Protein AF-F0WVD1-F1 (afdb_monomer)

Solvent-accessible surface area (backbone atoms only — not comparable to full-atom values): 30393 Å² total; per-residue (Å²): 132,92,53,72,65,62,56,64,77,64,74,75,82,87,86,83,76,89,68,63,60,50,77,50,49,47,50,96,93,37,81,51,87,85,91,82,87,86,87,84,92,80,87,86,86,79,81,91,80,90,86,90,82,88,90,82,83,57,77,48,75,51,72,54,100,58,87,77,50,68,60,56,48,28,51,52,49,17,65,76,68,74,44,93,52,62,62,88,73,62,60,78,70,76,51,57,75,70,57,65,79,69,77,70,62,74,70,65,52,53,56,52,50,52,52,51,51,54,55,48,54,59,53,47,60,69,65,62,77,76,68,96,85,80,81,73,53,49,45,79,44,59,71,92,59,56,81,78,69,71,55,74,40,60,42,70,69,32,34,59,55,15,47,58,42,28,55,40,29,68,75,53,30,61,63,38,42,53,53,49,31,40,75,72,64,41,41,68,88,82,47,95,63,70,71,73,59,62,39,46,49,65,55,19,43,58,28,36,73,71,45,54,72,67,57,47,51,48,52,53,55,30,45,51,32,28,42,52,43,24,40,54,59,39,72,73,60,80,58,51,77,44,82,49,71,24,30,37,38,35,38,46,72,40,49,39,58,25,37,27,25,35,20,48,38,60,90,62,62,39,32,51,46,34,31,52,40,36,28,27,40,48,46,38,56,32,76,39,37,35,35,31,22,14,52,62,45,54,62,35,35,17,25,32,36,78,30,61,34,59,31,34,34,45,31,43,57,20,48,39,49,31,24,32,54,66,30,44,92,45,74,51,19,52,29,46,36,60,57,50,58,50,34,29,22,17,25,50,64,69,42,49,85,81,18,48,58,75,74,63,32,34,55,53,36,36,33,42,38,33,39,75,81,45,61,34,63,58,54,25,49,56,39,44,62,48,7,46,74,35,53,69,9,34,24,32,40,37,23,50,31,66,69,45,57,55,44,21,38,56,33,38,59,59,56,44,74,76,39,92,53,31,77,33,23,62,45,1,31,66,71,10,32,28,30,67,30,90,39,66,72,58,38,54,53,49,46,41,69,48,3,32,17,30,33,33,31,26,34,91,60,17,70,70,55,55,73,71,62,82,22,40,24,43,79,26,67,24,86,88,37,54,70,69,48,37,56,65,28,70,17,64,52,64,47,43,23,14,60,37,40,11,70,81,42,66,34,60,48,22,69,78,43,46,45,81,43,77,52,72,49,79,81,36,60,78,61,26,42,65,63,39,53,51,49,26,52,53,24,49,77,72,68,36,59,72,56,15,52,61,35,54,76,61,52,82,77,83,129

Foldseek 3Di:
DDDPVVVVVVDDDPDPDPDQKDKFKDDPLHGDDDDDDDDDDDDDDDDDDDDDDDDDIDIDMDGDPDRADLVRVQVVSCVVSVHRRDSVPPDPCVCVVVVVVPPDDPVVVVVVVVVVVVVVVVVVVVVVPPDPDPDFLFAEDELVCLLVLFDDLADPVLLVVLVVLLVCCLVVFPVSLVVVCCVVVLWDPPPPDGPPLKDFLVRLVVLLVPDDPVLNVLLLVLLVQQLVLQLVQLVVDDKDWDDDFQWIKIKDKDFWAEEEQEFEDDVDGALLSLSQRLSSSVSLPHNAYEYEYRPHHSSNSNSNSSSVHRMYRNGHFSSSLSCCCNVRVHHNGLEYETDDPSNNLSSQVVSPVSHHYQDRDHAAEAEEEEEPVFDLLLLLVQLLVQQLPALQHEYEYEYQDPVSSVSNSVNNVVVLVPDPSNVRSSSNSVNYHYYHDNDLVSSLVSCLSQLHAEYEQAYPPQVVSVVSHDHYQDYFTYSVGGPVCQSSRSHHHSQGHHSNCSNPHYGDHSVSRIDIDMDMDRNGLVRCQVVLVVQLVVCVVVVNNVRNVVSVVSHDDDD

Mean predicted aligned error: 13.95 Å

Organism: NCBI:txid890382

Radius of gyration: 33.97 Å; Cα contacts (8 Å, |Δi|>4): 994; chains: 1; bounding box: 62×85×114 Å

Nearest PDB structures (foldseek):
  6an0-assembly1_A-2  TM=9.143E-01  e=2.227E-33  Elizabethkingia anophelis NUHP1
  1kah-assembly1_A  TM=9.252E-01  e=1.341E-32  Escherichia coli
  5vld-assembly1_A  TM=9.129E-01  e=3.856E-32  Medicago truncatula
  5vld-assembly1_B  TM=9.098E-01  e=6.893E-32  Medicago truncatula
  5vlc-assembly3_E  TM=9.057E-01  e=8.246E-31  Medicago truncatula

pLDDT: mean 81.09, std 25.02, range [23.72, 98.88]

Sequence (559 aa):
MNTLMQSFCRGKWRDMVQSRTLSVPIRFGKIAFVDECDVADVIVTLCQQHVVAPWDAKEISVTGPEPITFPQAADILSNKLQQVIRHSYFPIWAMQPALWIRGLRPEEIANEIGMALCAVYTNLRALFSSNPISKRMLRQVEPKKVSGIAGNPVDADALIQARGIVEDVEKNGLSALYAHAIRLGDLNTSDNASPPIILTPKDMENAFEKLSVEEQSLLQRTASRIETFAKLQRNSIHSFEHSIDGGIIAQDIAPMCTAGCYAPGGRYPLPSSVLMTAITARAAGVQTVIVASPRPTLCTLAAAHVAKADSFLIIGGAQAIAAMAYGVGVPACDIIVGPGNKWVTAAKSLVNGKCAIDMLAGPSECLVLADETANAQIIASDLLAQAEHDTVAVPILVSTSQKLIDQVNCALIGQLETLSTRNIANESIRSGFAVKCAEMKSAIAIANELAPEHLEVCTENAMDVAKQMQHYGAMFIGTLAAEVFGDYGAGPNHVLPTGRTAKHTGGLSVHTFLRIRTWMRIDDVSEAQPMIRDAVQLARMEGLEGHARSAEMRLEKSL

Structure (mmCIF, N/CA/C/O backbone):
data_AF-F0WVD1-F1
#
_entry.id   AF-F0WVD1-F1
#
loop_
_atom_site.group_PDB
_atom_site.id
_atom_site.type_symbol
_atom_site.label_atom_id
_atom_site.label_alt_id
_atom_site.label_comp_id
_atom_site.label_asym_id
_atom_site.label_entity_id
_atom_site.label_seq_id
_atom_site.pdbx_PDB_ins_code
_atom_site.Cartn_x
_atom_site.Cartn_y
_atom_site.Cartn_z
_atom_site.occupancy
_atom_site.B_iso_or_equiv
_atom_site.auth_seq_id
_atom_site.auth_comp_id
_atom_site.auth_asym_id
_atom_site.auth_atom_id
_atom_site.pdbx_PDB_model_num
ATOM 1 N N . MET A 1 1 ? -29.984 6.655 57.850 1.00 31.16 1 MET A N 1
ATOM 2 C CA . MET A 1 1 ? -28.933 7.669 58.092 1.00 31.16 1 MET A CA 1
ATOM 3 C C . MET A 1 1 ? -29.390 8.986 57.488 1.00 31.16 1 MET A C 1
ATOM 5 O O . MET A 1 1 ? -29.560 9.059 56.280 1.00 31.16 1 MET A O 1
ATOM 9 N N . ASN A 1 2 ? -29.662 9.982 58.334 1.00 32.97 2 ASN A N 1
ATOM 10 C CA . ASN A 1 2 ? -29.996 11.347 57.924 1.00 32.97 2 ASN A CA 1
ATOM 11 C C . ASN A 1 2 ? -28.724 12.020 57.395 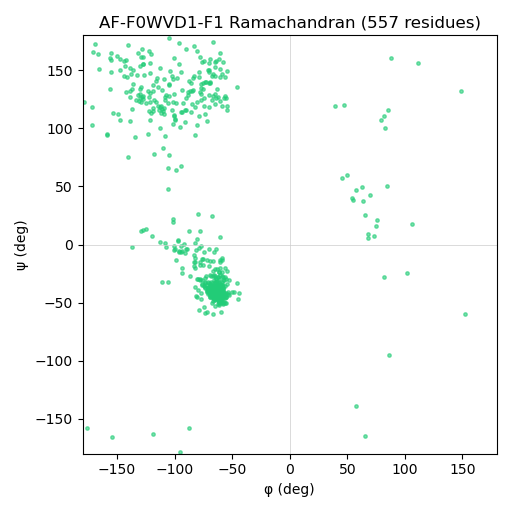1.00 32.97 2 ASN A C 1
ATOM 13 O O . ASN A 1 2 ? -27.825 12.328 58.172 1.00 32.97 2 ASN A O 1
ATOM 17 N N . THR A 1 3 ? -28.616 12.205 56.083 1.00 42.31 3 THR A N 1
ATOM 18 C CA . THR A 1 3 ? -27.445 12.842 55.465 1.00 42.31 3 THR A CA 1
ATOM 19 C C . THR A 1 3 ? -27.499 14.359 55.615 1.00 42.31 3 THR A C 1
ATOM 21 O O . THR A 1 3 ? -28.564 14.958 55.455 1.00 42.31 3 THR A O 1
ATOM 24 N N . LEU A 1 4 ? -26.333 14.980 55.814 1.00 37.19 4 LEU A N 1
ATOM 25 C CA . LEU A 1 4 ? -26.109 16.432 55.877 1.00 37.19 4 LEU A CA 1
ATOM 26 C C . LEU A 1 4 ? -26.824 17.204 54.742 1.00 37.19 4 LEU A C 1
ATOM 28 O O . LEU A 1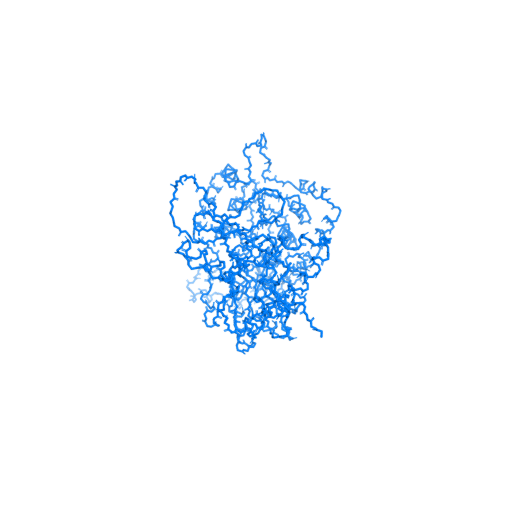 4 ? -27.354 18.290 54.960 1.00 37.19 4 LEU A O 1
ATOM 32 N N . MET A 1 5 ? -26.933 16.587 53.560 1.00 36.47 5 MET A N 1
ATOM 33 C CA . MET A 1 5 ? -27.615 17.119 52.374 1.00 36.47 5 MET A CA 1
ATOM 34 C C . MET A 1 5 ? -29.124 17.365 52.578 1.00 36.47 5 MET A C 1
ATOM 36 O O . MET A 1 5 ? -29.674 18.328 52.055 1.00 36.47 5 MET A O 1
ATOM 40 N N . GLN A 1 6 ? -29.815 16.540 53.375 1.00 38.84 6 GLN A N 1
ATOM 41 C CA . GLN A 1 6 ? -31.243 16.745 53.667 1.00 38.84 6 GLN A CA 1
ATOM 42 C C . GLN A 1 6 ? -31.465 17.913 54.632 1.00 38.84 6 GLN A C 1
ATOM 44 O O . GLN A 1 6 ? -32.464 18.621 54.510 1.00 38.84 6 GLN A O 1
ATOM 49 N N . SER A 1 7 ? -30.523 18.156 55.548 1.00 38.12 7 SER A N 1
ATOM 50 C CA . SER A 1 7 ? -30.499 19.371 56.371 1.00 38.12 7 SER A CA 1
ATOM 51 C C . SER A 1 7 ? -30.131 20.607 55.541 1.00 38.12 7 SER A C 1
ATOM 53 O O . SER A 1 7 ? -30.672 21.684 55.784 1.00 38.12 7 SER A O 1
ATOM 55 N N . PHE A 1 8 ? -29.288 20.43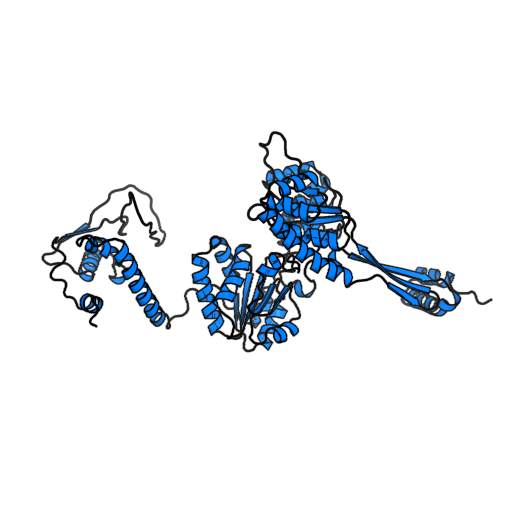7 54.515 1.00 37.88 8 PHE A N 1
ATOM 56 C CA . PHE A 1 8 ? -28.894 21.482 53.565 1.00 37.88 8 PHE A CA 1
ATOM 57 C C . PHE A 1 8 ? -30.074 21.953 52.696 1.00 37.88 8 PHE A C 1
ATOM 59 O O . PHE A 1 8 ? -30.316 23.151 52.576 1.00 37.88 8 PHE A O 1
ATOM 66 N N . CYS A 1 9 ? -30.878 21.025 52.165 1.00 37.03 9 CYS A N 1
ATOM 67 C CA . CYS A 1 9 ? -32.058 21.351 51.355 1.00 37.03 9 CYS A CA 1
ATOM 68 C C . CYS A 1 9 ? -33.263 21.863 52.169 1.00 37.03 9 CYS A C 1
ATOM 70 O O . CYS A 1 9 ? -34.169 22.459 51.593 1.00 37.03 9 CYS A O 1
ATOM 72 N N . ARG A 1 10 ? -33.308 21.640 53.494 1.00 38.50 10 ARG A N 1
ATOM 73 C CA . ARG A 1 10 ? -34.448 22.004 54.367 1.00 38.50 10 ARG A CA 1
ATOM 74 C C . ARG A 1 10 ? -34.254 23.284 55.193 1.00 38.50 10 ARG A C 1
ATOM 76 O O . ARG A 1 10 ? -34.948 23.477 56.187 1.00 38.50 10 ARG A O 1
ATOM 83 N N . GLY A 1 11 ? -33.364 24.183 54.773 1.00 40.28 11 GLY A N 1
ATOM 84 C CA . GLY A 1 11 ? -33.440 25.595 55.167 1.00 40.28 11 GLY A CA 1
ATOM 85 C C . GLY A 1 11 ? -33.295 25.894 56.665 1.00 40.28 11 GLY A C 1
ATOM 86 O O . GLY A 1 11 ? -34.082 26.660 57.214 1.00 40.28 11 GLY A O 1
ATOM 87 N N . LYS A 1 12 ? -32.275 25.349 57.340 1.00 31.91 12 LYS A N 1
ATOM 88 C CA . LYS A 1 12 ? -31.860 25.840 58.669 1.00 31.91 12 LYS A CA 1
ATOM 89 C C . LYS A 1 12 ? -30.426 26.366 58.638 1.00 31.91 12 LYS A C 1
ATOM 91 O O . LYS A 1 12 ? -29.498 25.711 59.091 1.00 31.91 12 LYS A O 1
ATOM 96 N N . TRP A 1 13 ? -30.279 27.578 58.111 1.00 35.12 13 TRP A N 1
ATOM 97 C CA . TRP A 1 13 ? -29.059 28.387 58.157 1.00 35.12 13 TRP A CA 1
ATOM 98 C C . TRP A 1 13 ? -29.227 29.511 59.182 1.00 35.12 13 TRP A C 1
ATOM 100 O O . TRP A 1 13 ? -29.499 30.645 58.802 1.00 35.12 13 TRP A O 1
ATOM 110 N N . ARG A 1 14 ? -29.120 29.219 60.486 1.00 30.45 14 ARG A N 1
ATOM 111 C CA . ARG A 1 14 ? -29.141 30.293 61.500 1.00 30.45 14 ARG A CA 1
ATOM 112 C C . ARG A 1 14 ? -27.768 30.732 62.009 1.00 30.45 14 ARG A C 1
ATOM 114 O O . ARG A 1 14 ? -27.687 31.835 62.525 1.00 30.45 14 ARG A O 1
ATOM 121 N N . ASP A 1 15 ? -26.695 29.982 61.743 1.00 31.89 15 ASP A N 1
ATOM 122 C CA . ASP A 1 15 ? -25.395 30.250 62.390 1.00 31.89 15 ASP A CA 1
ATOM 123 C C . ASP A 1 15 ? -24.194 30.472 61.447 1.00 31.89 15 ASP A C 1
ATOM 125 O O . ASP A 1 15 ? -23.055 30.498 61.903 1.00 31.89 15 ASP A O 1
ATOM 129 N N . MET A 1 16 ? -24.388 30.678 60.140 1.00 34.38 16 MET A N 1
ATOM 130 C CA . MET A 1 16 ? -23.269 30.962 59.221 1.00 34.38 16 MET A CA 1
ATOM 131 C C . MET A 1 16 ? -23.630 32.029 58.185 1.00 34.38 16 MET A C 1
ATOM 133 O O . MET A 1 16 ? -23.879 31.685 57.045 1.00 34.38 16 MET A O 1
ATOM 137 N N . VAL A 1 17 ? -23.682 33.300 58.593 1.00 33.97 17 VAL A N 1
ATOM 138 C CA . VAL A 1 17 ? -23.196 34.501 57.867 1.00 33.97 17 VAL A CA 1
ATOM 139 C C . VAL A 1 17 ? -23.313 35.658 58.872 1.00 33.97 17 VAL A C 1
ATOM 141 O O . VAL A 1 17 ? -24.412 36.142 59.129 1.00 33.97 17 VAL A O 1
ATOM 144 N N . GLN A 1 18 ? -22.205 36.101 59.475 1.00 34.19 18 GLN A N 1
ATOM 145 C CA . GLN A 1 18 ? -22.205 37.281 60.361 1.00 34.19 18 GLN A CA 1
ATOM 146 C C . GLN A 1 18 ? -21.837 38.598 59.656 1.00 34.19 18 GLN A C 1
ATOM 148 O O . GLN A 1 18 ? -21.995 39.662 60.249 1.00 34.19 18 GLN A O 1
ATOM 153 N N . SER A 1 19 ? -21.434 38.588 58.384 1.00 45.31 19 SER A N 1
ATOM 154 C CA . SER A 1 19 ? -21.191 39.819 57.622 1.00 45.31 19 SER A CA 1
ATOM 155 C C . SER A 1 19 ? -22.377 40.106 56.703 1.00 45.31 19 SER A C 1
ATOM 157 O O . SER A 1 19 ? -22.551 39.463 55.673 1.00 45.31 19 SER A O 1
ATOM 159 N N . ARG A 1 20 ? -23.214 41.072 57.085 1.00 40.84 20 ARG A N 1
ATOM 160 C CA . ARG A 1 20 ? -24.490 41.457 56.443 1.00 40.84 20 ARG A CA 1
ATOM 161 C C . ARG A 1 20 ? -24.353 42.095 55.040 1.00 40.84 20 ARG A C 1
ATOM 163 O O . ARG A 1 20 ? -25.235 42.843 54.625 1.00 40.84 20 ARG A O 1
ATOM 170 N N . THR A 1 21 ? -23.266 41.810 54.321 1.00 40.47 21 THR A N 1
ATOM 171 C CA . THR A 1 21 ? -22.891 42.438 53.048 1.00 40.47 21 THR A CA 1
ATOM 172 C C . THR A 1 21 ? -22.265 41.407 52.106 1.00 40.47 21 THR A C 1
ATOM 174 O O . THR A 1 21 ? -21.349 40.693 52.507 1.00 40.47 21 THR A O 1
ATOM 177 N N . LEU A 1 22 ? -22.728 41.363 50.853 1.00 42.75 22 LEU A N 1
ATOM 178 C CA . LEU A 1 22 ? -22.128 40.601 49.751 1.00 42.75 22 LEU A CA 1
ATOM 179 C C . LEU A 1 22 ? -21.652 41.587 48.672 1.00 42.75 22 LEU A C 1
ATOM 181 O O . LEU A 1 22 ? -22.467 42.355 48.155 1.00 42.75 22 LEU A O 1
ATOM 185 N N . SER A 1 23 ? -20.363 41.563 48.330 1.00 42.78 23 SER A N 1
ATOM 186 C CA . SER A 1 23 ? -19.778 42.411 47.279 1.00 42.78 23 SER A CA 1
ATOM 187 C C . SER A 1 23 ? -19.439 41.569 46.054 1.00 42.78 23 SER A C 1
ATOM 189 O O . SER A 1 23 ? -18.772 40.543 46.181 1.00 42.78 23 SER A O 1
ATOM 191 N N . VAL A 1 24 ? -19.902 41.988 44.872 1.00 44.25 24 VAL A N 1
ATOM 192 C CA . VAL A 1 24 ? -19.643 41.283 43.607 1.00 44.25 24 VAL A CA 1
ATOM 193 C C . VAL A 1 24 ? -19.101 42.270 42.562 1.00 44.25 24 VAL A C 1
ATOM 195 O O . VAL A 1 24 ? -19.781 43.255 42.254 1.00 44.25 24 VAL A O 1
ATOM 198 N N . PRO A 1 25 ? -17.904 42.029 41.998 1.00 41.75 25 PRO A N 1
ATOM 199 C CA . PRO A 1 25 ? -17.368 42.835 40.906 1.00 41.75 25 PRO A CA 1
ATOM 200 C C . PRO A 1 25 ? -18.058 42.507 39.573 1.00 41.75 25 PRO A C 1
ATOM 202 O O . PRO A 1 25 ? -18.340 41.349 39.252 1.00 41.75 25 PRO A O 1
ATOM 205 N N . ILE A 1 26 ? -18.343 43.539 38.775 1.00 43.59 26 ILE A N 1
ATOM 206 C CA . ILE A 1 26 ? -19.088 43.413 37.514 1.00 43.59 26 ILE A CA 1
ATOM 207 C C . ILE A 1 26 ? -18.290 44.060 36.383 1.00 43.59 26 ILE A C 1
ATOM 209 O O . ILE A 1 26 ? -17.955 45.241 36.447 1.00 43.59 26 ILE A O 1
ATOM 213 N N . ARG A 1 27 ? -18.024 43.300 35.313 1.00 39.03 27 ARG A N 1
ATOM 214 C CA . ARG A 1 27 ? -17.432 43.791 34.059 1.00 39.03 27 ARG A CA 1
ATOM 215 C C . ARG A 1 27 ? -18.397 43.573 32.898 1.00 39.03 27 ARG A C 1
ATOM 217 O O . ARG A 1 27 ? -18.809 42.452 32.625 1.00 39.03 27 ARG A O 1
ATOM 224 N N . PHE A 1 28 ? -18.729 44.643 32.176 1.00 41.47 28 PHE A N 1
ATOM 225 C CA . PHE A 1 28 ? -19.561 44.592 30.960 1.00 41.47 28 PHE A CA 1
ATOM 226 C C . PHE A 1 28 ? -20.922 43.891 31.149 1.00 41.47 28 PHE A C 1
ATOM 228 O O . PHE A 1 28 ? -21.352 43.110 30.304 1.00 41.47 28 PHE A O 1
ATOM 235 N N . GLY A 1 29 ? -21.586 44.116 32.289 1.00 41.09 29 GLY A N 1
ATOM 236 C CA . GLY A 1 29 ? -22.856 43.448 32.612 1.00 41.09 29 GLY A CA 1
ATOM 237 C C . GLY A 1 29 ? -22.728 41.941 32.873 1.00 41.09 29 GLY A C 1
ATOM 238 O O . GLY A 1 29 ? -23.736 41.259 33.015 1.00 41.09 29 GLY A O 1
ATOM 239 N N . LYS A 1 30 ? -21.503 41.416 32.966 1.00 35.34 30 LYS A N 1
ATOM 240 C CA . LYS A 1 30 ? -21.190 40.049 33.379 1.00 35.34 30 LYS A CA 1
ATOM 241 C C . LYS A 1 30 ? -20.395 40.099 34.683 1.00 35.34 30 LYS A C 1
ATOM 243 O O . LYS A 1 30 ? -19.559 40.975 34.895 1.00 35.34 30 LYS A O 1
ATOM 248 N N . ILE A 1 31 ? -20.683 39.178 35.593 1.00 35.56 31 ILE A N 1
ATOM 249 C CA . ILE A 1 31 ? -19.921 39.035 36.836 1.00 35.56 31 ILE A CA 1
ATOM 250 C C . ILE A 1 31 ? -18.522 38.545 36.447 1.00 35.56 31 ILE A C 1
ATOM 252 O O . ILE A 1 31 ? -18.408 37.540 35.748 1.00 35.56 31 ILE A O 1
ATOM 256 N N . ALA A 1 32 ? -17.475 39.266 36.843 1.00 32.38 32 ALA A N 1
ATOM 257 C CA . ALA A 1 32 ? -16.101 38.922 36.491 1.00 32.38 32 ALA A CA 1
ATOM 258 C C . ALA A 1 32 ? -15.228 38.926 37.739 1.00 32.38 32 ALA A C 1
ATOM 260 O O . ALA A 1 32 ? -15.168 39.930 38.442 1.00 32.38 32 ALA A O 1
ATOM 261 N N . PHE A 1 33 ? -14.533 37.819 37.970 1.00 37.00 33 PHE A N 1
ATOM 262 C CA . PHE A 1 33 ? -13.541 37.667 39.030 1.00 37.00 33 PHE A CA 1
ATOM 263 C C . PHE A 1 33 ? -12.135 37.772 38.417 1.00 37.00 33 PHE A C 1
ATOM 265 O O . PHE A 1 33 ? -11.951 37.423 37.250 1.00 37.00 33 PHE A O 1
ATOM 272 N N . VAL A 1 34 ? -11.190 38.354 39.160 1.00 27.20 34 VAL A N 1
ATOM 273 C CA . VAL A 1 34 ? -9.847 38.746 38.690 1.00 27.20 34 VAL A CA 1
ATOM 274 C C . VAL A 1 34 ? -8.786 37.829 39.307 1.00 27.20 34 VAL A C 1
ATOM 276 O O . VAL A 1 34 ? -8.916 37.445 40.466 1.00 27.20 34 VAL A O 1
ATOM 279 N N . ASP A 1 35 ? -7.780 37.503 38.497 1.00 24.50 35 ASP A N 1
ATOM 280 C CA . ASP A 1 35 ? -6.611 36.651 38.750 1.00 24.50 35 ASP A CA 1
ATOM 281 C C . ASP A 1 35 ? -5.464 37.414 39.445 1.00 24.50 35 ASP A C 1
ATOM 283 O O . ASP A 1 35 ? -5.259 38.593 39.149 1.00 24.50 35 ASP A O 1
ATOM 287 N N . GLU A 1 36 ? -4.754 36.739 40.358 1.00 29.38 36 GLU A N 1
ATOM 288 C CA . GLU A 1 36 ? -3.285 36.595 40.346 1.00 29.38 36 GLU A CA 1
ATOM 289 C C . GLU A 1 36 ? -2.838 35.589 41.436 1.00 29.38 36 GLU A C 1
ATOM 291 O O . GLU A 1 36 ? -3.009 35.825 42.633 1.00 29.38 36 GLU A O 1
ATOM 296 N N . CYS A 1 37 ? -2.208 34.499 40.975 1.00 29.33 37 CYS A N 1
ATOM 297 C CA . CYS A 1 37 ? -1.439 33.470 41.698 1.00 29.33 37 CYS A CA 1
ATOM 298 C C . CYS A 1 37 ? -2.225 32.332 42.393 1.00 29.33 37 CYS A C 1
ATOM 300 O O . CYS A 1 37 ? -2.824 32.491 43.452 1.00 29.33 37 CYS A O 1
ATOM 302 N N . ASP A 1 38 ? -2.051 31.142 41.804 1.00 26.92 38 ASP A N 1
ATOM 303 C CA . ASP A 1 38 ? -2.402 29.788 42.247 1.00 26.92 38 ASP A CA 1
ATOM 304 C C . ASP A 1 38 ? -3.871 29.318 42.104 1.00 26.92 38 ASP A C 1
ATOM 306 O O . ASP A 1 38 ? -4.749 29.585 42.918 1.00 26.92 38 ASP A O 1
ATOM 310 N N . VAL A 1 39 ? -4.037 28.424 41.114 1.00 28.42 39 VAL A N 1
ATOM 311 C CA . VAL A 1 39 ? -5.093 27.410 40.912 1.00 28.42 39 VAL A CA 1
ATOM 312 C C . VAL A 1 39 ? -6.398 27.852 40.212 1.00 28.42 39 VAL A C 1
ATOM 314 O O . VAL A 1 39 ? -7.244 28.537 40.772 1.00 28.42 39 VAL A O 1
ATOM 317 N N . ALA A 1 40 ? -6.596 27.233 39.035 1.00 26.45 40 ALA A N 1
ATOM 318 C CA . ALA A 1 40 ? -7.820 27.044 38.236 1.00 26.45 40 ALA A CA 1
ATOM 319 C C . ALA A 1 40 ? -8.287 28.190 37.311 1.00 26.45 40 ALA A C 1
ATOM 321 O O . ALA A 1 40 ? -9.030 29.083 37.707 1.00 26.45 40 ALA A O 1
ATOM 322 N N . ASP A 1 41 ? -7.988 28.044 36.016 1.00 23.86 41 ASP A N 1
ATOM 323 C CA . ASP A 1 41 ? -8.633 28.794 34.934 1.00 23.86 41 ASP A CA 1
ATOM 324 C C . ASP A 1 41 ? -10.040 28.257 34.612 1.00 23.86 41 ASP A C 1
ATOM 326 O O . ASP A 1 41 ? -10.236 27.057 34.399 1.00 23.86 41 ASP A O 1
ATOM 330 N N . VAL A 1 42 ? -11.018 29.162 34.464 1.00 27.69 42 VAL A N 1
ATOM 331 C CA . VAL A 1 42 ? -12.298 28.901 33.780 1.00 27.69 42 VAL A CA 1
ATOM 332 C C . VAL A 1 42 ? -12.619 30.039 32.807 1.00 27.69 42 VAL A C 1
ATOM 334 O O . VAL A 1 42 ? -12.747 31.201 33.183 1.00 27.69 42 VAL A O 1
ATOM 337 N N . ILE A 1 43 ? -12.827 29.671 31.540 1.00 23.72 43 ILE A N 1
ATOM 338 C CA . ILE A 1 43 ? -13.278 30.533 30.440 1.00 23.72 43 ILE A CA 1
ATOM 339 C C . ILE A 1 43 ? -14.792 30.780 30.541 1.00 23.72 43 ILE A C 1
ATOM 341 O O . ILE A 1 43 ? -15.579 29.834 30.584 1.00 23.72 43 ILE A O 1
ATOM 345 N N . VAL A 1 44 ? -15.229 32.041 30.448 1.00 28.69 44 VAL A N 1
ATOM 346 C CA . VAL A 1 44 ? -16.639 32.392 30.190 1.00 28.69 44 VAL A CA 1
ATOM 347 C C . VAL A 1 44 ? -16.813 32.739 28.713 1.00 28.69 44 VAL A C 1
ATOM 349 O O . VAL A 1 44 ? -16.427 33.814 28.262 1.00 28.69 44 VAL A O 1
ATOM 352 N N . THR A 1 45 ? -17.458 31.853 27.952 1.00 25.12 45 THR A N 1
ATOM 353 C CA . THR A 1 45 ? -17.955 32.173 26.605 1.00 25.12 45 THR A CA 1
ATOM 354 C C . THR A 1 45 ? -19.441 32.494 26.685 1.00 25.12 45 THR A C 1
ATOM 356 O O . THR A 1 45 ? -20.220 31.637 27.084 1.00 25.12 45 THR A O 1
ATOM 359 N N . LEU A 1 46 ? -19.854 33.692 26.257 1.00 26.77 46 LEU A N 1
ATOM 360 C CA . LEU A 1 46 ? -21.217 33.919 25.760 1.00 26.77 46 LEU A CA 1
ATOM 361 C C . LEU A 1 46 ? -21.238 35.092 24.771 1.00 26.77 46 LEU A C 1
ATOM 363 O O . LEU A 1 46 ? -20.994 36.231 25.168 1.00 26.77 46 LEU A O 1
ATOM 367 N N . CYS A 1 47 ? -21.523 34.727 23.518 1.00 27.19 47 CYS A N 1
ATOM 368 C CA . CYS A 1 47 ? -21.970 35.480 22.342 1.00 27.19 47 CYS A CA 1
ATOM 369 C C . CYS A 1 47 ? -21.385 36.880 22.082 1.00 27.19 47 CYS A C 1
ATOM 371 O O . CYS A 1 47 ? -21.564 37.831 22.836 1.00 27.19 47 CYS A O 1
ATOM 373 N N . GLN A 1 48 ? -20.739 36.976 20.919 1.00 28.31 48 GLN A N 1
ATOM 374 C CA . GLN A 1 48 ? -20.325 38.193 20.228 1.00 28.31 48 GLN A CA 1
ATOM 375 C C . GLN A 1 48 ? -21.447 39.244 20.182 1.00 28.31 48 GLN A C 1
ATOM 377 O O . GLN A 1 48 ? -22.568 38.905 19.814 1.00 28.31 48 GLN A O 1
ATOM 382 N N . GLN A 1 49 ? -21.119 40.511 20.460 1.00 27.45 49 GLN A N 1
ATOM 383 C CA . GLN A 1 49 ? -21.251 41.629 19.510 1.00 27.45 49 GLN A CA 1
ATOM 384 C C . GLN A 1 49 ? -20.761 42.954 20.139 1.00 27.45 49 GLN A C 1
ATOM 386 O O . GLN A 1 49 ? -21.248 43.378 21.177 1.00 27.45 49 GLN A O 1
ATOM 391 N N . HIS A 1 50 ? -19.777 43.557 19.462 1.00 29.70 50 HIS A N 1
ATOM 392 C CA . HIS A 1 50 ? -19.365 44.971 19.404 1.00 29.70 50 HIS A CA 1
ATOM 393 C C . HIS A 1 50 ? -19.193 45.833 20.681 1.00 29.70 50 HIS A C 1
ATOM 395 O O . HIS A 1 50 ? -20.147 46.168 21.368 1.00 29.70 50 HIS A O 1
ATOM 401 N N . VAL A 1 51 ? -17.957 46.333 20.865 1.00 28.50 51 VAL A N 1
ATOM 402 C CA . VAL A 1 51 ? -17.513 47.756 20.931 1.00 28.50 51 VAL A CA 1
ATOM 403 C C . VAL A 1 51 ? -16.299 47.895 21.874 1.00 28.50 51 VAL A C 1
ATOM 405 O O . VAL A 1 51 ? -16.280 47.371 22.981 1.00 28.50 51 VAL A O 1
ATOM 408 N N . VAL A 1 52 ? -15.275 48.608 21.394 1.00 36.50 52 VAL A N 1
ATOM 409 C CA . VAL A 1 52 ? -13.973 48.894 22.024 1.00 36.50 52 VAL A CA 1
ATOM 410 C C . VAL A 1 52 ? -13.986 50.333 22.580 1.00 36.50 52 VAL A C 1
ATOM 412 O O . VAL A 1 52 ? -14.101 51.246 21.768 1.00 36.50 52 VAL A O 1
ATOM 415 N N . ALA A 1 53 ? -13.874 50.552 23.907 1.00 27.55 53 ALA A N 1
ATOM 416 C CA . ALA A 1 53 ? -13.516 51.839 24.569 1.00 27.55 53 ALA A CA 1
ATOM 417 C C . ALA A 1 53 ? -13.254 51.666 26.106 1.00 27.55 53 ALA A C 1
ATOM 419 O O . ALA A 1 53 ? -13.591 50.605 26.630 1.00 27.55 53 ALA A O 1
ATOM 420 N N . PRO A 1 54 ? -12.635 52.636 26.831 1.00 32.50 54 PRO A N 1
ATOM 421 C CA . PRO A 1 54 ? -11.806 52.403 28.030 1.00 32.50 54 PRO A CA 1
ATOM 422 C C . PRO A 1 54 ? -12.545 52.252 29.380 1.00 32.50 54 PRO A C 1
ATOM 424 O O . PRO A 1 54 ? -13.751 52.443 29.493 1.00 32.50 54 PRO A O 1
ATOM 427 N N . TRP A 1 55 ? -11.764 51.856 30.392 1.00 31.67 55 TRP A N 1
ATOM 428 C CA . TRP A 1 55 ? -12.136 51.146 31.619 1.00 31.67 55 TRP A CA 1
ATOM 429 C C . TRP A 1 55 ? -12.648 52.050 32.748 1.00 31.67 55 TRP A C 1
ATOM 431 O O . TRP A 1 55 ? -11.962 52.994 33.126 1.00 31.67 55 TRP A O 1
ATOM 441 N N . ASP A 1 56 ? -13.772 51.674 33.368 1.00 35.31 56 ASP A N 1
ATOM 442 C CA . ASP A 1 56 ? -14.131 52.124 34.719 1.00 35.31 56 ASP A CA 1
ATOM 443 C C . ASP A 1 56 ? -14.952 51.025 35.428 1.00 35.31 56 ASP A C 1
ATOM 445 O O . ASP A 1 56 ? -16.044 50.655 34.984 1.00 35.31 56 ASP A O 1
ATOM 449 N N . ALA A 1 57 ? -14.391 50.410 36.473 1.00 40.28 57 ALA A N 1
ATOM 450 C CA . ALA A 1 57 ? -14.999 49.285 37.187 1.00 40.28 57 ALA A CA 1
ATOM 451 C C . ALA A 1 57 ? -15.873 49.800 38.341 1.00 40.28 57 ALA A C 1
ATOM 453 O O . ALA A 1 57 ? -15.395 50.538 39.196 1.00 40.28 57 ALA A O 1
ATOM 454 N N . LYS A 1 58 ? -17.147 49.391 38.405 1.00 44.75 58 LYS A N 1
ATOM 455 C CA . LYS A 1 58 ? -18.020 49.663 39.561 1.00 44.75 58 LYS A CA 1
ATOM 456 C C . LYS A 1 58 ? -18.268 48.382 40.355 1.00 44.75 58 LYS A C 1
ATOM 458 O O . LYS A 1 58 ? -18.723 47.386 39.796 1.00 44.75 58 LYS A O 1
ATOM 463 N N . GLU A 1 59 ? -18.016 48.427 41.660 1.00 48.22 59 GLU A N 1
ATOM 464 C CA . GLU A 1 59 ? -18.446 47.392 42.604 1.00 48.22 59 GLU A CA 1
ATOM 465 C C . GLU A 1 59 ? -19.939 47.545 42.922 1.00 48.22 59 GLU A C 1
ATOM 467 O O . GLU A 1 59 ? -20.428 48.658 43.140 1.00 48.22 59 GLU A O 1
ATOM 472 N N . ILE A 1 60 ? -20.676 46.429 42.976 1.00 47.75 60 ILE A N 1
ATOM 473 C CA . ILE A 1 60 ? -22.041 46.415 43.510 1.00 47.75 60 ILE A CA 1
ATOM 474 C C . ILE A 1 60 ? -22.047 45.667 44.839 1.00 47.75 60 ILE A C 1
ATOM 476 O O . ILE A 1 60 ? -21.846 44.453 44.890 1.00 47.75 60 ILE A O 1
ATOM 480 N N . SER A 1 61 ? -22.353 46.404 45.906 1.00 47.38 61 SER A N 1
ATOM 481 C CA . SER A 1 61 ? -22.617 45.844 47.230 1.00 47.38 61 SER A CA 1
ATOM 482 C C . SER A 1 61 ? -24.115 45.617 47.423 1.00 47.38 61 SER A C 1
ATOM 484 O O . SER A 1 61 ? -24.950 46.485 47.124 1.00 47.38 61 SER A O 1
ATOM 486 N N . VAL A 1 62 ? -24.458 44.434 47.929 1.00 47.22 62 VAL A N 1
ATOM 487 C CA . VAL A 1 62 ? -25.815 44.054 48.320 1.00 47.22 62 VAL A CA 1
ATOM 488 C C . VAL A 1 62 ? -25.858 43.924 49.842 1.00 47.22 62 VAL A C 1
ATOM 490 O O . VAL A 1 62 ? -25.173 43.080 50.420 1.00 47.22 62 VAL A O 1
ATOM 493 N N . THR A 1 63 ? -26.665 44.772 50.482 1.00 47.03 63 THR A N 1
ATOM 494 C CA . THR A 1 63 ? -26.786 44.873 51.944 1.00 47.03 63 THR A CA 1
ATOM 495 C C . THR A 1 63 ? -28.261 44.807 52.333 1.00 47.03 63 THR A C 1
ATOM 497 O O . THR A 1 63 ? -29.090 45.465 51.704 1.00 47.03 63 THR A O 1
ATOM 500 N N . GLY A 1 64 ? -28.598 44.028 53.362 1.00 48.91 64 GLY A N 1
ATOM 501 C CA . GLY A 1 64 ? -29.977 43.837 53.821 1.00 48.91 64 GLY A CA 1
ATOM 502 C C . GLY A 1 64 ? -30.074 43.714 55.347 1.00 48.91 64 GLY A C 1
ATOM 503 O O . GLY A 1 64 ? -29.077 43.394 55.997 1.00 48.91 64 GLY A O 1
ATOM 504 N N . PRO A 1 65 ? -31.251 43.991 55.943 1.00 39.00 65 PRO A N 1
ATOM 505 C CA . PRO A 1 65 ? -31.441 43.951 57.396 1.00 39.00 65 PRO A CA 1
ATOM 506 C C . PRO A 1 65 ? -31.404 42.527 57.988 1.00 39.00 65 PRO A C 1
ATOM 508 O O . PRO A 1 65 ? -31.133 42.384 59.178 1.00 39.00 65 PRO A O 1
ATOM 511 N N . GLU A 1 66 ? -31.592 41.490 57.163 1.00 52.38 66 GLU A N 1
ATOM 512 C CA . GLU A 1 66 ? -31.445 40.066 57.508 1.00 52.38 66 GLU A CA 1
ATOM 513 C C . GLU A 1 66 ? -30.543 39.327 56.490 1.00 52.38 66 GLU A C 1
ATOM 515 O O . GLU A 1 66 ? -30.335 39.845 55.387 1.00 52.38 66 GLU A O 1
ATOM 520 N N . PRO A 1 67 ? -29.988 38.139 56.826 1.00 45.47 67 PRO A N 1
ATOM 521 C CA . PRO A 1 67 ? -29.187 37.332 55.901 1.00 45.47 67 PRO A CA 1
ATOM 522 C C . PRO A 1 67 ? -29.951 37.031 54.606 1.00 45.47 67 PRO A C 1
ATOM 524 O O . PRO A 1 67 ? -31.067 36.515 54.632 1.00 45.47 67 PRO A O 1
ATOM 527 N N . ILE A 1 68 ? -29.348 37.361 53.466 1.00 49.84 68 ILE A N 1
ATOM 528 C CA . ILE A 1 68 ? -30.007 37.311 52.158 1.00 49.84 68 ILE A CA 1
ATOM 529 C C . ILE A 1 68 ? -29.830 35.911 51.556 1.00 49.84 68 ILE A C 1
ATOM 531 O O . ILE A 1 68 ? -28.715 35.400 51.474 1.00 49.84 68 ILE A O 1
ATOM 535 N N . THR A 1 69 ? -30.921 35.280 51.120 1.00 51.78 69 THR A N 1
ATOM 536 C CA . THR A 1 69 ? -30.878 33.973 50.436 1.00 51.78 69 THR A CA 1
ATOM 537 C C . THR A 1 69 ? -30.397 34.104 48.982 1.00 51.78 69 THR A C 1
ATOM 539 O O . THR A 1 69 ? -30.548 35.161 48.373 1.00 51.78 69 THR A O 1
ATOM 542 N N . PHE A 1 70 ? -29.856 33.034 48.379 1.00 49.09 70 PHE A N 1
ATOM 543 C CA . PHE A 1 70 ? -29.397 33.054 46.975 1.00 49.09 70 PHE A CA 1
ATOM 544 C C . PHE A 1 70 ? -30.456 33.541 45.966 1.00 49.09 70 PHE A C 1
ATOM 546 O O . PHE A 1 70 ? -30.105 34.352 45.110 1.00 49.09 70 PHE A O 1
ATOM 553 N N . PRO A 1 71 ? -31.739 33.133 46.059 1.00 52.69 71 PRO A N 1
ATOM 554 C CA . PRO A 1 71 ? -32.787 33.693 45.207 1.00 52.69 71 PRO A CA 1
ATOM 555 C C . PRO A 1 71 ? -32.980 35.199 45.425 1.00 52.69 71 PRO A C 1
ATOM 557 O O . PRO A 1 71 ? -33.014 35.949 44.459 1.00 52.69 71 PRO A O 1
ATOM 560 N N . GLN A 1 72 ? -32.994 35.667 46.679 1.00 56.06 72 GLN A N 1
ATOM 561 C CA . GLN A 1 72 ? -33.130 37.096 46.991 1.00 56.06 72 GLN A CA 1
ATOM 562 C C . GLN A 1 72 ? -31.931 37.916 46.491 1.00 56.06 72 GLN A C 1
ATOM 564 O O . GLN A 1 72 ? -32.108 39.024 45.995 1.00 56.06 72 GLN A O 1
ATOM 569 N N . ALA A 1 73 ? -30.710 37.382 46.579 1.00 55.59 73 ALA A N 1
ATOM 570 C CA . ALA A 1 73 ? -29.521 38.029 46.030 1.00 55.59 73 ALA A CA 1
ATOM 571 C C . ALA A 1 73 ? -29.574 38.095 44.493 1.00 55.59 73 ALA A C 1
ATOM 573 O O . ALA A 1 73 ? -29.263 39.138 43.916 1.00 55.59 73 ALA A O 1
ATOM 574 N N . ALA A 1 74 ? -30.019 37.017 43.837 1.00 56.19 74 ALA A N 1
ATOM 575 C CA . ALA A 1 74 ? -30.227 36.979 42.392 1.00 56.19 74 ALA A CA 1
ATOM 576 C C . ALA A 1 74 ? -31.302 37.981 41.942 1.00 56.19 74 ALA A C 1
ATOM 578 O O . ALA A 1 74 ? -31.092 38.678 40.952 1.00 56.19 74 ALA A O 1
ATOM 579 N N . ASP A 1 75 ? -32.393 38.136 42.693 1.00 57.72 75 ASP A N 1
ATOM 580 C CA . ASP A 1 75 ? -33.450 39.114 42.408 1.00 57.72 75 ASP A CA 1
ATOM 581 C C . ASP A 1 75 ? -32.968 40.562 42.606 1.00 57.72 75 ASP A C 1
ATOM 583 O O . ASP A 1 75 ? -33.222 41.430 41.767 1.00 57.72 75 ASP A O 1
ATOM 587 N N . ILE A 1 76 ? -32.217 40.844 43.678 1.00 60.62 76 ILE A N 1
ATOM 588 C CA . ILE A 1 76 ? -31.652 42.181 43.929 1.00 60.62 76 ILE A CA 1
ATOM 589 C C . ILE A 1 76 ? -30.648 42.562 42.835 1.00 60.62 76 ILE A C 1
ATOM 591 O O . ILE A 1 76 ? -30.677 43.692 42.341 1.00 60.62 76 ILE A O 1
ATOM 595 N N . LEU A 1 77 ? -29.777 41.632 42.435 1.00 56.22 77 LEU A N 1
ATOM 596 C CA . LEU A 1 77 ? -28.834 41.849 41.340 1.00 56.22 77 LEU A CA 1
ATOM 597 C C . LEU A 1 77 ? -29.560 41.987 40.001 1.00 56.22 77 LEU A C 1
ATOM 599 O O . LEU A 1 77 ? -29.210 42.876 39.227 1.00 56.22 77 LEU A O 1
ATOM 603 N N . SER A 1 78 ? -30.610 41.196 39.764 1.00 58.09 78 SER A N 1
ATOM 604 C CA . SER A 1 78 ? -31.419 41.299 38.547 1.00 58.09 78 SER A CA 1
ATOM 605 C C . SER A 1 78 ? -32.053 42.680 38.404 1.00 58.09 78 SER A C 1
ATOM 607 O O . SER A 1 78 ? -32.000 43.292 37.338 1.00 58.09 78 SER A O 1
ATOM 609 N N . ASN A 1 79 ? -32.578 43.214 39.509 1.00 59.69 79 ASN A N 1
ATOM 610 C CA . ASN A 1 79 ? -33.167 44.549 39.557 1.00 59.69 79 ASN A CA 1
ATOM 611 C C . ASN A 1 79 ? -32.118 45.663 39.417 1.00 59.69 79 ASN A C 1
ATOM 613 O O . ASN A 1 79 ? -32.348 46.635 38.701 1.00 59.69 79 ASN A O 1
ATOM 617 N N . LYS A 1 80 ? -30.951 45.541 40.064 1.00 58.22 80 LYS A N 1
ATOM 618 C CA . LYS A 1 80 ? -29.879 46.552 39.969 1.00 58.22 80 LYS A CA 1
ATOM 619 C C . LYS A 1 80 ? -29.212 46.591 38.593 1.00 58.22 80 LYS A C 1
ATOM 621 O O . LYS A 1 80 ? -28.801 47.663 38.160 1.00 58.22 80 LYS A O 1
ATOM 626 N N . LEU A 1 81 ? -29.107 45.446 37.923 1.00 58.59 81 LEU A N 1
ATOM 627 C CA . LEU A 1 81 ? -28.467 45.308 36.611 1.00 58.59 81 LEU A CA 1
ATOM 628 C C . LEU A 1 81 ? -29.453 45.355 35.444 1.00 58.59 81 LEU A C 1
ATOM 630 O O . LEU A 1 81 ? -29.018 45.371 34.296 1.00 58.59 81 LEU A O 1
ATOM 634 N N . GLN A 1 82 ? -30.758 45.391 35.732 1.00 55.78 82 GLN A N 1
ATOM 635 C CA . GLN A 1 82 ? -31.836 45.354 34.739 1.00 55.78 82 GLN A CA 1
ATOM 636 C C . GLN A 1 82 ? -31.726 44.133 33.797 1.00 55.78 82 GLN A C 1
ATOM 638 O O . GLN A 1 82 ? -31.983 44.228 32.599 1.00 55.78 82 GLN A O 1
ATOM 643 N N . GLN A 1 83 ? -31.331 42.971 34.333 1.00 54.22 83 GLN A N 1
ATOM 644 C CA . GLN A 1 83 ? -31.186 41.704 33.600 1.00 54.22 83 GLN A CA 1
ATOM 645 C C . GLN A 1 83 ? -31.660 40.524 34.453 1.00 54.22 83 GLN A C 1
ATOM 647 O O . GLN A 1 83 ? -31.435 40.513 35.653 1.00 54.22 83 GLN A O 1
ATOM 652 N N . VAL A 1 84 ? -32.286 39.502 33.861 1.00 51.00 84 VAL A N 1
ATOM 653 C CA . VAL A 1 84 ? -32.801 38.347 34.624 1.00 51.00 84 VAL A CA 1
ATOM 654 C C . VAL A 1 84 ? -31.672 37.372 34.975 1.00 51.00 84 VAL A C 1
ATOM 656 O O . VAL A 1 84 ? -31.168 36.662 34.105 1.00 51.00 84 VAL A O 1
ATOM 659 N N . ILE A 1 85 ? -31.322 37.277 36.257 1.00 51.91 85 ILE A N 1
ATOM 660 C CA . ILE A 1 85 ? -30.332 36.335 36.792 1.00 51.91 85 ILE A CA 1
ATOM 661 C C . ILE A 1 85 ? -31.070 35.157 37.432 1.00 51.91 85 ILE A C 1
ATOM 663 O O . ILE A 1 85 ? -31.713 35.290 38.469 1.00 51.91 85 ILE A O 1
ATOM 667 N N . ARG A 1 86 ? -30.980 33.971 36.818 1.00 45.59 86 ARG A N 1
ATOM 668 C CA . ARG A 1 86 ? -31.608 32.753 37.356 1.00 45.59 86 ARG A CA 1
ATOM 669 C C . ARG A 1 86 ? -30.695 32.083 38.383 1.00 45.59 86 ARG A C 1
ATOM 671 O O . ARG A 1 86 ? -29.529 31.815 38.104 1.00 45.59 86 ARG A O 1
ATOM 678 N N . HIS A 1 87 ? -31.256 31.731 39.538 1.00 44.66 87 HIS A N 1
ATOM 679 C CA . HIS A 1 87 ? -30.539 31.147 40.681 1.00 44.66 87 HIS A CA 1
ATOM 680 C C . HIS A 1 87 ? -29.835 29.802 40.393 1.00 44.66 87 HIS A C 1
ATOM 682 O O . HIS A 1 87 ? -28.986 29.383 41.172 1.00 44.66 87 HIS A O 1
ATOM 688 N N . SER A 1 88 ? -30.151 29.119 39.286 1.00 42.78 88 SER A N 1
ATOM 689 C CA . SER A 1 88 ? -29.478 27.886 38.844 1.00 42.78 88 SER A CA 1
ATOM 690 C C . SER A 1 88 ? -28.093 28.110 38.220 1.00 42.78 88 SER A C 1
ATOM 692 O O . SER A 1 88 ? -27.365 27.144 38.022 1.00 42.78 88 SER A O 1
ATOM 694 N N . TYR A 1 89 ? -27.728 29.357 37.903 1.00 41.50 89 TYR A N 1
ATOM 695 C CA . TYR A 1 89 ? -26.402 29.730 37.391 1.00 41.50 89 TYR A CA 1
ATOM 696 C C . TYR A 1 89 ? -25.462 30.260 38.479 1.00 41.50 89 TYR A C 1
ATOM 698 O O . TYR A 1 89 ? -24.339 30.652 38.170 1.00 41.50 89 TYR A O 1
ATOM 706 N N . PHE A 1 90 ? -25.898 30.273 39.744 1.00 40.62 90 PHE A N 1
ATOM 707 C CA . PHE A 1 90 ? -25.012 30.560 40.867 1.00 40.62 90 PHE A CA 1
ATOM 708 C C . PHE A 1 90 ? -24.113 29.338 41.089 1.00 40.62 90 PHE A C 1
ATOM 710 O O . PHE A 1 90 ? -24.625 28.270 41.436 1.00 40.62 90 PHE A O 1
ATOM 717 N N . PRO A 1 91 ? -22.799 29.427 40.843 1.00 46.19 91 PRO A N 1
ATOM 718 C CA . PRO A 1 91 ? -21.985 28.229 40.818 1.00 46.19 91 PRO A CA 1
ATOM 719 C C . PRO A 1 91 ? -21.751 27.679 42.225 1.00 46.19 91 PRO A C 1
ATOM 721 O O . PRO A 1 91 ? -21.457 28.423 43.159 1.00 46.19 91 PRO A O 1
ATOM 724 N N . ILE A 1 92 ? -21.802 26.353 42.354 1.00 39.66 92 ILE A N 1
ATOM 725 C CA . ILE A 1 92 ? -21.533 25.599 43.591 1.00 39.66 92 ILE A CA 1
ATOM 726 C C . ILE A 1 92 ? -20.134 25.904 44.174 1.00 39.66 92 ILE A C 1
ATOM 728 O O . ILE A 1 92 ? -19.919 25.756 45.375 1.00 39.66 92 ILE A O 1
ATOM 732 N N . TRP A 1 93 ? -19.193 26.419 43.375 1.00 42.78 93 TRP A N 1
ATOM 733 C CA . TRP A 1 93 ? -17.869 26.837 43.850 1.00 42.78 93 TRP A CA 1
ATOM 734 C C . TRP A 1 93 ? -17.874 28.120 44.702 1.00 42.78 93 TRP A C 1
ATOM 736 O O . TRP A 1 93 ? -16.923 28.348 45.444 1.00 42.78 93 TRP A O 1
ATOM 746 N N . ALA A 1 94 ? -18.967 28.897 44.737 1.00 44.19 94 ALA A N 1
ATOM 747 C CA . ALA A 1 94 ? -19.132 29.994 45.703 1.00 44.19 94 ALA A CA 1
ATOM 748 C C . ALA A 1 94 ? -19.185 29.511 47.174 1.00 44.19 94 ALA A C 1
ATOM 750 O O . ALA A 1 94 ? -19.236 30.322 48.097 1.00 44.19 94 ALA A O 1
ATOM 751 N N . MET A 1 95 ? -19.161 28.192 47.410 1.00 43.91 95 MET A N 1
ATOM 752 C CA . MET A 1 95 ? -19.068 27.569 48.733 1.00 43.91 95 MET A CA 1
ATOM 753 C C . MET A 1 95 ? -17.635 27.474 49.283 1.00 43.91 95 MET A C 1
ATOM 755 O O . MET A 1 95 ? -17.468 27.188 50.469 1.00 43.91 95 MET A O 1
ATOM 759 N N . GLN A 1 96 ? -16.598 27.727 48.477 1.00 39.66 96 GLN A N 1
ATOM 760 C CA . GLN A 1 96 ? -15.206 27.583 48.923 1.00 39.66 96 GLN A CA 1
ATOM 761 C C . GLN A 1 96 ? -14.797 28.535 50.071 1.00 39.66 96 GLN A C 1
ATOM 763 O O . GLN A 1 96 ? -14.125 28.072 50.996 1.00 39.66 96 GLN A O 1
ATOM 768 N N . PRO A 1 97 ? -15.265 29.801 50.142 1.00 39.72 97 PRO A N 1
ATOM 769 C CA . PRO A 1 97 ? -14.942 30.673 51.275 1.00 39.72 97 PRO A CA 1
ATOM 770 C C . PRO A 1 97 ? -15.549 30.197 52.606 1.00 39.72 97 PRO A C 1
ATOM 772 O O . PRO A 1 97 ? -15.040 30.524 53.674 1.00 39.72 97 PRO A O 1
ATOM 775 N N . ALA A 1 98 ? -16.627 29.403 52.567 1.00 38.78 98 ALA A N 1
ATOM 776 C CA . ALA A 1 98 ? -17.330 28.948 53.767 1.00 38.78 98 ALA A CA 1
ATOM 777 C C . ALA A 1 98 ? -16.672 27.729 54.442 1.00 38.78 98 ALA A C 1
ATOM 779 O O . ALA A 1 98 ? -16.909 27.489 55.627 1.00 38.78 98 ALA A O 1
ATOM 780 N N . LEU A 1 99 ? -15.839 26.972 53.720 1.00 39.25 99 LEU A N 1
ATOM 781 C CA . LEU A 1 99 ? -15.163 25.777 54.244 1.00 39.25 99 LEU A CA 1
ATOM 782 C C . LEU A 1 99 ? -13.761 26.070 54.796 1.00 39.25 99 LEU A C 1
ATOM 784 O O . LEU A 1 99 ? -13.288 25.342 55.668 1.00 39.25 99 LEU A O 1
ATOM 788 N N . TRP A 1 100 ? -13.141 27.187 54.400 1.00 35.91 100 TRP A N 1
ATOM 789 C CA . TRP A 1 100 ? -11.868 27.636 54.980 1.00 35.91 100 TRP A CA 1
ATOM 790 C C . TRP A 1 100 ? -12.008 28.054 56.457 1.00 35.91 100 TRP A C 1
ATOM 792 O O . TRP A 1 100 ? -11.081 27.900 57.248 1.00 35.91 100 TRP A O 1
ATOM 802 N N . ILE A 1 101 ? -13.201 28.493 56.876 1.00 40.22 101 ILE A N 1
ATOM 803 C CA . ILE A 1 101 ? -13.477 28.988 58.239 1.00 40.22 101 ILE A CA 1
ATOM 804 C C . ILE A 1 101 ? -13.440 27.866 59.308 1.00 40.22 101 ILE A C 1
ATOM 806 O O . ILE A 1 101 ? -13.539 28.145 60.501 1.00 40.22 101 ILE A O 1
ATOM 810 N N . ARG A 1 102 ? -13.255 26.589 58.934 1.00 35.59 102 ARG A N 1
ATOM 811 C CA . ARG A 1 102 ? -13.259 25.458 59.887 1.00 35.59 102 ARG A CA 1
ATOM 812 C C . ARG A 1 102 ? -11.976 24.624 59.977 1.00 35.59 102 ARG A C 1
ATOM 814 O O . ARG A 1 102 ? -11.977 23.640 60.707 1.00 35.59 102 ARG A O 1
ATOM 821 N N . GLY A 1 103 ? -10.881 25.016 59.321 1.00 34.66 103 GLY A N 1
ATOM 822 C CA . GLY A 1 103 ? -9.556 24.420 59.574 1.00 34.66 103 GLY A CA 1
ATOM 823 C C . GLY A 1 103 ? -9.400 22.932 59.214 1.00 34.66 103 GLY A C 1
ATOM 824 O O . GLY A 1 103 ? -8.559 22.255 59.802 1.00 34.66 103 GLY A O 1
ATOM 825 N N . LEU A 1 104 ? -10.191 22.412 58.271 1.00 39.31 104 LEU A N 1
ATOM 826 C CA . LEU A 1 104 ? -10.047 21.040 57.766 1.00 39.31 104 LEU A CA 1
ATOM 827 C C . LEU A 1 104 ? -8.965 20.965 56.680 1.00 39.31 104 LEU A C 1
ATOM 829 O O . LEU A 1 104 ? -8.777 21.913 55.915 1.00 39.31 104 LEU A O 1
ATOM 833 N N . ARG A 1 105 ? -8.231 19.846 56.630 1.00 43.59 105 ARG A N 1
ATOM 834 C CA . ARG A 1 105 ? -7.086 19.671 55.724 1.00 43.59 105 ARG A CA 1
ATOM 835 C C . ARG A 1 105 ? -7.541 19.343 54.286 1.00 43.59 105 ARG A C 1
ATOM 837 O O . ARG A 1 105 ? -8.559 18.672 54.120 1.00 43.59 105 ARG A O 1
ATOM 844 N N . PRO A 1 106 ? -6.786 19.761 53.246 1.00 41.22 106 PRO A N 1
ATOM 845 C CA . PRO A 1 106 ? -7.184 19.644 51.830 1.00 41.22 106 PRO A CA 1
ATOM 846 C C . PRO A 1 106 ? -7.535 18.223 51.354 1.00 41.22 106 PRO A C 1
ATOM 848 O O . PRO A 1 106 ? -8.337 18.040 50.441 1.00 41.22 106 PRO A O 1
ATOM 851 N N . GLU A 1 107 ? -6.951 17.213 51.987 1.00 38.75 107 GLU A N 1
ATOM 852 C CA . GLU A 1 107 ? -7.000 15.809 51.566 1.00 38.75 107 GLU A CA 1
ATOM 853 C C . GLU A 1 107 ? -8.341 15.135 51.918 1.00 38.75 107 GLU A C 1
ATOM 855 O O . GLU A 1 107 ? -8.838 14.282 51.182 1.00 38.75 107 GLU A O 1
ATOM 860 N N . GLU A 1 108 ? -8.985 15.579 53.001 1.00 40.66 108 GLU A N 1
ATOM 861 C CA . GLU A 1 108 ? -10.302 15.092 53.438 1.00 40.66 108 GLU A CA 1
ATOM 862 C C . GLU A 1 108 ? -11.429 15.669 52.558 1.00 40.66 108 GLU A C 1
ATOM 864 O O . GLU A 1 108 ? -12.422 14.998 52.277 1.00 40.66 108 GLU A O 1
ATOM 869 N N . ILE A 1 109 ? -11.224 16.880 52.027 1.00 40.56 109 ILE A N 1
ATOM 870 C CA . ILE A 1 109 ? -12.144 17.565 51.108 1.00 40.56 109 ILE A CA 1
ATOM 871 C C . ILE A 1 109 ? -12.143 16.891 49.723 1.00 40.56 109 ILE A C 1
ATOM 873 O O . ILE A 1 109 ? -13.199 16.753 49.104 1.00 40.56 109 ILE A O 1
ATOM 877 N N . ALA A 1 110 ? -10.988 16.417 49.246 1.00 37.41 110 ALA A N 1
ATOM 878 C CA . ALA A 1 110 ? -10.867 15.746 47.948 1.00 37.41 110 ALA A CA 1
ATOM 879 C C . ALA A 1 110 ? -11.626 14.406 47.897 1.00 37.41 110 ALA A C 1
ATOM 881 O O . ALA A 1 110 ? -12.313 14.119 46.913 1.00 37.41 110 ALA A O 1
ATOM 882 N N . ASN A 1 111 ? -11.568 13.616 48.975 1.00 39.47 111 ASN A N 1
ATOM 883 C CA . ASN A 1 111 ? -12.280 12.337 49.060 1.00 39.47 111 ASN A CA 1
ATOM 884 C C . ASN A 1 111 ? -13.803 12.517 49.154 1.00 39.47 111 ASN A C 1
ATOM 886 O O . ASN A 1 111 ? -14.553 11.785 48.504 1.00 39.47 111 ASN A O 1
ATOM 890 N N . GLU A 1 112 ? -14.284 13.513 49.902 1.00 36.72 112 GLU A N 1
ATOM 891 C CA . GLU A 1 112 ? -15.725 13.767 50.013 1.00 36.72 112 GLU A CA 1
ATOM 892 C C . GLU A 1 112 ? -16.322 14.404 48.747 1.00 36.72 112 GLU A C 1
ATOM 894 O O . GLU A 1 112 ? -17.425 14.027 48.339 1.00 36.72 112 GLU A O 1
ATOM 899 N N . ILE A 1 113 ? -15.587 15.290 48.061 1.00 40.00 113 ILE A N 1
ATOM 900 C CA . ILE A 1 113 ? -15.989 15.824 46.748 1.00 40.00 113 ILE A CA 1
ATOM 901 C C . ILE A 1 113 ? -15.990 14.713 45.691 1.00 40.00 113 ILE A C 1
ATOM 903 O O . ILE A 1 113 ? -16.918 14.650 44.885 1.00 40.00 113 ILE A O 1
ATOM 907 N N . GLY A 1 114 ? -15.022 13.791 45.728 1.00 36.50 114 GLY A N 1
ATOM 908 C CA . GLY A 1 114 ? -14.989 12.615 44.855 1.00 36.50 114 GLY A CA 1
ATOM 909 C C . GLY A 1 114 ? -16.222 11.718 45.020 1.00 36.50 114 GLY A C 1
ATOM 910 O O . GLY A 1 114 ? -16.845 11.327 44.030 1.00 36.50 114 GLY A O 1
ATOM 911 N N . MET A 1 115 ? -16.652 11.459 46.260 1.00 36.19 115 MET A N 1
ATOM 912 C CA . MET A 1 115 ? -17.871 10.680 46.515 1.00 36.19 115 MET A CA 1
ATOM 913 C C . MET A 1 115 ? -19.158 11.436 46.151 1.00 36.19 115 MET A C 1
ATOM 915 O O . MET A 1 115 ? -20.094 10.835 45.617 1.00 36.19 115 MET A O 1
ATOM 919 N N . ALA A 1 116 ? -19.213 12.750 46.395 1.00 33.84 116 ALA A N 1
ATOM 920 C CA . ALA A 1 116 ? -20.360 13.583 46.037 1.00 33.84 116 ALA A CA 1
ATOM 921 C C . ALA A 1 116 ? -20.515 13.729 44.513 1.00 33.84 116 ALA A C 1
ATOM 923 O O . ALA A 1 116 ? -21.629 13.614 44.000 1.00 33.84 116 ALA A O 1
ATOM 924 N N . LEU A 1 117 ? -19.412 13.894 43.774 1.00 35.38 117 LEU A N 1
ATOM 925 C CA . LEU A 1 117 ? -19.404 13.913 42.310 1.00 35.38 117 LEU A CA 1
ATOM 926 C C . LEU A 1 117 ? -19.842 12.568 41.733 1.00 35.38 117 LEU A C 1
ATOM 928 O O . LEU A 1 117 ? -20.642 12.559 40.804 1.00 35.38 117 LEU A O 1
ATOM 932 N N . CYS A 1 118 ? -19.417 11.444 42.316 1.00 31.72 118 CYS A N 1
ATOM 933 C CA . CYS A 1 118 ? -19.817 10.108 41.869 1.00 31.72 118 CYS A CA 1
ATOM 934 C C . CYS A 1 118 ? -21.327 9.852 42.074 1.00 31.72 118 CYS A C 1
ATOM 936 O O . CYS A 1 118 ? -22.017 9.354 41.179 1.00 31.72 118 CYS A O 1
ATOM 938 N N . ALA A 1 119 ? -21.891 10.288 43.207 1.00 31.70 119 ALA A N 1
ATOM 939 C CA . ALA A 1 119 ? -23.330 10.200 43.476 1.00 31.70 119 ALA A CA 1
ATOM 940 C C . ALA A 1 119 ? -24.171 11.147 42.593 1.00 31.70 119 ALA A C 1
ATOM 942 O O . ALA A 1 119 ? -25.272 10.787 42.164 1.00 31.70 119 ALA A O 1
ATOM 943 N N . VAL A 1 120 ? -23.650 12.336 42.273 1.00 34.56 120 VAL A N 1
ATOM 944 C CA . VAL A 1 120 ? -24.281 13.292 41.348 1.00 34.56 120 VAL A CA 1
ATOM 945 C C . VAL A 1 120 ? -24.206 12.793 39.901 1.00 34.56 120 VAL A C 1
ATOM 947 O O . VAL A 1 120 ? -25.208 12.870 39.196 1.00 34.56 120 VAL A O 1
ATOM 950 N N . TYR A 1 121 ? -23.096 12.182 39.472 1.00 33.62 121 TYR A N 1
ATOM 951 C CA . TYR A 1 121 ? -22.959 11.569 38.142 1.00 33.62 121 TYR A CA 1
ATOM 952 C C . TYR A 1 121 ? -23.923 10.390 37.947 1.00 33.62 121 TYR A C 1
ATOM 954 O O . TYR A 1 121 ? -24.523 10.231 36.882 1.00 33.62 121 TYR A O 1
ATOM 962 N N . THR A 1 122 ? -24.124 9.591 38.999 1.00 32.75 122 THR A N 1
ATOM 963 C CA . THR A 1 122 ? -25.029 8.432 38.975 1.00 32.75 122 THR A CA 1
ATOM 964 C C . THR A 1 122 ? -26.500 8.863 38.906 1.00 32.75 122 THR A C 1
ATOM 966 O O . THR A 1 122 ? -27.272 8.284 38.145 1.00 32.75 122 THR A O 1
ATOM 969 N N . ASN A 1 123 ? -26.885 9.930 39.619 1.00 31.12 123 ASN A N 1
ATOM 970 C CA . ASN A 1 123 ? -28.255 10.460 39.592 1.00 31.12 123 ASN A CA 1
ATOM 971 C C . ASN A 1 123 ? -28.553 11.359 38.377 1.00 31.12 123 ASN A C 1
ATOM 973 O O . ASN A 1 123 ? -29.681 11.362 37.888 1.00 31.12 123 ASN A O 1
ATOM 977 N N . LEU A 1 124 ? -27.562 12.068 37.822 1.00 33.34 124 LEU A N 1
ATOM 978 C CA . LEU A 1 124 ? -27.721 12.805 36.560 1.00 33.34 124 LEU A CA 1
ATOM 979 C C . LEU A 1 124 ? -27.915 11.854 35.369 1.00 33.34 124 LEU A C 1
ATOM 981 O O . LEU A 1 124 ? -28.718 12.150 34.487 1.00 33.34 124 LEU A O 1
ATOM 985 N N . ARG A 1 125 ? -27.291 10.665 35.380 1.00 34.62 125 ARG A N 1
ATOM 986 C CA . ARG A 1 125 ? -27.543 9.600 34.387 1.00 34.62 125 ARG A CA 1
ATOM 987 C C . ARG A 1 125 ? -29.014 9.170 34.312 1.00 34.62 125 ARG A C 1
ATOM 989 O O . ARG A 1 125 ? -29.469 8.797 33.236 1.00 34.62 125 ARG A O 1
ATOM 996 N N . ALA A 1 126 ? -29.753 9.254 35.420 1.00 31.16 126 ALA A N 1
ATOM 997 C CA . ALA A 1 126 ? -31.180 8.931 35.474 1.00 31.16 126 ALA A CA 1
ATOM 998 C C . ALA A 1 126 ? -32.096 10.090 35.028 1.00 31.16 126 ALA A C 1
ATOM 1000 O O . ALA A 1 126 ? -33.250 9.854 34.690 1.00 31.16 126 ALA A O 1
ATOM 1001 N N . LEU A 1 127 ? -31.598 11.334 34.999 1.00 29.67 127 LEU A N 1
ATOM 1002 C CA . LEU A 1 127 ? -32.348 12.517 34.547 1.00 29.67 127 LEU A CA 1
ATOM 1003 C C . LEU A 1 127 ? -32.130 12.835 33.056 1.00 29.67 127 LEU A C 1
ATOM 1005 O O . LEU A 1 127 ? -33.020 13.393 32.416 1.00 29.67 127 LEU A O 1
ATOM 1009 N N . PHE A 1 128 ? -31.004 12.419 32.465 1.00 35.12 128 PHE A N 1
ATOM 1010 C CA . PHE A 1 128 ? -30.724 12.583 31.028 1.00 35.12 128 PHE A CA 1
ATOM 1011 C C . PHE A 1 128 ? -31.383 11.530 30.115 1.00 35.12 128 PHE A C 1
ATOM 1013 O O . PHE A 1 128 ? -31.210 11.573 28.899 1.00 35.12 128 PHE A O 1
ATOM 1020 N N . SER A 1 129 ? -32.207 10.627 30.651 1.00 31.34 129 SER A N 1
ATOM 1021 C CA . SER A 1 129 ? -32.937 9.614 29.873 1.00 31.34 129 SER A CA 1
ATOM 1022 C C . SER A 1 129 ? -34.187 10.138 29.146 1.00 31.34 129 SER A C 1
ATOM 1024 O O . SER A 1 129 ? -34.975 9.336 28.650 1.00 31.34 129 SER A O 1
ATOM 1026 N N . SER A 1 130 ? -34.400 11.458 29.067 1.00 31.50 130 SER A N 1
ATOM 1027 C CA . SER A 1 130 ? -35.637 12.032 28.506 1.00 31.50 130 SER A CA 1
ATOM 1028 C C . SER A 1 130 ? -35.468 13.117 27.430 1.00 31.50 130 SER A C 1
ATOM 1030 O O . SER A 1 130 ? -36.466 13.713 27.034 1.00 31.50 130 SER A O 1
ATOM 1032 N N . ASN A 1 131 ? -34.266 13.346 26.869 1.00 29.16 131 ASN A N 1
ATOM 1033 C CA . ASN A 1 131 ? -34.144 14.162 25.642 1.00 29.16 131 ASN A CA 1
ATOM 1034 C C . ASN A 1 131 ? -32.835 13.911 24.839 1.00 29.16 131 ASN A C 1
ATOM 1036 O O . ASN A 1 131 ? -31.806 14.514 25.148 1.00 29.16 131 ASN A O 1
ATOM 1040 N N . PRO A 1 132 ? -32.816 13.039 23.808 1.00 36.38 132 PRO A N 1
ATOM 1041 C CA . PRO A 1 132 ? -31.578 12.592 23.160 1.00 36.38 132 PRO A CA 1
ATOM 1042 C C . PRO A 1 132 ? -31.261 13.342 21.848 1.00 36.38 132 PRO A C 1
ATOM 1044 O O . PRO A 1 132 ? -31.244 12.727 20.785 1.00 36.38 132 PRO A O 1
ATOM 1047 N N . ILE A 1 133 ? -31.007 14.660 21.878 1.00 38.09 133 ILE A N 1
ATOM 1048 C CA . ILE A 1 133 ? -30.604 15.418 20.657 1.00 38.09 133 ILE A CA 1
ATOM 1049 C C . ILE A 1 133 ? -29.310 16.258 20.827 1.00 38.09 133 ILE A C 1
ATOM 1051 O O . ILE A 1 133 ? -28.911 17.011 19.951 1.00 38.09 133 ILE A O 1
ATOM 1055 N N . SER A 1 134 ? -28.529 16.079 21.891 1.00 38.53 134 SER A N 1
ATOM 1056 C CA . SER A 1 134 ? -27.225 16.758 22.046 1.00 38.53 134 SER A CA 1
ATOM 1057 C C . SER A 1 134 ? -26.300 15.817 22.817 1.00 38.53 134 SER A C 1
ATOM 1059 O O . SER A 1 134 ? -26.569 15.556 23.979 1.00 38.53 134 SER A O 1
ATOM 1061 N N . LYS A 1 135 ? -25.271 15.155 22.274 1.00 53.12 135 LYS A N 1
ATOM 1062 C CA . LYS A 1 135 ? -24.304 15.493 21.222 1.00 53.12 135 LYS A CA 1
ATOM 1063 C C . LYS A 1 135 ? -23.754 14.143 20.704 1.00 53.12 135 LYS A C 1
ATOM 1065 O O . LYS A 1 135 ? -22.905 13.544 21.356 1.00 53.12 135 LYS A O 1
ATOM 1070 N N . ARG A 1 136 ? -24.320 13.575 19.631 1.00 60.72 136 ARG A N 1
ATOM 1071 C CA . ARG A 1 136 ? -23.819 12.299 19.070 1.00 60.72 136 ARG A CA 1
ATOM 1072 C C . ARG A 1 136 ? -22.457 12.555 18.422 1.00 60.72 136 ARG A C 1
ATOM 1074 O O . ARG A 1 136 ? -22.357 13.492 17.635 1.00 60.72 136 ARG A O 1
ATOM 1081 N N . MET A 1 137 ? -21.446 11.759 18.773 1.00 84.06 137 MET A N 1
ATOM 1082 C CA . MET A 1 137 ? -20.104 11.868 18.194 1.00 84.06 137 MET A CA 1
ATOM 1083 C C . MET A 1 137 ? -20.136 11.358 16.753 1.00 84.06 137 MET A C 1
ATOM 1085 O O . MET A 1 137 ? -19.921 12.124 15.821 1.00 84.06 137 MET A O 1
ATOM 1089 N N . LEU A 1 138 ? -20.543 10.100 16.569 1.00 90.75 138 LEU A N 1
ATOM 1090 C CA . LEU A 1 138 ? -20.834 9.537 15.256 1.00 90.75 138 LEU A CA 1
ATOM 1091 C C . LEU A 1 138 ? -22.270 9.872 14.861 1.00 90.75 138 LEU A C 1
ATOM 1093 O O . LEU A 1 138 ? -23.236 9.483 15.531 1.00 90.75 138 LEU A O 1
ATOM 1097 N N . ARG A 1 139 ? -22.434 10.561 13.731 1.00 92.69 139 ARG A N 1
ATOM 1098 C CA . ARG A 1 139 ? -23.760 10.756 13.128 1.00 92.69 139 ARG A CA 1
ATOM 1099 C C . ARG A 1 139 ? -24.331 9.413 12.676 1.00 92.69 139 ARG A C 1
ATOM 1101 O O . ARG A 1 139 ? -23.598 8.560 12.191 1.00 92.69 139 ARG A O 1
ATOM 1108 N N . GLN A 1 140 ? -25.643 9.226 12.785 1.00 93.62 140 GLN A N 1
ATOM 1109 C CA . GLN A 1 140 ? -26.284 8.024 12.249 1.00 93.62 140 GLN A CA 1
ATOM 1110 C C . GLN A 1 140 ? -26.688 8.223 10.789 1.00 93.62 140 GLN A C 1
ATOM 1112 O O . GLN A 1 140 ? -27.333 9.216 10.448 1.00 93.62 140 GLN A O 1
ATOM 1117 N N . VAL A 1 141 ? -26.337 7.257 9.944 1.00 94.44 141 VAL A N 1
ATOM 1118 C CA . VAL A 1 141 ? -26.672 7.221 8.519 1.00 94.44 141 VAL A CA 1
ATOM 1119 C C . VAL A 1 141 ? -27.602 6.038 8.258 1.00 94.44 141 VAL A C 1
ATOM 1121 O O . VAL A 1 141 ? -27.396 4.933 8.756 1.00 94.44 141 VAL A O 1
ATOM 1124 N N . GLU A 1 142 ? -28.658 6.274 7.480 1.00 93.00 142 GLU A N 1
ATOM 1125 C CA . GLU A 1 142 ? -29.561 5.207 7.044 1.00 93.00 142 GLU A CA 1
ATOM 1126 C C . GLU A 1 142 ? -28.846 4.279 6.046 1.00 93.00 142 GLU A C 1
ATOM 1128 O O . GLU A 1 142 ? -28.207 4.795 5.126 1.00 93.00 142 GLU A O 1
ATOM 1133 N N . PRO A 1 143 ? -29.020 2.943 6.122 1.00 91.69 143 PRO A N 1
ATOM 1134 C CA . PRO A 1 143 ? -28.344 1.989 5.233 1.00 91.69 143 PRO A CA 1
ATOM 1135 C C . PRO A 1 143 ? -28.421 2.344 3.736 1.00 91.69 143 PRO A C 1
ATOM 1137 O O . PRO A 1 143 ? -27.424 2.298 3.024 1.00 91.69 143 PRO A O 1
ATOM 1140 N N . LYS A 1 144 ? -29.584 2.809 3.258 1.00 89.50 144 LYS A N 1
ATOM 1141 C CA . LYS A 1 144 ? -29.798 3.197 1.849 1.00 89.50 144 LYS A CA 1
ATOM 1142 C C . LYS A 1 144 ? -29.008 4.429 1.381 1.00 89.50 144 LYS A C 1
ATOM 1144 O O . LYS A 1 144 ? -28.967 4.690 0.186 1.00 89.50 144 LYS A O 1
ATOM 1149 N N . LYS A 1 145 ? -28.440 5.217 2.300 1.00 89.31 145 LYS A N 1
ATOM 1150 C CA . LYS A 1 145 ? -27.677 6.442 1.994 1.00 89.31 145 LYS A CA 1
ATOM 1151 C C . LYS A 1 145 ? -26.165 6.198 1.934 1.00 89.31 145 LYS A C 1
ATOM 1153 O O . LYS A 1 145 ? -25.431 7.105 1.558 1.00 89.31 145 LYS A O 1
ATOM 1158 N N . VAL A 1 146 ? -25.703 4.995 2.284 1.00 85.12 146 VAL A N 1
ATOM 1159 C CA . VAL A 1 146 ? -24.274 4.661 2.384 1.00 85.12 146 VAL A CA 1
ATOM 1160 C C . VAL A 1 146 ? -23.560 4.710 1.029 1.00 85.12 146 VAL A C 1
ATOM 1162 O O . VAL A 1 146 ? -22.437 5.198 0.940 1.00 85.12 146 VAL A O 1
ATOM 1165 N N . SER A 1 147 ? -24.222 4.289 -0.051 1.00 74.88 147 SER A N 1
ATOM 1166 C CA . SER A 1 147 ? -23.631 4.250 -1.397 1.00 74.88 147 SER A CA 1
ATOM 1167 C C . SER A 1 147 ? -23.191 5.624 -1.927 1.00 74.88 147 SER A C 1
ATOM 1169 O O . SER A 1 147 ? -22.289 5.687 -2.761 1.00 74.88 147 SER A O 1
ATOM 1171 N N . GLY A 1 148 ? -23.772 6.718 -1.421 1.00 69.44 148 GLY A N 1
ATOM 1172 C CA . GLY A 1 148 ? -23.446 8.093 -1.816 1.00 69.44 148 GLY A CA 1
ATOM 1173 C C . GLY A 1 148 ? -22.215 8.703 -1.133 1.00 69.44 148 GLY A C 1
ATOM 1174 O O . GLY A 1 148 ? -21.927 9.868 -1.374 1.00 69.44 148 GLY A O 1
ATOM 1175 N N . ILE A 1 149 ? -21.512 7.958 -0.271 1.00 72.06 149 ILE A N 1
ATOM 1176 C CA . ILE A 1 149 ? -20.377 8.464 0.530 1.00 72.06 149 ILE A CA 1
ATOM 1177 C C . ILE A 1 149 ? -19.023 8.288 -0.201 1.00 72.06 149 ILE A C 1
ATOM 1179 O O . ILE A 1 149 ? -17.995 8.755 0.273 1.00 72.06 149 ILE A O 1
ATOM 1183 N N . ALA A 1 150 ? -19.004 7.664 -1.385 1.00 63.34 150 ALA A N 1
ATOM 1184 C CA . ALA A 1 150 ? -17.773 7.432 -2.149 1.00 63.34 150 ALA A CA 1
ATOM 1185 C C . ALA A 1 150 ? -17.111 8.741 -2.617 1.00 63.34 150 ALA A C 1
ATOM 1187 O O . ALA A 1 150 ? -17.711 9.505 -3.375 1.00 63.34 150 ALA A O 1
ATOM 1188 N N . GLY A 1 151 ? -15.860 8.963 -2.207 1.00 69.44 151 GLY A N 1
ATOM 1189 C CA . GLY A 1 151 ? -15.016 10.053 -2.695 1.00 69.44 151 GLY A CA 1
ATOM 1190 C C . GLY A 1 151 ? -14.088 9.611 -3.828 1.00 69.44 151 GLY A C 1
ATOM 1191 O O . GLY A 1 151 ? -13.740 8.439 -3.942 1.00 69.44 151 GLY A O 1
ATOM 1192 N N . ASN A 1 152 ? -13.661 10.560 -4.664 1.00 78.38 152 ASN A N 1
ATOM 1193 C CA . ASN A 1 152 ? -12.540 10.341 -5.576 1.00 78.38 152 ASN A CA 1
ATOM 1194 C C . ASN A 1 152 ? -11.231 10.377 -4.759 1.00 78.38 152 ASN A C 1
ATOM 1196 O O . ASN A 1 152 ? -11.017 11.371 -4.061 1.00 78.38 152 ASN A O 1
ATOM 1200 N N . PRO A 1 153 ? -10.355 9.354 -4.830 1.00 81.25 153 PRO A N 1
ATOM 1201 C CA . PRO A 1 153 ? -9.091 9.357 -4.090 1.00 81.25 153 PRO A CA 1
ATOM 1202 C C . PRO A 1 153 ? -8.128 10.464 -4.547 1.00 81.25 153 PRO A C 1
ATOM 1204 O O . PRO A 1 153 ? -7.236 10.853 -3.795 1.00 81.25 153 PRO A O 1
ATOM 1207 N N . VAL A 1 154 ? -8.296 10.994 -5.764 1.00 87.94 154 VAL A N 1
ATOM 1208 C CA . VAL A 1 154 ? -7.470 12.082 -6.297 1.00 87.94 154 VAL A CA 1
ATOM 1209 C C . VAL A 1 154 ? -8.202 13.414 -6.164 1.00 87.94 154 VAL A C 1
ATOM 1211 O O . VAL A 1 154 ? -9.143 13.710 -6.902 1.00 87.94 154 VAL A O 1
ATOM 1214 N N . ASP A 1 155 ? -7.723 14.242 -5.238 1.00 91.19 155 ASP A N 1
ATOM 1215 C CA . ASP A 1 155 ? -8.171 15.625 -5.067 1.00 91.19 155 ASP A CA 1
ATOM 1216 C C . ASP A 1 155 ? -7.773 16.481 -6.282 1.00 91.19 155 ASP A C 1
ATOM 1218 O O . ASP A 1 155 ? -6.606 16.509 -6.682 1.00 91.19 155 ASP A O 1
ATOM 1222 N N . ALA A 1 156 ? -8.739 17.188 -6.877 1.00 93.38 156 ALA A N 1
ATOM 1223 C CA . ALA A 1 156 ? -8.532 17.936 -8.120 1.00 93.38 156 ALA A CA 1
ATOM 1224 C C . ALA A 1 156 ? -7.511 19.077 -7.961 1.00 93.38 156 ALA A C 1
ATOM 1226 O O . ALA A 1 156 ? -6.645 19.261 -8.821 1.00 93.38 156 ALA A O 1
ATOM 1227 N N . ASP A 1 157 ? -7.562 19.801 -6.841 1.00 94.81 157 ASP A N 1
ATOM 1228 C CA . ASP A 1 157 ? -6.620 20.887 -6.558 1.00 94.81 157 ASP A CA 1
ATOM 1229 C C . ASP A 1 157 ? -5.212 20.343 -6.294 1.00 94.81 157 ASP A C 1
ATOM 1231 O O . ASP A 1 157 ? -4.224 20.872 -6.816 1.00 94.81 157 ASP A O 1
ATOM 1235 N N . ALA A 1 158 ? -5.105 19.249 -5.529 1.00 95.38 158 ALA A N 1
ATOM 1236 C CA . ALA A 1 158 ? -3.835 18.562 -5.324 1.00 95.38 158 ALA A CA 1
ATOM 1237 C C . ALA A 1 158 ? -3.242 18.051 -6.642 1.00 95.38 158 ALA A C 1
ATOM 1239 O O . ALA A 1 158 ? -2.028 18.126 -6.814 1.00 95.38 158 ALA A O 1
ATOM 1240 N N . LEU A 1 159 ? -4.071 17.594 -7.587 1.00 97.06 159 LEU A N 1
ATOM 1241 C CA . LEU A 1 159 ? -3.630 17.145 -8.908 1.00 97.06 159 LEU A CA 1
ATOM 1242 C C . LEU A 1 159 ? -3.000 18.265 -9.734 1.00 97.06 159 LEU A C 1
ATOM 1244 O O . LEU A 1 159 ? -1.933 18.063 -10.311 1.00 97.06 159 LEU A O 1
ATOM 1248 N N . ILE A 1 160 ? -3.617 19.448 -9.764 1.00 97.75 160 ILE A N 1
ATOM 1249 C CA . ILE A 1 160 ? -3.070 20.614 -10.475 1.00 97.75 160 ILE A CA 1
ATOM 1250 C C . ILE A 1 160 ? -1.723 21.024 -9.864 1.00 97.75 160 ILE A C 1
ATOM 1252 O O . ILE A 1 160 ? -0.750 21.250 -10.583 1.00 97.75 160 ILE A O 1
ATOM 1256 N N . GLN A 1 161 ? -1.645 21.079 -8.533 1.00 97.88 161 GLN A N 1
ATOM 1257 C CA . GLN A 1 161 ? -0.424 21.474 -7.826 1.00 97.88 161 GLN A CA 1
ATOM 1258 C C . GLN A 1 161 ? 0.694 20.432 -7.964 1.00 97.88 161 GLN A C 1
ATOM 1260 O O . GLN A 1 161 ? 1.844 20.793 -8.216 1.00 97.88 161 GLN A O 1
ATOM 1265 N N . ALA A 1 162 ? 0.363 19.145 -7.827 1.00 98.19 162 ALA A N 1
ATOM 1266 C CA . ALA A 1 162 ? 1.309 18.050 -8.002 1.00 98.19 162 ALA A CA 1
ATOM 1267 C C . ALA A 1 162 ? 1.836 18.006 -9.438 1.00 98.19 162 ALA A C 1
ATOM 1269 O O . ALA A 1 162 ? 3.031 17.811 -9.617 1.00 98.19 162 ALA A O 1
ATOM 1270 N N . ARG A 1 163 ? 0.993 18.264 -10.448 1.00 98.50 163 ARG A N 1
ATOM 1271 C CA . ARG A 1 163 ? 1.415 18.328 -11.854 1.00 98.50 163 ARG A CA 1
ATOM 1272 C C . ARG A 1 163 ? 2.522 19.348 -12.071 1.00 98.50 163 ARG A C 1
ATOM 1274 O O . ARG A 1 163 ? 3.556 18.987 -12.617 1.00 98.50 163 ARG A O 1
ATOM 1281 N N . GLY A 1 164 ? 2.340 20.572 -11.575 1.00 98.31 164 GLY A N 1
ATOM 1282 C CA . GLY A 1 164 ? 3.368 21.608 -11.687 1.00 98.31 164 GLY A CA 1
ATOM 1283 C C . GLY A 1 164 ? 4.700 21.192 -11.054 1.00 98.31 164 GLY A C 1
ATOM 1284 O O . GLY A 1 164 ? 5.749 21.435 -11.634 1.00 98.31 164 GLY A O 1
ATOM 1285 N N . ILE A 1 165 ? 4.661 20.513 -9.901 1.00 98.56 165 ILE A N 1
ATOM 1286 C CA . ILE A 1 165 ? 5.863 20.009 -9.215 1.00 98.56 165 ILE A CA 1
ATOM 1287 C C . ILE A 1 165 ? 6.520 18.859 -9.989 1.00 98.56 165 ILE A C 1
ATOM 1289 O O . ILE A 1 165 ? 7.738 18.825 -10.138 1.00 98.56 165 ILE A O 1
ATOM 1293 N N . VAL A 1 166 ? 5.722 17.900 -10.462 1.00 98.62 166 VAL A N 1
ATOM 1294 C CA . VAL A 1 166 ? 6.210 16.715 -11.176 1.00 98.62 166 VAL A CA 1
ATOM 1295 C C . VAL A 1 166 ? 6.875 17.119 -12.492 1.00 98.62 166 VAL A C 1
ATOM 1297 O O . VAL A 1 166 ? 7.991 16.679 -12.758 1.00 98.62 166 VAL A O 1
ATOM 1300 N N . GLU A 1 167 ? 6.234 17.993 -13.270 1.00 98.50 167 GLU A N 1
ATOM 1301 C CA . GLU A 1 167 ? 6.766 18.500 -14.543 1.00 98.50 167 GLU A CA 1
ATOM 1302 C C . GLU A 1 167 ? 8.032 19.353 -14.339 1.00 98.50 167 GLU A C 1
ATOM 1304 O O . GLU A 1 167 ? 8.963 19.280 -15.143 1.00 98.50 167 GLU A O 1
ATOM 1309 N N . ASP A 1 168 ? 8.112 20.135 -13.254 1.00 98.56 168 ASP A N 1
ATOM 1310 C CA . ASP A 1 168 ? 9.307 20.924 -12.926 1.00 98.56 168 ASP A CA 1
ATOM 1311 C C . ASP A 1 168 ? 10.502 20.024 -12.574 1.00 98.56 168 ASP A C 1
ATOM 1313 O O . ASP A 1 168 ? 11.598 20.206 -13.105 1.00 98.56 168 ASP A O 1
ATOM 1317 N N . VAL A 1 169 ? 10.290 18.997 -11.742 1.00 98.38 169 VAL A N 1
ATOM 1318 C CA . VAL A 1 169 ? 11.338 18.021 -11.391 1.00 98.38 169 VAL A CA 1
ATOM 1319 C C . VAL A 1 169 ? 11.776 17.206 -12.608 1.00 98.38 169 VAL A C 1
ATOM 1321 O O . VAL A 1 169 ? 12.974 16.999 -12.788 1.00 98.38 169 VAL A O 1
ATOM 1324 N N . GLU A 1 170 ? 10.845 16.783 -13.466 1.00 97.81 170 GLU A N 1
ATOM 1325 C CA . GLU A 1 170 ? 11.171 16.087 -14.717 1.00 97.81 170 GLU A CA 1
ATOM 1326 C C . GLU A 1 170 ? 12.049 16.955 -15.631 1.00 97.81 170 GLU A C 1
ATOM 1328 O O . GLU A 1 170 ? 13.067 16.492 -16.147 1.00 97.81 170 GLU A O 1
ATOM 1333 N N . LYS A 1 171 ? 11.686 18.229 -15.812 1.00 98.25 171 LYS A N 1
ATOM 1334 C CA . LYS A 1 171 ? 12.366 19.132 -16.747 1.00 98.25 171 LYS A CA 1
ATOM 1335 C C . LYS A 1 171 ? 13.700 19.664 -16.221 1.00 98.25 171 LYS A C 1
ATOM 1337 O O . LYS A 1 171 ? 14.656 19.783 -16.986 1.00 98.25 171 LYS A O 1
ATOM 1342 N N . ASN A 1 172 ? 13.754 20.030 -14.943 1.00 97.44 172 ASN A N 1
ATOM 1343 C CA . ASN A 1 172 ? 14.856 20.795 -14.348 1.00 97.44 172 ASN A CA 1
ATOM 1344 C C . ASN A 1 172 ? 15.677 19.980 -13.327 1.00 97.44 172 ASN A C 1
ATOM 1346 O O . ASN A 1 172 ? 16.635 20.489 -12.728 1.00 97.44 172 ASN A O 1
ATOM 1350 N N . GLY A 1 173 ? 15.338 18.702 -13.142 1.00 95.88 173 GLY A N 1
ATOM 1351 C CA . GLY A 1 173 ? 16.132 17.727 -12.406 1.00 95.88 173 GLY A CA 1
ATOM 1352 C C . GLY A 1 173 ? 16.418 18.133 -10.959 1.00 95.88 173 GLY A C 1
ATOM 1353 O O . GLY A 1 173 ? 15.558 18.656 -10.247 1.00 95.88 17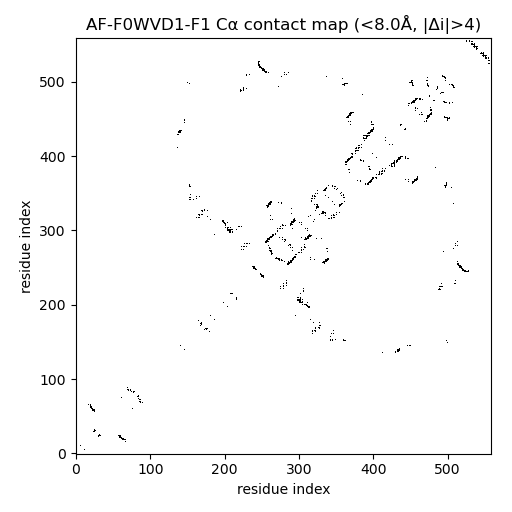3 GLY A O 1
ATOM 1354 N N . LEU A 1 174 ? 17.654 17.883 -10.507 1.00 93.75 174 LEU A N 1
ATOM 1355 C CA . LEU A 1 174 ? 18.060 18.080 -9.110 1.00 93.75 174 LEU A CA 1
ATOM 1356 C C . LEU A 1 174 ? 17.821 19.511 -8.616 1.00 93.75 174 LEU A C 1
ATOM 1358 O O . LEU A 1 174 ? 17.445 19.700 -7.465 1.00 93.75 174 LEU A O 1
ATOM 1362 N N . SER A 1 175 ? 17.997 20.518 -9.472 1.00 93.94 175 SER A N 1
ATOM 1363 C CA . SER A 1 175 ? 17.809 21.916 -9.071 1.00 93.94 175 SER A CA 1
ATOM 1364 C C . SER A 1 175 ? 16.369 22.213 -8.626 1.00 93.94 175 SER A C 1
ATOM 1366 O O . SER A 1 175 ? 16.169 22.786 -7.553 1.00 93.94 175 SER A O 1
ATOM 1368 N N . ALA A 1 176 ? 15.371 21.744 -9.384 1.00 95.88 176 ALA A N 1
ATOM 1369 C CA . ALA A 1 176 ? 13.959 21.846 -9.015 1.00 95.88 176 ALA A CA 1
ATOM 1370 C C . ALA A 1 176 ? 13.629 21.001 -7.778 1.00 95.88 176 ALA A C 1
ATOM 1372 O O . ALA A 1 176 ? 12.886 21.448 -6.902 1.00 95.88 176 ALA A O 1
ATOM 1373 N N . LEU A 1 177 ? 14.240 19.817 -7.653 1.00 94.69 177 LEU A N 1
ATOM 1374 C CA . LEU A 1 177 ? 14.066 18.958 -6.483 1.00 94.69 177 LEU A CA 1
ATOM 1375 C C . LEU A 1 177 ? 14.475 19.672 -5.183 1.00 94.69 177 LEU A C 1
ATOM 1377 O O . LEU A 1 177 ? 13.684 19.735 -4.239 1.00 94.69 177 LEU A O 1
ATOM 1381 N N . TYR A 1 178 ? 15.673 20.269 -5.156 1.00 93.38 178 TYR A N 1
ATOM 1382 C CA . TYR A 1 178 ? 16.153 21.074 -4.026 1.00 93.38 178 TYR A CA 1
ATOM 1383 C C . TYR A 1 178 ? 15.252 22.291 -3.776 1.00 93.38 178 TYR A C 1
ATOM 1385 O O . TYR A 1 178 ? 14.882 22.560 -2.632 1.00 93.38 178 TYR A O 1
ATOM 1393 N N . ALA A 1 179 ? 14.855 23.009 -4.831 1.00 93.94 179 ALA A N 1
ATOM 1394 C CA . ALA A 1 179 ? 14.008 24.193 -4.708 1.00 93.94 179 ALA A CA 1
ATOM 1395 C C . ALA A 1 179 ? 12.643 23.873 -4.075 1.00 93.94 179 ALA A C 1
ATOM 1397 O O . ALA A 1 179 ? 12.174 24.605 -3.201 1.00 93.94 179 ALA A O 1
ATOM 1398 N N . HIS A 1 180 ? 12.003 22.771 -4.472 1.00 95.88 180 HIS A N 1
ATOM 1399 C CA . HIS A 1 180 ? 10.744 22.331 -3.876 1.00 95.88 180 HIS A CA 1
ATOM 1400 C C . HIS A 1 180 ? 10.907 21.814 -2.450 1.00 95.88 180 HIS A C 1
ATOM 1402 O O . HIS A 1 180 ? 10.082 22.159 -1.604 1.00 95.88 180 HIS A O 1
ATOM 1408 N N . ALA A 1 181 ? 11.970 21.061 -2.164 1.00 93.25 181 ALA A N 1
ATOM 1409 C CA . ALA A 1 181 ? 12.269 20.599 -0.812 1.00 93.25 181 ALA A CA 1
ATOM 1410 C C . ALA A 1 181 ? 12.466 21.774 0.165 1.00 93.25 181 ALA A C 1
ATOM 1412 O O . ALA A 1 181 ? 11.930 21.755 1.270 1.00 93.25 181 ALA A O 1
ATOM 1413 N N . ILE A 1 182 ? 13.148 22.842 -0.264 1.00 92.44 182 ILE A N 1
ATOM 1414 C CA . ILE A 1 182 ? 13.291 24.080 0.515 1.00 92.44 182 ILE A CA 1
ATOM 1415 C C . ILE A 1 182 ? 11.945 24.801 0.655 1.00 92.44 182 ILE A C 1
ATOM 1417 O O . ILE A 1 182 ? 11.528 25.138 1.761 1.00 92.44 182 ILE A O 1
ATOM 1421 N N . ARG A 1 183 ? 11.230 25.017 -0.459 1.00 93.94 183 ARG A N 1
ATOM 1422 C CA . ARG A 1 183 ? 9.944 25.738 -0.472 1.00 93.94 183 ARG A CA 1
ATOM 1423 C C . ARG A 1 183 ? 8.899 25.092 0.438 1.00 93.94 183 ARG A C 1
ATOM 1425 O O . ARG A 1 183 ? 8.082 25.800 1.020 1.00 93.94 183 ARG A O 1
ATOM 1432 N N . LEU A 1 184 ? 8.897 23.764 0.519 1.00 92.62 184 LEU A N 1
ATOM 1433 C CA . LEU A 1 184 ? 7.947 22.986 1.315 1.00 92.62 184 LEU A CA 1
ATOM 1434 C C . LEU A 1 184 ? 8.453 22.692 2.738 1.00 92.62 184 LEU A C 1
ATOM 1436 O O . LEU A 1 184 ? 7.724 22.092 3.525 1.00 92.62 184 LEU A O 1
ATOM 1440 N N . GLY A 1 185 ? 9.653 23.169 3.087 1.00 89.88 185 GLY A N 1
ATOM 1441 C CA . GLY A 1 185 ? 10.211 23.076 4.435 1.00 89.88 185 GLY A CA 1
ATOM 1442 C C . GLY A 1 185 ? 10.739 21.690 4.809 1.00 89.88 185 GLY A C 1
ATOM 1443 O O . GLY A 1 185 ? 10.848 21.385 5.996 1.00 89.88 185 GLY A O 1
ATOM 1444 N N . ASP A 1 186 ? 11.053 20.848 3.822 1.00 89.19 186 ASP A N 1
ATOM 1445 C CA . ASP A 1 186 ? 11.773 19.591 4.047 1.00 89.19 186 ASP A CA 1
ATOM 1446 C C . ASP A 1 186 ? 13.257 19.862 4.344 1.00 89.19 186 ASP A C 1
ATOM 1448 O O . ASP A 1 186 ? 13.861 19.152 5.147 1.00 89.19 186 ASP A O 1
ATOM 1452 N N . LEU A 1 187 ? 13.823 20.914 3.735 1.00 87.38 187 LEU A N 1
ATOM 1453 C CA . LEU A 1 187 ? 15.211 21.357 3.903 1.00 87.38 187 LEU A CA 1
ATOM 1454 C C . LEU A 1 187 ? 15.277 22.839 4.294 1.00 87.38 187 LEU A C 1
ATOM 1456 O O . LEU A 1 187 ? 14.489 23.649 3.807 1.00 87.38 187 LEU A O 1
ATOM 1460 N N . ASN A 1 188 ? 16.261 23.209 5.117 1.00 80.56 188 ASN A N 1
ATOM 1461 C CA . ASN A 1 188 ? 16.504 24.597 5.517 1.00 80.56 188 ASN A CA 1
ATOM 1462 C C . ASN A 1 188 ? 17.613 25.239 4.671 1.00 80.56 188 ASN A C 1
ATOM 1464 O O . ASN A 1 188 ? 18.616 24.606 4.352 1.00 80.56 188 ASN A O 1
ATOM 1468 N N . THR A 1 189 ? 17.469 26.530 4.352 1.00 69.44 189 THR A N 1
ATOM 1469 C CA . THR A 1 189 ? 18.485 27.309 3.613 1.00 69.44 189 THR A CA 1
ATOM 1470 C C . THR A 1 189 ? 19.661 27.763 4.479 1.00 69.44 189 THR A C 1
ATOM 1472 O O . THR A 1 189 ? 20.664 28.220 3.945 1.00 69.44 189 THR A O 1
ATOM 1475 N N . SER A 1 190 ? 19.519 27.706 5.807 1.00 59.94 190 SER A N 1
ATOM 1476 C CA . SER A 1 190 ? 20.500 28.201 6.785 1.00 59.94 190 SER A CA 1
ATOM 1477 C C . SER A 1 190 ? 21.630 27.218 7.091 1.00 59.94 190 SER A C 1
ATOM 1479 O O . SER A 1 190 ? 22.595 27.593 7.758 1.00 59.94 190 SER A O 1
ATOM 1481 N N . ASP A 1 191 ? 21.531 25.978 6.614 1.00 53.94 191 ASP A N 1
ATOM 1482 C CA . ASP A 1 191 ? 22.597 24.996 6.762 1.00 53.94 191 ASP A CA 1
ATOM 1483 C C . ASP A 1 191 ? 23.652 25.273 5.683 1.00 53.94 191 ASP A C 1
ATOM 1485 O O . ASP A 1 191 ? 23.475 24.944 4.512 1.00 53.94 191 ASP A O 1
ATOM 1489 N N . ASN A 1 192 ? 24.771 25.895 6.079 1.00 43.03 192 ASN A N 1
ATOM 1490 C CA . ASN A 1 192 ? 25.930 26.216 5.221 1.00 43.03 192 ASN A CA 1
ATOM 1491 C C . ASN A 1 192 ? 26.625 24.987 4.586 1.00 43.03 192 ASN A C 1
ATOM 1493 O O . ASN A 1 192 ? 27.653 25.114 3.924 1.00 43.03 192 ASN A O 1
ATOM 1497 N N . ALA A 1 193 ? 26.052 23.802 4.754 1.00 50.09 193 ALA A N 1
ATOM 1498 C CA . ALA A 1 193 ? 26.186 22.666 3.867 1.00 50.09 193 ALA A CA 1
ATOM 1499 C C . ALA A 1 193 ? 24.782 22.068 3.772 1.00 50.09 193 ALA A C 1
ATOM 1501 O O . ALA A 1 193 ? 24.317 21.492 4.753 1.00 50.09 193 ALA A O 1
ATOM 1502 N N . SER A 1 194 ? 24.071 22.231 2.650 1.00 53.59 194 SER A N 1
ATOM 1503 C CA . SER A 1 194 ? 22.814 21.500 2.469 1.00 53.59 194 SER A CA 1
ATOM 1504 C C . SER A 1 194 ? 23.134 20.012 2.658 1.00 53.59 194 SER A C 1
ATOM 1506 O O . SER A 1 194 ? 23.958 19.500 1.890 1.00 53.59 194 SER A O 1
ATOM 1508 N N . PRO A 1 195 ? 22.584 19.326 3.682 1.00 58.59 195 PRO A N 1
ATOM 1509 C CA . PRO A 1 195 ? 22.862 17.912 3.876 1.00 58.59 195 PRO A CA 1
ATOM 1510 C C . PRO A 1 195 ? 22.520 17.164 2.584 1.00 58.59 195 PRO A C 1
ATOM 1512 O O . PRO A 1 195 ? 21.648 17.615 1.824 1.00 58.59 195 PRO A O 1
ATOM 1515 N N . PRO A 1 196 ? 23.214 16.056 2.280 1.00 76.69 196 PRO A N 1
ATOM 1516 C CA . PRO A 1 196 ? 22.896 15.304 1.082 1.00 76.69 196 PRO A CA 1
ATOM 1517 C C . PRO A 1 196 ? 21.418 14.901 1.149 1.00 76.69 196 PRO A C 1
ATOM 1519 O O . PRO A 1 196 ? 20.974 14.310 2.132 1.00 76.69 196 PRO A O 1
ATOM 1522 N N . ILE A 1 197 ? 20.645 15.239 0.107 1.00 87.69 197 ILE A N 1
ATOM 1523 C CA . ILE A 1 197 ? 19.229 14.834 -0.001 1.00 87.69 197 ILE A CA 1
ATOM 1524 C C . ILE A 1 197 ? 19.099 13.306 0.030 1.00 87.69 197 ILE A C 1
ATOM 1526 O O . ILE A 1 197 ? 18.050 12.768 0.380 1.00 87.69 197 ILE A O 1
ATOM 1530 N N . ILE A 1 198 ? 20.177 12.625 -0.350 1.00 93.62 198 ILE A N 1
ATOM 1531 C CA . ILE A 1 198 ? 20.269 11.185 -0.500 1.00 93.62 198 ILE A CA 1
ATOM 1532 C C . ILE A 1 198 ? 21.237 10.663 0.552 1.00 93.62 198 ILE A C 1
ATOM 1534 O O . ILE A 1 198 ? 22.426 10.973 0.510 1.00 93.62 198 ILE A O 1
ATOM 1538 N N . LEU A 1 199 ? 20.730 9.858 1.474 1.00 95.88 199 LEU A N 1
ATOM 1539 C CA . LEU A 1 199 ? 21.535 9.166 2.468 1.00 95.88 199 LEU A CA 1
ATOM 1540 C C . LEU A 1 199 ? 21.890 7.761 1.983 1.00 95.88 199 LEU A C 1
ATOM 1542 O O . LEU A 1 199 ? 21.127 7.112 1.261 1.00 95.88 199 LEU A O 1
ATOM 1546 N N . THR A 1 200 ? 23.064 7.305 2.400 1.00 97.00 200 THR A N 1
ATOM 1547 C CA . THR A 1 200 ? 23.637 6.004 2.054 1.00 97.00 200 THR A CA 1
ATOM 1548 C C . THR A 1 200 ? 23.229 4.919 3.060 1.00 97.00 200 THR A C 1
ATOM 1550 O O . THR A 1 200 ? 22.762 5.234 4.160 1.00 97.00 200 THR A O 1
ATOM 1553 N N . PRO A 1 201 ? 23.474 3.628 2.761 1.00 98.12 201 PRO A N 1
ATOM 1554 C CA . PRO A 1 201 ? 23.284 2.552 3.734 1.00 98.12 201 PRO A CA 1
ATOM 1555 C C . PRO A 1 201 ? 24.047 2.775 5.043 1.00 98.12 201 PRO A C 1
ATOM 1557 O O . PRO A 1 201 ? 23.533 2.443 6.111 1.00 98.12 201 PRO A O 1
ATOM 1560 N N . LYS A 1 202 ? 25.234 3.395 4.977 1.00 98.25 202 LYS A N 1
ATOM 1561 C CA . LYS A 1 202 ? 26.039 3.688 6.166 1.00 98.25 202 LYS A CA 1
ATOM 1562 C C . LYS A 1 202 ? 25.414 4.781 7.032 1.00 98.25 202 LYS A C 1
ATOM 1564 O O . LYS A 1 202 ? 25.457 4.689 8.253 1.00 98.25 202 LYS A O 1
ATOM 1569 N N . ASP A 1 203 ? 24.788 5.786 6.428 1.00 97.81 203 ASP A N 1
ATOM 1570 C CA . ASP A 1 203 ? 24.078 6.829 7.178 1.00 97.81 203 ASP A CA 1
ATOM 1571 C C . ASP A 1 203 ? 22.882 6.254 7.949 1.00 97.81 203 ASP A C 1
ATOM 1573 O O . ASP A 1 203 ? 22.667 6.597 9.113 1.00 97.81 203 ASP A O 1
ATOM 1577 N N . MET A 1 204 ? 22.137 5.337 7.322 1.00 98.38 204 MET A N 1
ATOM 1578 C CA . MET A 1 204 ? 21.013 4.640 7.955 1.00 98.38 204 MET A CA 1
ATOM 1579 C C . MET A 1 204 ? 21.479 3.690 9.070 1.00 98.38 204 MET A C 1
ATOM 1581 O O . MET A 1 204 ? 20.861 3.644 10.133 1.00 98.38 204 MET A O 1
ATOM 1585 N N . GLU A 1 205 ? 22.592 2.977 8.868 1.00 98.62 205 GLU A N 1
ATOM 1586 C CA . GLU A 1 205 ? 23.231 2.151 9.905 1.00 98.62 205 GLU A CA 1
ATOM 1587 C C . GLU A 1 205 ? 23.661 3.000 11.109 1.00 98.62 205 GLU A C 1
ATOM 1589 O O . GLU A 1 205 ? 23.309 2.694 12.244 1.00 98.62 205 GLU A O 1
ATOM 1594 N N . ASN A 1 206 ? 24.329 4.131 10.870 1.00 98.38 206 ASN A N 1
ATOM 1595 C CA . ASN A 1 206 ? 24.739 5.045 11.937 1.00 98.38 206 ASN A CA 1
ATOM 1596 C C . ASN A 1 206 ? 23.534 5.605 12.719 1.00 98.38 206 ASN A C 1
ATOM 1598 O O . ASN A 1 206 ? 23.666 5.947 13.894 1.00 98.38 206 ASN A O 1
ATOM 1602 N N . ALA A 1 207 ? 22.365 5.757 12.084 1.00 98.00 207 ALA A N 1
ATOM 1603 C CA . ALA A 1 207 ? 21.137 6.144 12.776 1.00 98.00 207 ALA A CA 1
ATOM 1604 C C . ALA A 1 207 ? 20.591 5.008 13.654 1.00 98.00 207 ALA A C 1
ATOM 1606 O O . ALA A 1 207 ? 20.162 5.272 14.775 1.00 98.00 207 ALA A O 1
ATOM 1607 N N . PHE A 1 208 ? 20.656 3.762 13.175 1.00 98.56 208 PHE A N 1
ATOM 1608 C CA . PHE A 1 208 ? 20.287 2.570 13.939 1.00 98.56 208 PHE A CA 1
ATOM 1609 C C . PHE A 1 208 ? 21.177 2.377 15.175 1.00 98.56 208 PHE A C 1
ATOM 1611 O O . PHE A 1 208 ? 20.658 2.182 16.271 1.00 98.56 208 PHE A O 1
ATOM 1618 N N . GLU A 1 209 ? 22.496 2.530 15.034 1.00 98.38 209 GLU A N 1
ATOM 1619 C CA . GLU A 1 209 ? 23.466 2.394 16.134 1.00 98.38 209 GLU A CA 1
ATOM 1620 C C . GLU A 1 209 ? 23.289 3.443 17.249 1.00 98.38 209 GLU A C 1
ATOM 1622 O O . GLU A 1 209 ? 23.726 3.226 18.378 1.00 98.38 209 GLU A O 1
ATOM 1627 N N . LYS A 1 210 ? 22.642 4.579 16.954 1.00 98.44 210 LYS A N 1
ATOM 1628 C CA . LYS A 1 210 ? 22.344 5.639 17.934 1.00 98.44 210 LYS A CA 1
ATOM 1629 C C . LYS A 1 210 ? 21.082 5.381 18.759 1.00 98.44 210 LYS A C 1
ATOM 1631 O O . LYS A 1 210 ? 20.872 6.087 19.744 1.00 98.44 210 LYS A O 1
ATOM 1636 N N . LEU A 1 211 ? 20.234 4.441 18.346 1.00 98.31 211 LEU A N 1
ATOM 1637 C CA . LEU A 1 211 ? 19.029 4.077 19.092 1.00 98.31 211 LEU A CA 1
ATOM 1638 C C . LEU A 1 211 ? 19.376 3.255 20.333 1.00 98.31 211 LEU A C 1
ATOM 1640 O O . LEU A 1 211 ? 20.414 2.588 20.372 1.00 98.31 211 LEU A O 1
ATOM 1644 N N . SER A 1 212 ? 18.482 3.243 21.325 1.00 98.31 212 SER A N 1
ATOM 1645 C CA . SER A 1 212 ? 18.638 2.341 22.468 1.00 98.31 212 SER A CA 1
ATOM 1646 C C . SER A 1 212 ? 18.550 0.875 22.031 1.00 98.31 212 SER A C 1
ATOM 1648 O O . SER A 1 212 ? 17.961 0.540 20.999 1.00 98.31 212 SER A O 1
ATOM 1650 N N . VAL A 1 213 ? 19.102 -0.035 22.835 1.00 98.19 213 VAL A N 1
ATOM 1651 C CA . VAL A 1 213 ? 19.025 -1.480 22.560 1.00 98.19 213 VAL A CA 1
ATOM 1652 C C . VAL A 1 213 ? 17.566 -1.943 22.481 1.00 98.19 213 VAL A C 1
ATOM 1654 O O . VAL A 1 213 ? 17.225 -2.802 21.664 1.00 98.19 213 VAL A O 1
ATOM 1657 N N . GLU A 1 214 ? 16.683 -1.354 23.287 1.00 98.12 214 GLU A N 1
ATOM 1658 C CA . GLU A 1 214 ? 15.249 -1.637 23.288 1.00 98.12 214 GLU A CA 1
ATOM 1659 C C . GLU A 1 214 ? 14.582 -1.220 21.971 1.00 98.12 214 GLU A C 1
ATOM 1661 O O . GLU A 1 214 ? 13.820 -2.009 21.406 1.00 98.12 214 GLU A O 1
ATOM 1666 N N . GLU A 1 215 ? 14.889 -0.024 21.461 1.00 97.94 215 GLU A N 1
ATOM 1667 C CA . GLU A 1 215 ? 14.375 0.496 20.188 1.00 97.94 215 GLU A CA 1
ATOM 1668 C C . GLU A 1 215 ? 14.893 -0.316 18.994 1.00 97.94 215 GLU A C 1
ATOM 1670 O O . GLU A 1 215 ? 14.114 -0.717 18.125 1.00 97.94 215 GLU A O 1
ATOM 1675 N N . GLN A 1 216 ? 16.190 -0.638 18.980 1.00 98.56 216 GLN A N 1
ATOM 1676 C CA . GLN A 1 216 ? 16.792 -1.512 17.970 1.00 98.56 216 GLN A CA 1
ATOM 1677 C C . GLN A 1 216 ? 16.094 -2.876 17.939 1.00 98.56 216 GLN A C 1
ATOM 1679 O O . GLN A 1 216 ? 15.655 -3.350 16.887 1.00 98.56 216 GLN A O 1
ATOM 1684 N N . SER A 1 217 ? 15.927 -3.485 19.116 1.00 98.38 217 SER A N 1
ATOM 1685 C CA . SER A 1 217 ? 15.280 -4.787 19.256 1.00 98.38 217 SER A CA 1
ATOM 1686 C C . SER A 1 217 ? 13.801 -4.737 18.857 1.00 98.38 217 SER A C 1
ATOM 1688 O O . SER A 1 217 ? 13.279 -5.704 18.301 1.00 98.38 217 SER A O 1
ATOM 1690 N N . LEU A 1 218 ? 13.101 -3.630 19.131 1.00 97.88 218 LEU A N 1
ATOM 1691 C CA . LEU A 1 218 ? 11.720 -3.414 18.698 1.00 97.88 218 LEU A CA 1
ATOM 1692 C C . LEU A 1 218 ? 11.615 -3.429 17.170 1.00 97.88 218 LEU A C 1
ATOM 1694 O O . LEU A 1 218 ? 10.822 -4.206 16.635 1.00 97.88 218 LEU A O 1
ATOM 1698 N N . LEU A 1 219 ? 12.438 -2.632 16.479 1.00 98.44 219 LEU A N 1
ATOM 1699 C CA . LEU A 1 219 ? 12.447 -2.573 15.015 1.00 98.44 219 LEU A CA 1
ATOM 1700 C C . LEU A 1 219 ? 12.741 -3.944 14.402 1.00 98.44 219 LEU A C 1
ATOM 1702 O O . LEU A 1 219 ? 12.032 -4.374 13.495 1.00 98.44 219 LEU A O 1
ATOM 1706 N N . GLN A 1 220 ? 13.729 -4.666 14.935 1.00 98.56 220 GLN A N 1
ATOM 1707 C CA . GLN A 1 220 ? 14.096 -5.999 14.450 1.00 98.56 220 GLN A CA 1
ATOM 1708 C C . GLN A 1 220 ? 12.979 -7.035 14.648 1.00 98.56 220 GLN A C 1
ATOM 1710 O O . GLN A 1 220 ? 12.684 -7.807 13.733 1.00 98.56 220 GLN A O 1
ATOM 1715 N N . ARG A 1 221 ? 12.315 -7.057 15.815 1.00 98.25 221 ARG A N 1
ATOM 1716 C CA . ARG A 1 221 ? 11.190 -7.979 16.064 1.00 98.25 221 ARG A CA 1
ATOM 1717 C C . ARG A 1 221 ? 10.006 -7.688 15.149 1.00 98.25 221 ARG A C 1
ATOM 1719 O O . ARG A 1 221 ? 9.405 -8.621 14.621 1.00 98.25 221 ARG A O 1
ATOM 1726 N N . THR A 1 222 ? 9.678 -6.413 14.951 1.00 98.25 222 THR A N 1
ATOM 1727 C CA . THR A 1 222 ? 8.607 -6.003 14.037 1.00 98.25 222 THR A CA 1
ATOM 1728 C C . THR A 1 222 ? 8.947 -6.365 12.593 1.00 98.25 222 THR A C 1
ATOM 1730 O O . THR A 1 222 ? 8.135 -6.996 11.919 1.00 98.25 222 THR A O 1
ATOM 1733 N N . ALA A 1 223 ? 10.171 -6.075 12.149 1.00 98.62 223 ALA A N 1
ATOM 1734 C CA . ALA A 1 223 ? 10.653 -6.443 10.823 1.00 98.62 223 ALA A CA 1
ATOM 1735 C C . ALA A 1 223 ? 10.575 -7.955 10.569 1.00 98.62 223 ALA A C 1
ATOM 1737 O O . ALA A 1 223 ? 10.116 -8.373 9.511 1.00 98.62 223 ALA A O 1
ATOM 1738 N N . SER A 1 224 ? 10.945 -8.776 11.555 1.00 98.62 224 SER A N 1
ATOM 1739 C CA . SER A 1 224 ? 10.893 -10.240 11.453 1.00 98.62 224 SER A CA 1
ATOM 1740 C C . SER A 1 224 ? 9.474 -10.776 11.210 1.00 98.62 224 SER A C 1
ATOM 1742 O O . SER A 1 224 ? 9.276 -11.660 10.372 1.00 98.62 224 SER A O 1
ATOM 1744 N N . ARG A 1 225 ? 8.456 -10.214 11.879 1.00 98.56 225 ARG A N 1
ATOM 1745 C CA . ARG A 1 225 ? 7.048 -10.601 11.665 1.00 98.56 225 ARG A CA 1
ATOM 1746 C C . ARG A 1 225 ? 6.559 -10.235 10.263 1.00 98.56 225 ARG A C 1
ATOM 1748 O O . ARG A 1 225 ? 5.965 -11.079 9.592 1.00 98.56 225 ARG A O 1
ATOM 1755 N N . ILE A 1 226 ? 6.866 -9.018 9.809 1.00 98.62 226 ILE A N 1
ATOM 1756 C CA . ILE A 1 226 ? 6.528 -8.539 8.458 1.00 98.62 226 ILE A CA 1
ATOM 1757 C C . ILE A 1 226 ? 7.218 -9.412 7.401 1.00 98.62 226 ILE A C 1
ATOM 1759 O O . ILE A 1 226 ? 6.572 -9.920 6.487 1.00 98.62 226 ILE A O 1
ATOM 1763 N N . GLU A 1 227 ? 8.522 -9.655 7.555 1.00 98.69 227 GLU A N 1
ATOM 1764 C CA . GLU A 1 227 ? 9.310 -10.471 6.629 1.00 98.69 227 GLU A CA 1
ATOM 1765 C C . GLU A 1 227 ? 8.784 -11.910 6.555 1.00 98.69 227 GLU A C 1
ATOM 1767 O O . GLU A 1 227 ? 8.709 -12.488 5.470 1.00 98.69 227 GLU A O 1
ATOM 1772 N N . THR A 1 228 ? 8.379 -12.484 7.692 1.00 98.69 228 THR A N 1
ATOM 1773 C CA . THR A 1 228 ? 7.793 -13.829 7.749 1.00 98.69 228 THR A CA 1
ATOM 1774 C C . THR A 1 228 ? 6.528 -13.910 6.898 1.00 98.69 228 THR A C 1
ATOM 1776 O O . THR A 1 228 ? 6.421 -14.791 6.043 1.00 98.69 228 THR A O 1
ATOM 1779 N N . PHE A 1 229 ? 5.589 -12.978 7.077 1.00 98.50 229 PHE A N 1
ATOM 1780 C CA . PHE A 1 229 ? 4.350 -12.966 6.301 1.00 98.50 229 PHE A CA 1
ATOM 1781 C C . PHE A 1 229 ? 4.604 -12.695 4.809 1.00 98.50 229 PHE A C 1
ATOM 1783 O O . PHE A 1 229 ? 4.076 -13.406 3.952 1.00 98.50 229 PHE A O 1
ATOM 1790 N N . ALA A 1 230 ? 5.478 -11.739 4.484 1.00 98.44 230 ALA A N 1
ATOM 1791 C CA . ALA A 1 230 ? 5.837 -11.423 3.104 1.00 98.44 230 ALA A CA 1
ATOM 1792 C C . ALA A 1 230 ? 6.477 -12.627 2.381 1.00 98.44 230 ALA A C 1
ATOM 1794 O O . ALA A 1 230 ? 6.134 -12.929 1.237 1.00 98.44 230 ALA A O 1
ATOM 1795 N N . LYS A 1 231 ? 7.350 -13.390 3.056 1.00 98.50 231 LYS A N 1
ATOM 1796 C CA . LYS A 1 231 ? 7.929 -14.629 2.505 1.00 98.50 231 LYS A CA 1
ATOM 1797 C C . LYS A 1 231 ? 6.880 -15.715 2.270 1.00 98.50 231 LYS A C 1
ATOM 1799 O O . LYS A 1 231 ? 6.954 -16.401 1.253 1.00 98.50 231 LYS A O 1
ATOM 1804 N N . LEU A 1 232 ? 5.888 -15.855 3.154 1.00 98.44 232 LEU A N 1
ATOM 1805 C CA . LEU A 1 232 ? 4.770 -16.781 2.934 1.00 98.44 232 LEU A CA 1
ATOM 1806 C C . LEU A 1 232 ? 3.982 -16.412 1.670 1.00 98.44 232 LEU A C 1
ATOM 1808 O O . LEU A 1 232 ? 3.722 -17.288 0.849 1.00 98.44 232 LEU A O 1
ATOM 1812 N N . GLN A 1 233 ? 3.683 -15.125 1.459 1.00 97.75 233 GLN A N 1
ATOM 1813 C CA . GLN A 1 233 ? 3.052 -14.665 0.215 1.00 97.75 233 GLN A CA 1
ATOM 1814 C C . GLN A 1 233 ? 3.946 -14.891 -1.013 1.00 97.75 233 GLN A C 1
ATOM 1816 O O . GLN A 1 233 ? 3.454 -15.203 -2.096 1.00 97.75 233 GLN A O 1
ATOM 1821 N N . ARG A 1 234 ? 5.272 -14.754 -0.883 1.00 98.12 234 ARG A N 1
ATOM 1822 C CA . ARG A 1 234 ? 6.188 -14.962 -2.018 1.00 98.12 234 ARG A CA 1
ATOM 1823 C C . ARG A 1 234 ? 6.220 -16.428 -2.428 1.00 98.12 234 ARG A C 1
ATOM 1825 O O . ARG A 1 234 ? 6.322 -16.725 -3.618 1.00 98.12 234 ARG A O 1
ATOM 1832 N N . ASN A 1 235 ? 6.114 -17.316 -1.447 1.00 98.06 235 ASN A N 1
ATOM 1833 C CA . ASN A 1 235 ? 6.077 -18.759 -1.624 1.00 98.06 235 ASN A CA 1
ATOM 1834 C C . ASN A 1 235 ? 4.707 -19.284 -2.070 1.00 98.06 235 ASN A C 1
ATOM 1836 O O . ASN A 1 235 ? 4.599 -20.480 -2.293 1.00 98.06 235 ASN A O 1
ATOM 1840 N N . SER A 1 236 ? 3.672 -18.445 -2.200 1.00 98.00 236 SER A N 1
ATOM 1841 C CA . SER A 1 236 ? 2.365 -18.878 -2.717 1.00 98.00 236 SER A CA 1
ATOM 1842 C C . SER A 1 236 ? 2.236 -18.769 -4.240 1.00 98.00 236 SER A C 1
ATOM 1844 O O . SER A 1 236 ? 1.209 -19.162 -4.791 1.00 98.00 236 SER A O 1
ATOM 1846 N N . ILE A 1 237 ? 3.251 -18.230 -4.926 1.00 97.38 237 ILE A N 1
ATOM 1847 C CA . ILE A 1 237 ? 3.266 -18.046 -6.380 1.00 97.38 237 ILE A CA 1
ATOM 1848 C C . ILE A 1 237 ? 4.561 -18.593 -6.994 1.00 97.38 237 ILE A C 1
ATOM 1850 O O . ILE A 1 237 ? 5.668 -18.327 -6.512 1.00 97.38 237 ILE A O 1
ATOM 1854 N N . HIS A 1 238 ? 4.427 -19.347 -8.087 1.00 96.88 238 HIS A N 1
ATOM 1855 C CA . HIS A 1 238 ? 5.528 -20.085 -8.707 1.00 96.88 238 HIS A CA 1
ATOM 1856 C C . HIS A 1 238 ? 5.523 -19.940 -10.230 1.00 96.88 238 HIS A C 1
ATOM 1858 O O . HIS A 1 238 ? 4.467 -19.789 -10.847 1.00 96.88 238 HIS A O 1
ATOM 1864 N N . SER A 1 239 ? 6.716 -20.001 -10.824 1.00 98.06 239 SER A N 1
ATOM 1865 C CA . SER A 1 239 ? 6.864 -20.217 -12.264 1.00 98.06 239 SER A CA 1
ATOM 1866 C C . SER A 1 239 ? 6.462 -21.652 -12.616 1.00 98.06 239 SER A C 1
ATOM 1868 O O . SER A 1 239 ? 6.631 -22.552 -11.790 1.00 98.06 239 SER A O 1
ATOM 1870 N N . PHE A 1 240 ? 5.959 -21.875 -13.828 1.00 98.38 240 PHE A N 1
ATOM 1871 C CA . PHE A 1 240 ? 5.616 -23.212 -14.310 1.00 98.38 240 PHE A CA 1
ATOM 1872 C C . PHE A 1 240 ? 5.829 -23.345 -15.816 1.00 98.38 240 PHE A C 1
ATOM 1874 O O . PHE A 1 240 ? 5.807 -22.357 -16.547 1.00 98.38 240 PHE A O 1
ATOM 1881 N N . GLU A 1 241 ? 5.951 -24.592 -16.260 1.00 98.50 241 GLU A N 1
ATOM 1882 C CA . GLU A 1 241 ? 5.900 -25.004 -17.661 1.00 98.50 241 GLU A CA 1
ATOM 1883 C C . GLU A 1 241 ? 4.758 -26.013 -17.841 1.00 98.50 241 GLU A C 1
ATOM 1885 O O . GLU A 1 241 ? 4.440 -26.782 -16.930 1.00 98.50 241 GLU A O 1
ATOM 1890 N N . HIS A 1 242 ? 4.129 -26.002 -19.011 1.00 98.31 242 HIS A N 1
ATOM 1891 C CA . HIS A 1 242 ? 3.056 -26.907 -19.392 1.00 98.31 242 HIS A CA 1
ATOM 1892 C C . HIS A 1 242 ? 3.241 -27.349 -20.843 1.00 98.31 242 HIS A C 1
ATOM 1894 O O . HIS A 1 242 ? 3.376 -26.515 -21.741 1.00 98.31 242 HIS A O 1
ATOM 1900 N N . SER A 1 243 ? 3.250 -28.661 -21.072 1.00 98.19 243 SER A N 1
ATOM 1901 C CA . SER A 1 243 ? 3.336 -29.230 -22.416 1.00 98.19 243 SER A CA 1
ATOM 1902 C C . SER A 1 243 ? 2.047 -28.989 -23.197 1.00 98.19 243 SER A C 1
ATOM 1904 O O . SER A 1 243 ? 0.952 -29.136 -22.663 1.00 98.19 243 SER A O 1
ATOM 1906 N N . ILE A 1 244 ? 2.204 -28.656 -24.471 1.00 97.62 244 ILE A N 1
ATOM 1907 C CA . ILE A 1 244 ? 1.143 -28.577 -25.476 1.00 97.62 244 ILE A CA 1
ATOM 1908 C C . ILE A 1 244 ? 1.568 -29.407 -26.688 1.00 97.62 244 ILE A C 1
ATOM 1910 O O . ILE A 1 244 ? 2.739 -29.776 -26.794 1.00 97.62 244 ILE A O 1
ATOM 1914 N N . ASP A 1 245 ? 0.652 -29.668 -27.615 1.00 97.25 245 ASP A N 1
ATOM 1915 C CA . ASP A 1 245 ? 0.985 -30.375 -28.854 1.00 97.25 245 ASP A CA 1
ATOM 1916 C C . ASP A 1 245 ? 2.135 -29.658 -29.582 1.00 97.25 245 ASP A C 1
ATOM 1918 O O . ASP A 1 245 ? 2.051 -28.471 -29.921 1.00 97.25 245 ASP A O 1
ATOM 1922 N N . GLY A 1 246 ? 3.245 -30.374 -29.765 1.00 96.25 246 GLY A N 1
ATOM 1923 C CA . GLY A 1 246 ? 4.448 -29.863 -30.408 1.00 96.25 246 GLY A CA 1
ATOM 1924 C C . GLY A 1 246 ? 5.295 -28.866 -29.613 1.00 96.25 246 GLY A C 1
ATOM 1925 O O . GLY A 1 246 ? 6.248 -28.307 -30.166 1.00 96.25 246 GLY A O 1
ATOM 1926 N N . GLY A 1 247 ? 5.008 -28.605 -28.333 1.00 97.44 247 GLY A N 1
ATOM 1927 C CA . GLY A 1 247 ? 5.787 -27.620 -27.584 1.00 97.44 247 GLY A CA 1
ATOM 1928 C C . GLY A 1 247 ? 5.456 -27.441 -26.106 1.00 97.44 247 GLY A C 1
ATOM 1929 O O . GLY A 1 247 ? 4.923 -28.316 -25.427 1.00 97.44 247 GLY A O 1
ATOM 1930 N N . ILE A 1 248 ? 5.831 -26.271 -25.590 1.00 98.44 248 ILE A N 1
ATOM 1931 C CA . ILE A 1 248 ? 5.693 -25.878 -24.186 1.00 98.44 248 ILE A CA 1
ATOM 1932 C C . ILE A 1 248 ? 5.170 -24.443 -24.118 1.00 98.44 248 ILE A C 1
ATOM 1934 O O . ILE A 1 248 ? 5.637 -23.562 -24.842 1.00 98.44 248 ILE A O 1
ATOM 1938 N N . ILE A 1 249 ? 4.238 -24.197 -23.203 1.00 98.50 249 ILE A N 1
ATOM 1939 C CA . ILE A 1 249 ? 3.874 -22.861 -22.724 1.00 98.50 249 ILE A CA 1
ATOM 1940 C C . ILE A 1 249 ? 4.285 -22.727 -21.265 1.00 98.50 249 ILE A C 1
ATOM 1942 O O . ILE A 1 249 ? 4.330 -23.709 -20.528 1.00 98.50 249 ILE A O 1
ATOM 1946 N N . ALA A 1 250 ? 4.575 -21.514 -20.828 1.00 98.50 250 ALA A N 1
ATOM 1947 C CA . ALA A 1 250 ? 5.111 -21.306 -19.498 1.00 98.50 250 ALA A CA 1
ATOM 1948 C C . ALA A 1 250 ? 4.817 -19.913 -18.961 1.00 98.50 250 ALA A C 1
ATOM 1950 O O . ALA A 1 250 ? 4.472 -18.981 -19.696 1.00 98.50 250 ALA A O 1
ATOM 1951 N N . GLN A 1 251 ? 5.006 -19.792 -17.652 1.00 98.25 251 GLN A N 1
ATOM 1952 C CA . GLN A 1 251 ? 4.917 -18.550 -16.914 1.00 98.25 251 GLN A CA 1
ATOM 1953 C C . GLN A 1 251 ? 6.133 -18.394 -16.005 1.00 98.25 251 GLN A C 1
ATOM 1955 O O . GLN A 1 251 ? 6.401 -19.253 -15.167 1.00 98.25 251 GLN A O 1
ATOM 1960 N N . ASP A 1 252 ? 6.789 -17.243 -16.097 1.00 98.19 252 ASP A N 1
ATOM 1961 C CA . ASP A 1 252 ? 7.855 -16.816 -15.205 1.00 98.19 252 ASP A CA 1
ATOM 1962 C C . ASP A 1 252 ? 7.367 -15.744 -14.231 1.00 98.19 252 ASP A C 1
ATOM 1964 O O . ASP A 1 252 ? 6.737 -14.756 -14.624 1.00 98.19 252 ASP A O 1
ATOM 1968 N N . ILE A 1 253 ? 7.766 -15.883 -12.968 1.00 98.25 253 ILE A N 1
ATOM 1969 C CA . ILE A 1 253 ? 7.591 -14.869 -11.929 1.00 98.25 253 ILE A CA 1
ATOM 1970 C C . ILE A 1 253 ? 8.908 -14.117 -11.733 1.00 98.25 253 ILE A C 1
ATOM 1972 O O . ILE A 1 253 ? 9.875 -14.676 -11.215 1.00 98.25 253 ILE A O 1
ATOM 1976 N N . ALA A 1 254 ? 8.947 -12.842 -12.122 1.00 97.69 254 ALA A N 1
ATOM 1977 C CA . ALA A 1 254 ? 10.145 -12.010 -12.021 1.00 97.69 254 ALA A CA 1
ATOM 1978 C C . ALA A 1 254 ? 9.885 -10.759 -11.168 1.00 97.69 254 ALA A C 1
ATOM 1980 O O . ALA A 1 254 ? 8.957 -10.011 -11.482 1.00 97.69 254 ALA A O 1
ATOM 1981 N N . PRO A 1 255 ? 10.693 -10.464 -10.135 1.00 98.19 255 PRO A N 1
ATOM 1982 C CA . PRO A 1 255 ? 10.552 -9.214 -9.400 1.00 98.19 255 PRO A CA 1
ATOM 1983 C C . PRO A 1 255 ? 10.864 -8.007 -10.291 1.00 98.19 255 PRO A C 1
ATOM 1985 O O . PRO A 1 255 ? 11.557 -8.098 -11.314 1.00 98.19 255 PRO A O 1
ATOM 1988 N N . MET A 1 256 ? 10.330 -6.857 -9.906 1.00 98.31 256 MET A N 1
ATOM 1989 C CA . MET A 1 256 ? 10.799 -5.562 -10.390 1.00 98.31 256 MET A CA 1
ATOM 1990 C C . MET A 1 256 ? 12.241 -5.314 -9.927 1.00 98.31 256 MET A C 1
ATOM 1992 O O . MET A 1 256 ? 12.688 -5.867 -8.922 1.00 98.31 256 MET A O 1
ATOM 1996 N N . CYS A 1 257 ? 12.992 -4.522 -10.686 1.00 98.19 257 CYS A N 1
ATOM 1997 C CA . CYS A 1 257 ? 14.402 -4.269 -10.412 1.00 98.19 257 CYS A CA 1
ATOM 1998 C C . CYS A 1 257 ? 14.558 -3.196 -9.329 1.00 98.19 257 CYS A C 1
ATOM 2000 O O . CYS A 1 257 ? 15.324 -3.401 -8.384 1.00 98.19 257 CYS A O 1
ATOM 2002 N N . THR A 1 258 ? 13.784 -2.110 -9.437 1.00 98.75 258 THR A N 1
ATOM 2003 C CA . THR A 1 258 ? 13.872 -0.944 -8.545 1.00 98.75 258 THR A CA 1
ATOM 2004 C C . THR A 1 258 ? 12.506 -0.563 -7.973 1.00 98.75 258 THR A C 1
ATOM 2006 O O . THR A 1 258 ? 11.568 -0.318 -8.733 1.00 98.75 258 THR A O 1
ATOM 2009 N N . ALA A 1 259 ? 12.397 -0.442 -6.648 1.00 98.88 259 ALA A N 1
ATOM 2010 C CA . ALA A 1 259 ? 11.198 0.030 -5.958 1.00 98.88 259 ALA A CA 1
ATOM 2011 C C . ALA A 1 259 ? 11.462 1.314 -5.162 1.00 98.88 259 ALA A C 1
ATOM 2013 O O . ALA A 1 259 ? 12.398 1.382 -4.362 1.00 98.88 259 ALA A O 1
ATOM 2014 N N . GLY A 1 260 ? 10.583 2.297 -5.338 1.00 98.81 260 GLY A N 1
ATOM 2015 C CA . GLY A 1 260 ? 10.474 3.481 -4.496 1.00 98.81 260 GLY A CA 1
ATOM 2016 C C . GLY A 1 260 ? 9.447 3.259 -3.388 1.00 98.81 260 GLY A C 1
ATOM 2017 O O . GLY A 1 260 ? 8.286 2.976 -3.663 1.00 98.81 260 GLY A O 1
ATOM 2018 N N . CYS A 1 261 ? 9.865 3.379 -2.136 1.00 98.69 261 CYS A N 1
ATOM 2019 C CA . CYS A 1 261 ? 9.064 3.147 -0.940 1.00 98.69 261 CYS A CA 1
ATOM 2020 C C . CYS A 1 261 ? 8.857 4.476 -0.207 1.00 98.69 261 CYS A C 1
ATOM 2022 O O . CYS A 1 261 ? 9.750 4.962 0.489 1.00 98.69 261 CYS A O 1
ATOM 2024 N N . TYR A 1 262 ? 7.692 5.091 -0.382 1.00 98.31 262 TYR A N 1
ATOM 2025 C CA . TYR A 1 262 ? 7.368 6.355 0.269 1.00 98.31 262 TYR A CA 1
ATOM 2026 C C . TYR A 1 262 ? 6.782 6.115 1.667 1.00 98.31 262 TYR A C 1
ATOM 2028 O O . TYR A 1 262 ? 5.849 5.329 1.833 1.00 98.31 262 TYR A O 1
ATOM 2036 N N . ALA A 1 263 ? 7.294 6.834 2.665 1.00 96.00 263 ALA A N 1
ATOM 2037 C CA . ALA A 1 263 ? 6.749 6.868 4.016 1.00 96.00 263 ALA A CA 1
ATOM 2038 C C . ALA A 1 263 ? 6.365 8.312 4.395 1.00 96.00 263 ALA A C 1
ATOM 2040 O O . ALA A 1 263 ? 7.173 9.233 4.229 1.00 96.00 263 ALA A O 1
ATOM 2041 N N . PRO A 1 264 ? 5.144 8.549 4.911 1.00 90.62 264 PRO A N 1
ATOM 2042 C CA . PRO A 1 264 ? 4.770 9.850 5.451 1.00 90.62 264 PRO A CA 1
ATOM 2043 C C . PRO A 1 264 ? 5.688 10.289 6.601 1.00 90.62 264 PRO A C 1
ATOM 2045 O O . PRO A 1 264 ? 6.160 9.482 7.404 1.00 90.62 264 PRO A O 1
ATOM 2048 N N . GLY A 1 265 ? 5.909 11.601 6.695 1.00 85.94 265 GLY A N 1
ATOM 2049 C CA . GLY A 1 265 ? 6.774 12.197 7.707 1.00 85.94 265 GLY A CA 1
ATOM 2050 C C . GLY A 1 265 ? 6.423 13.648 8.027 1.00 85.94 265 GLY A C 1
ATOM 2051 O O . GLY A 1 265 ? 5.355 14.154 7.675 1.00 85.94 265 GLY A O 1
ATOM 2052 N N . GLY A 1 266 ? 7.327 14.344 8.714 1.00 75.62 266 GLY A N 1
ATOM 2053 C CA . GLY A 1 266 ? 7.100 15.708 9.187 1.00 75.62 266 GLY A CA 1
ATOM 2054 C C . GLY A 1 266 ? 6.390 15.752 10.538 1.00 75.62 266 GLY A C 1
ATOM 2055 O O . GLY A 1 266 ? 7.055 15.706 11.566 1.00 75.62 266 GLY A O 1
ATOM 2056 N N . ARG A 1 267 ? 5.054 15.887 10.555 1.00 68.88 267 ARG A N 1
ATOM 2057 C CA . ARG A 1 267 ? 4.298 15.998 11.822 1.00 68.88 267 ARG A CA 1
ATOM 2058 C C . ARG A 1 267 ? 4.274 14.672 12.593 1.00 68.88 267 ARG A C 1
ATOM 2060 O O . ARG A 1 267 ? 4.431 14.695 13.808 1.00 68.88 267 ARG A O 1
ATOM 2067 N N . TYR A 1 268 ? 4.140 13.555 11.876 1.00 77.62 268 TYR A N 1
ATOM 2068 C CA . TYR A 1 268 ? 4.160 12.196 12.423 1.00 77.62 268 TYR A CA 1
ATOM 2069 C C . TYR A 1 268 ? 5.051 11.303 11.545 1.00 77.62 268 TYR A C 1
ATOM 2071 O O . TYR A 1 268 ? 4.595 10.799 10.523 1.00 77.62 268 TYR A O 1
ATOM 2079 N N . PRO A 1 269 ? 6.347 11.169 11.868 1.00 85.88 269 PRO A N 1
ATOM 2080 C CA . PRO A 1 269 ? 7.257 10.240 11.196 1.00 85.88 269 PRO A CA 1
ATOM 2081 C C . PRO A 1 269 ? 6.809 8.784 11.382 1.00 85.88 269 PRO A C 1
ATOM 2083 O O . PRO A 1 269 ? 6.620 8.357 12.521 1.00 85.88 269 PRO A O 1
ATOM 2086 N N . LEU A 1 270 ? 6.658 8.028 10.286 1.00 91.62 270 LEU A N 1
ATOM 2087 C CA . LEU A 1 270 ? 6.120 6.658 10.302 1.00 91.62 270 LEU A CA 1
ATOM 2088 C C . LEU A 1 270 ? 7.193 5.595 9.979 1.00 91.62 270 LEU A C 1
ATOM 2090 O O . LEU A 1 270 ? 7.277 5.121 8.842 1.00 91.62 270 LEU A O 1
ATOM 2094 N N . PRO A 1 271 ? 8.009 5.157 10.963 1.00 96.12 271 PRO A N 1
ATOM 2095 C CA . PRO A 1 271 ? 8.962 4.062 10.760 1.00 96.12 271 PRO A CA 1
ATOM 2096 C C . PRO A 1 271 ? 8.269 2.737 10.404 1.00 96.12 271 PRO A C 1
ATOM 2098 O O . PRO A 1 271 ? 8.845 1.926 9.683 1.00 96.12 271 PRO A O 1
ATOM 2101 N N . SER A 1 272 ? 7.025 2.518 10.849 1.00 96.25 272 SER A N 1
ATOM 2102 C CA . SER A 1 272 ? 6.225 1.346 10.467 1.00 96.25 272 SER A CA 1
ATOM 2103 C C . SER A 1 272 ? 6.009 1.273 8.955 1.00 96.25 272 SER A C 1
ATOM 2105 O O . SER A 1 272 ? 6.260 0.224 8.368 1.00 96.25 272 SER A O 1
ATOM 2107 N N . SER A 1 273 ? 5.660 2.384 8.297 1.00 96.81 273 SER A N 1
ATOM 2108 C CA . SER A 1 273 ? 5.472 2.422 6.839 1.00 96.81 273 SER A CA 1
ATOM 2109 C C . SER A 1 273 ? 6.758 2.157 6.064 1.00 96.81 273 SER A C 1
ATOM 2111 O O . SER A 1 273 ? 6.714 1.509 5.017 1.00 96.81 273 SER A O 1
ATOM 2113 N N . VAL A 1 274 ? 7.913 2.574 6.594 1.00 98.31 274 VAL A N 1
ATOM 2114 C CA . VAL A 1 274 ? 9.220 2.199 6.030 1.00 98.31 274 VAL A CA 1
ATOM 2115 C C . VAL A 1 274 ? 9.406 0.682 6.070 1.00 98.31 274 VAL A C 1
ATOM 2117 O O . VAL A 1 274 ? 9.724 0.083 5.045 1.00 98.31 274 VAL A O 1
ATOM 2120 N N . LEU A 1 275 ? 9.166 0.044 7.222 1.00 98.69 275 LEU A N 1
ATOM 2121 C CA . LEU A 1 275 ? 9.284 -1.413 7.354 1.00 98.69 275 LEU A CA 1
ATOM 2122 C C . LEU A 1 275 ? 8.303 -2.139 6.423 1.00 98.69 275 LEU A C 1
ATOM 2124 O O . LEU A 1 275 ? 8.709 -3.021 5.672 1.00 98.69 275 LEU A O 1
ATOM 2128 N N . MET A 1 276 ? 7.030 -1.745 6.434 1.00 98.25 276 MET A N 1
ATOM 2129 C CA . MET A 1 276 ? 5.961 -2.393 5.670 1.00 98.25 276 MET A CA 1
ATOM 2130 C C . MET A 1 276 ? 6.202 -2.345 4.161 1.00 98.25 276 MET A C 1
ATOM 2132 O O . MET A 1 276 ? 5.970 -3.333 3.464 1.00 98.25 276 MET A O 1
ATOM 2136 N N . THR A 1 277 ? 6.697 -1.226 3.637 1.00 98.50 277 THR A N 1
ATOM 2137 C CA . THR A 1 277 ? 6.964 -1.077 2.200 1.00 98.50 277 THR A CA 1
ATOM 2138 C C . THR A 1 277 ? 8.267 -1.769 1.791 1.00 98.50 277 THR A C 1
ATOM 2140 O O . THR A 1 277 ? 8.251 -2.680 0.958 1.00 98.50 277 THR A O 1
ATOM 2143 N N . ALA A 1 278 ? 9.390 -1.406 2.416 1.00 98.75 278 ALA A N 1
ATOM 2144 C CA . ALA A 1 278 ? 10.714 -1.853 1.990 1.00 98.75 278 ALA A CA 1
ATOM 2145 C C . ALA A 1 278 ? 10.965 -3.349 2.252 1.00 98.75 278 ALA A C 1
ATOM 2147 O O . ALA A 1 278 ? 11.519 -4.029 1.385 1.00 98.75 278 ALA A O 1
ATOM 2148 N N . ILE A 1 279 ? 10.509 -3.907 3.383 1.00 98.81 279 ILE A N 1
ATOM 2149 C CA . ILE A 1 279 ? 10.657 -5.350 3.657 1.00 98.81 279 ILE A CA 1
ATOM 2150 C C . ILE A 1 279 ? 9.856 -6.172 2.648 1.00 98.81 279 ILE A C 1
ATOM 2152 O O . ILE A 1 279 ? 10.350 -7.185 2.155 1.00 98.81 279 ILE A O 1
ATOM 2156 N N . THR A 1 280 ? 8.647 -5.727 2.299 1.00 98.69 280 THR A N 1
ATOM 2157 C CA . THR A 1 280 ? 7.803 -6.417 1.314 1.00 98.69 280 THR A CA 1
ATOM 2158 C C . THR A 1 280 ? 8.456 -6.411 -0.071 1.00 98.69 280 THR A C 1
ATOM 2160 O O . THR A 1 280 ? 8.511 -7.455 -0.723 1.00 98.69 280 THR A O 1
ATOM 2163 N N . ALA A 1 281 ? 9.048 -5.284 -0.488 1.00 98.81 281 ALA A N 1
ATOM 2164 C CA . ALA A 1 281 ? 9.824 -5.201 -1.728 1.00 98.81 281 ALA A CA 1
ATOM 2165 C C . ALA A 1 281 ? 11.026 -6.168 -1.720 1.00 98.81 281 ALA A C 1
ATOM 2167 O O . ALA A 1 281 ? 11.238 -6.926 -2.671 1.00 98.81 281 ALA A O 1
ATOM 2168 N N . ARG A 1 282 ? 11.789 -6.209 -0.618 1.00 98.69 282 ARG A N 1
ATOM 2169 C CA . ARG A 1 282 ? 12.916 -7.144 -0.460 1.00 98.69 282 ARG A CA 1
ATOM 2170 C C . ARG A 1 282 ? 12.475 -8.603 -0.490 1.00 98.69 282 ARG A C 1
ATOM 2172 O O . ARG A 1 282 ? 13.105 -9.405 -1.173 1.00 98.69 282 ARG A O 1
ATOM 2179 N N . ALA A 1 283 ? 11.382 -8.943 0.188 1.00 98.62 283 ALA A N 1
ATOM 2180 C CA . ALA A 1 283 ? 10.830 -10.295 0.196 1.00 98.62 283 ALA A CA 1
ATOM 2181 C C . ALA A 1 283 ? 10.341 -10.745 -1.192 1.00 98.62 283 ALA A C 1
ATOM 2183 O O . ALA A 1 283 ? 10.419 -11.931 -1.510 1.00 98.62 283 ALA A O 1
ATOM 2184 N N . ALA A 1 284 ? 9.888 -9.816 -2.041 1.00 98.56 284 ALA A N 1
ATOM 2185 C CA . ALA A 1 284 ? 9.557 -10.115 -3.433 1.00 98.56 284 ALA A CA 1
ATOM 2186 C C . ALA A 1 284 ? 10.796 -10.440 -4.293 1.00 98.56 284 ALA A C 1
ATOM 2188 O O . ALA A 1 284 ? 10.685 -11.184 -5.271 1.00 98.56 284 ALA A O 1
ATOM 2189 N N . GLY A 1 285 ? 11.971 -9.929 -3.906 1.00 98.44 285 GLY A N 1
ATOM 2190 C CA . GLY A 1 285 ? 13.241 -10.080 -4.622 1.00 98.44 285 GLY A CA 1
ATOM 2191 C C . GLY A 1 285 ? 13.713 -8.814 -5.344 1.00 98.44 285 GLY A C 1
ATOM 2192 O O . GLY A 1 285 ? 14.554 -8.915 -6.237 1.00 98.44 285 GLY A O 1
ATOM 2193 N N . VAL A 1 286 ? 13.178 -7.637 -4.993 1.00 98.75 286 VAL A N 1
ATOM 2194 C CA . VAL A 1 286 ? 13.604 -6.357 -5.579 1.00 98.75 286 VAL A CA 1
ATOM 2195 C C . VAL A 1 286 ? 15.060 -6.056 -5.204 1.00 98.75 286 VAL A C 1
ATOM 2197 O O . VAL A 1 286 ? 15.440 -6.100 -4.028 1.00 98.75 286 VAL A O 1
ATOM 2200 N N . GLN A 1 287 ? 15.875 -5.737 -6.212 1.00 98.19 287 GLN A N 1
ATOM 2201 C CA . GLN A 1 287 ? 17.322 -5.550 -6.062 1.00 98.19 287 GLN A CA 1
ATOM 2202 C C . GLN A 1 287 ? 17.689 -4.158 -5.557 1.00 98.19 287 GLN A C 1
ATOM 2204 O O . GLN A 1 287 ? 18.605 -4.045 -4.747 1.00 98.19 287 GLN A O 1
ATOM 2209 N N . THR A 1 288 ? 16.962 -3.124 -5.983 1.00 98.69 288 THR A N 1
ATOM 2210 C CA . THR A 1 288 ? 17.181 -1.746 -5.538 1.00 98.69 288 THR A CA 1
ATOM 2211 C C . THR A 1 288 ? 15.946 -1.205 -4.824 1.00 98.69 288 THR A C 1
ATOM 2213 O O . THR A 1 288 ? 14.879 -1.094 -5.421 1.00 98.69 288 THR A O 1
ATOM 2216 N N . VAL A 1 289 ? 16.074 -0.862 -3.544 1.00 98.88 289 VAL A N 1
ATOM 2217 C CA . VAL A 1 289 ? 14.999 -0.297 -2.718 1.00 98.88 289 VAL A CA 1
ATOM 2218 C C . VAL A 1 289 ? 15.403 1.092 -2.244 1.00 98.88 289 VAL A C 1
ATOM 2220 O O . VAL A 1 289 ? 16.342 1.247 -1.465 1.00 98.88 289 VAL A O 1
ATOM 2223 N N . ILE A 1 290 ? 14.668 2.098 -2.706 1.00 98.75 290 ILE A N 1
ATOM 2224 C CA . ILE A 1 290 ? 14.843 3.505 -2.342 1.00 98.75 290 ILE A CA 1
ATOM 2225 C C . ILE A 1 290 ? 13.721 3.867 -1.376 1.00 98.75 290 ILE A C 1
ATOM 2227 O O . ILE A 1 290 ? 12.557 3.641 -1.690 1.00 98.75 290 ILE A O 1
ATOM 2231 N N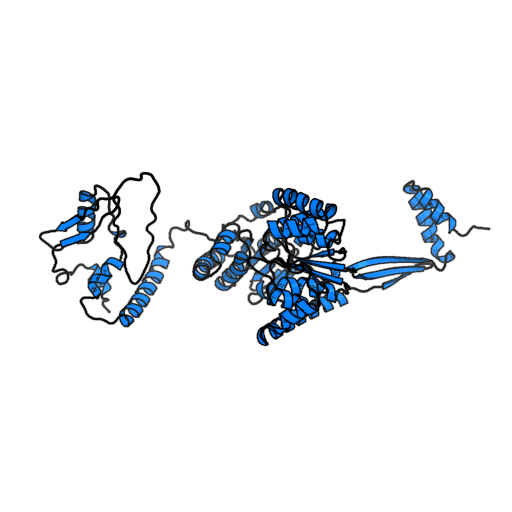 . VAL A 1 291 ? 14.041 4.439 -0.219 1.00 98.69 291 VAL A N 1
ATOM 2232 C CA . VAL A 1 291 ? 13.032 4.962 0.715 1.00 98.69 291 VAL A CA 1
ATOM 2233 C C . VAL A 1 291 ? 12.956 6.480 0.586 1.00 98.69 291 VAL A C 1
ATOM 2235 O O . VAL A 1 291 ? 13.984 7.125 0.417 1.00 98.69 291 VAL A O 1
ATOM 2238 N N . ALA A 1 292 ? 11.767 7.071 0.678 1.00 97.88 292 ALA A N 1
ATOM 2239 C CA . ALA A 1 292 ? 11.594 8.522 0.716 1.00 97.88 292 ALA A CA 1
ATOM 2240 C C . ALA A 1 292 ? 10.698 8.942 1.883 1.00 97.88 292 ALA A C 1
ATOM 2242 O O . ALA A 1 292 ? 9.606 8.403 2.045 1.00 97.88 292 ALA A O 1
ATOM 2243 N N . SER A 1 293 ? 11.148 9.910 2.683 1.00 96.44 293 SER A N 1
ATOM 2244 C CA . SER A 1 293 ? 10.354 10.504 3.763 1.00 96.44 293 SER A CA 1
ATOM 2245 C C . SER A 1 293 ? 10.854 11.914 4.092 1.00 96.44 293 SER A C 1
ATOM 2247 O O . SER A 1 293 ? 12.055 12.096 4.310 1.00 96.44 293 SER A O 1
ATOM 2249 N N . PRO A 1 294 ? 9.960 12.908 4.240 1.00 94.19 294 PRO A N 1
ATOM 2250 C CA . PRO A 1 294 ? 10.346 14.252 4.653 1.00 94.19 294 PRO A CA 1
ATOM 2251 C C . PRO A 1 294 ? 10.730 14.283 6.134 1.00 94.19 294 PRO A C 1
ATOM 2253 O O . PRO A 1 294 ? 10.038 13.689 6.966 1.00 94.19 294 PRO A O 1
ATOM 2256 N N . ARG A 1 295 ? 11.788 15.035 6.471 1.00 91.81 295 ARG A N 1
ATOM 2257 C CA . ARG A 1 295 ? 12.234 15.294 7.859 1.00 91.81 295 ARG A CA 1
ATOM 2258 C C . ARG A 1 295 ? 12.266 14.014 8.722 1.00 91.81 295 ARG A C 1
ATOM 2260 O O . ARG A 1 295 ? 11.559 13.938 9.732 1.00 91.81 295 ARG A O 1
ATOM 2267 N N . PRO A 1 296 ? 13.025 12.982 8.311 1.00 93.69 296 PRO A N 1
ATOM 2268 C CA . PRO A 1 296 ? 13.014 11.693 8.988 1.00 93.69 296 PRO A CA 1
ATOM 2269 C C . PRO A 1 296 ? 13.619 11.789 10.394 1.00 93.69 296 PRO A C 1
ATOM 2271 O O . PRO A 1 296 ? 14.591 12.507 10.629 1.00 93.69 296 PRO A O 1
ATOM 2274 N N . THR A 1 297 ? 13.072 11.017 11.331 1.00 94.69 297 THR A N 1
ATOM 2275 C CA . THR A 1 297 ? 13.685 10.815 12.655 1.00 94.69 297 THR A CA 1
ATOM 2276 C C . THR A 1 297 ? 14.801 9.778 12.586 1.00 94.69 297 THR A C 1
ATOM 2278 O O . THR A 1 297 ? 14.863 8.990 11.640 1.00 94.69 297 THR A O 1
ATOM 2281 N N . LEU A 1 298 ? 15.627 9.696 13.638 1.00 95.69 298 LEU A N 1
ATOM 2282 C CA . LEU A 1 298 ? 16.601 8.605 13.792 1.00 95.69 298 LEU A CA 1
ATOM 2283 C C . LEU A 1 298 ? 15.933 7.230 13.663 1.00 95.69 298 LEU A C 1
ATOM 2285 O O . LEU A 1 298 ? 16.430 6.380 12.934 1.00 95.69 298 LEU A O 1
ATOM 2289 N N . CYS A 1 299 ? 14.762 7.046 14.282 1.00 97.06 299 CYS A N 1
ATOM 2290 C CA . CYS A 1 299 ? 13.992 5.806 14.187 1.00 97.06 299 CYS A CA 1
ATOM 2291 C C . CYS A 1 299 ? 13.516 5.507 12.751 1.00 97.06 299 CYS A C 1
ATOM 2293 O O . CYS A 1 299 ? 13.544 4.359 12.319 1.00 97.06 299 CYS A O 1
ATOM 2295 N N . THR A 1 300 ? 13.155 6.532 11.969 1.00 97.38 300 THR A N 1
ATOM 2296 C CA . THR A 1 300 ? 12.758 6.363 10.555 1.00 97.38 300 THR A CA 1
ATOM 2297 C C . THR A 1 300 ? 13.934 5.892 9.693 1.00 97.38 300 THR A C 1
ATOM 2299 O O . THR A 1 300 ? 13.791 4.966 8.897 1.00 97.38 300 THR A O 1
ATOM 2302 N N . LEU A 1 301 ? 15.117 6.487 9.879 1.00 98.06 301 LEU A N 1
ATOM 2303 C CA . LEU A 1 301 ? 16.339 6.078 9.175 1.00 98.06 301 LEU A CA 1
ATOM 2304 C C . LEU A 1 301 ? 16.797 4.676 9.603 1.00 98.06 301 LEU A C 1
ATOM 2306 O O . LEU A 1 301 ? 17.165 3.853 8.768 1.00 98.06 301 LEU A O 1
ATOM 2310 N N . ALA A 1 302 ? 16.712 4.378 10.898 1.00 98.56 302 ALA A N 1
ATOM 2311 C CA . ALA A 1 302 ? 17.020 3.067 11.449 1.00 98.56 302 ALA A CA 1
ATOM 2312 C C . ALA A 1 302 ? 16.077 1.973 10.918 1.00 98.56 302 ALA A C 1
ATOM 2314 O O . ALA A 1 302 ? 16.524 0.872 10.602 1.00 98.56 302 ALA A O 1
ATOM 2315 N N . ALA A 1 303 ? 14.784 2.273 10.757 1.00 98.6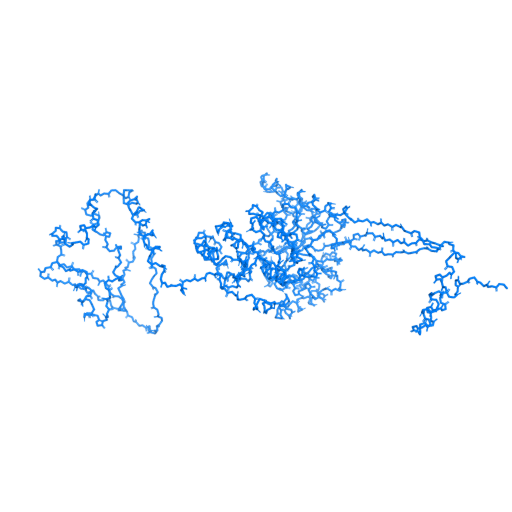2 303 ALA A N 1
ATOM 2316 C CA . ALA A 1 303 ? 13.831 1.364 10.126 1.00 98.62 303 ALA A CA 1
ATOM 2317 C C . ALA A 1 303 ? 14.226 1.046 8.674 1.00 98.62 303 ALA A C 1
ATOM 2319 O O . ALA A 1 303 ? 14.150 -0.109 8.260 1.00 98.62 303 ALA A O 1
ATOM 2320 N N . ALA A 1 304 ? 14.719 2.034 7.921 1.00 98.62 304 ALA A N 1
ATOM 2321 C CA . ALA A 1 304 ? 15.210 1.820 6.560 1.00 98.62 304 ALA A CA 1
ATOM 2322 C C . ALA A 1 304 ? 16.478 0.949 6.526 1.00 98.62 304 ALA A C 1
ATOM 2324 O O . ALA A 1 304 ? 16.601 0.091 5.650 1.00 98.62 304 ALA A O 1
ATOM 2325 N N . HIS A 1 305 ? 17.375 1.092 7.510 1.00 98.81 305 HIS A N 1
ATOM 2326 C CA . HIS A 1 305 ? 18.507 0.177 7.688 1.00 98.81 305 HIS A CA 1
ATOM 2327 C C . HIS A 1 305 ? 18.041 -1.261 7.955 1.00 98.81 305 HIS A C 1
ATOM 2329 O O . HIS A 1 305 ? 18.460 -2.183 7.257 1.00 98.81 305 HIS A O 1
ATOM 2335 N N . VAL A 1 306 ? 17.128 -1.458 8.914 1.00 98.69 306 VAL A N 1
ATOM 2336 C CA . VAL A 1 306 ? 16.572 -2.783 9.245 1.00 98.69 306 VAL A CA 1
ATOM 2337 C C . VAL A 1 306 ? 15.867 -3.410 8.036 1.00 98.69 306 VAL A C 1
ATOM 2339 O O . VAL A 1 306 ? 16.004 -4.609 7.792 1.00 98.69 306 VAL A O 1
ATOM 2342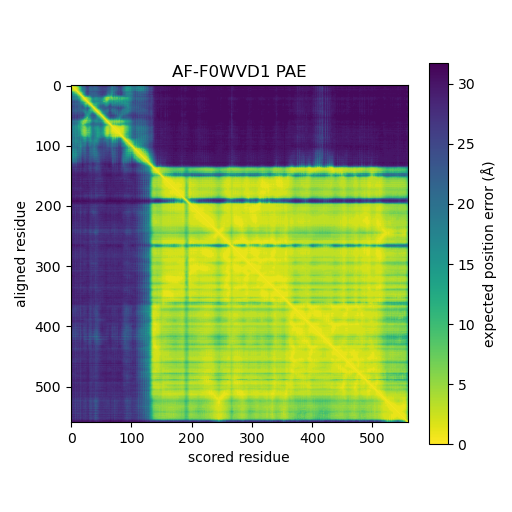 N N . ALA A 1 307 ? 15.170 -2.600 7.236 1.00 98.50 307 ALA A N 1
ATOM 2343 C CA . ALA A 1 307 ? 14.532 -3.025 5.992 1.00 98.50 307 ALA A CA 1
ATOM 2344 C C . ALA A 1 307 ? 15.506 -3.206 4.811 1.00 98.50 307 ALA A C 1
ATOM 2346 O O . ALA A 1 307 ? 15.085 -3.614 3.727 1.00 98.50 307 ALA A O 1
ATOM 2347 N N . LYS A 1 308 ? 16.803 -2.939 5.015 1.00 98.50 308 LYS A N 1
ATOM 2348 C CA . LYS A 1 308 ? 17.872 -3.036 4.015 1.00 98.50 308 LYS A CA 1
ATOM 2349 C C . LYS A 1 308 ? 17.609 -2.154 2.793 1.00 98.50 308 LYS A C 1
ATOM 2351 O O . LYS A 1 308 ? 17.716 -2.637 1.670 1.00 98.50 308 LYS A O 1
ATOM 2356 N N . ALA A 1 309 ? 17.229 -0.894 2.977 1.00 98.62 309 ALA A N 1
ATOM 2357 C CA . ALA A 1 309 ? 17.154 0.068 1.875 1.00 98.62 309 ALA A CA 1
ATOM 2358 C C . ALA A 1 309 ? 18.558 0.385 1.317 1.00 98.62 309 ALA A C 1
ATOM 2360 O O . ALA A 1 309 ? 19.534 0.406 2.067 1.00 98.62 309 ALA A O 1
ATOM 2361 N N . ASP A 1 310 ? 18.664 0.642 0.012 1.00 98.62 310 ASP A N 1
ATOM 2362 C CA . ASP A 1 310 ? 19.929 1.017 -0.644 1.00 98.62 310 ASP A CA 1
ATOM 2363 C C . ASP A 1 310 ? 20.193 2.522 -0.587 1.00 98.62 310 ASP A C 1
ATOM 2365 O O . ASP A 1 310 ? 21.341 2.958 -0.629 1.00 98.62 310 ASP A O 1
ATOM 2369 N N . SER A 1 311 ? 19.137 3.328 -0.503 1.00 97.75 311 SER A N 1
ATOM 2370 C CA . SER A 1 311 ? 19.239 4.775 -0.348 1.00 97.75 311 SER A CA 1
ATOM 2371 C C . SER A 1 311 ? 17.993 5.357 0.306 1.00 97.75 311 SER A C 1
ATOM 2373 O O . SER A 1 311 ? 16.917 4.749 0.302 1.00 97.75 311 SER A O 1
ATOM 2375 N N . PHE A 1 312 ? 18.150 6.549 0.878 1.00 98.12 312 PHE A N 1
ATOM 2376 C CA . PHE A 1 312 ? 17.067 7.270 1.536 1.00 98.12 312 PHE A CA 1
ATOM 2377 C C . PHE A 1 312 ? 17.001 8.719 1.058 1.00 98.12 312 PHE A C 1
ATOM 2379 O O . PHE A 1 312 ? 17.965 9.465 1.203 1.00 98.12 312 PHE A O 1
ATOM 2386 N N . LEU A 1 313 ? 15.853 9.139 0.540 1.00 96.88 313 LEU A N 1
ATOM 2387 C CA . LEU A 1 313 ? 15.534 10.516 0.191 1.00 96.88 313 LEU A CA 1
ATOM 2388 C C . LEU A 1 313 ? 14.905 11.227 1.394 1.00 96.88 313 LEU A C 1
ATOM 2390 O O . LEU A 1 313 ? 13.797 10.886 1.805 1.00 96.88 313 LEU A O 1
ATOM 2394 N N . ILE A 1 314 ? 15.572 12.247 1.939 1.00 94.88 314 ILE A N 1
ATOM 2395 C CA . ILE A 1 314 ? 15.090 13.003 3.120 1.00 94.88 314 ILE A CA 1
ATOM 2396 C C . ILE A 1 314 ? 14.018 14.058 2.787 1.00 94.88 314 ILE A C 1
ATOM 2398 O O . ILE A 1 314 ? 13.870 15.067 3.477 1.00 94.88 314 ILE A O 1
ATOM 2402 N N . ILE A 1 315 ? 13.279 13.829 1.707 1.00 94.44 315 ILE A N 1
ATOM 2403 C CA . ILE A 1 315 ? 12.272 14.725 1.140 1.00 94.44 315 ILE A CA 1
ATOM 2404 C C . ILE A 1 315 ? 10.953 13.975 0.959 1.00 94.44 315 ILE A C 1
ATOM 2406 O O . ILE A 1 315 ? 10.936 12.750 0.826 1.00 94.44 315 ILE A O 1
ATOM 2410 N N . GLY A 1 316 ? 9.844 14.710 0.955 1.00 94.50 316 GLY A N 1
ATOM 2411 C CA . GLY A 1 316 ? 8.503 14.148 0.827 1.00 94.50 316 GLY A CA 1
ATOM 2412 C C . GLY A 1 316 ? 7.744 14.636 -0.401 1.00 94.50 316 GLY A C 1
ATOM 2413 O O . GLY A 1 316 ? 8.315 15.184 -1.340 1.00 94.50 316 GLY A O 1
ATOM 2414 N N . GLY A 1 317 ? 6.425 14.450 -0.378 1.00 95.44 317 GLY A N 1
ATOM 2415 C CA . GLY A 1 317 ? 5.501 15.092 -1.313 1.00 95.44 317 GLY A CA 1
ATOM 2416 C C . GLY A 1 317 ? 5.646 14.667 -2.777 1.00 95.44 317 GLY A C 1
ATOM 2417 O O . GLY A 1 317 ? 6.270 13.661 -3.114 1.00 95.44 317 GLY A O 1
ATOM 2418 N N . ALA A 1 318 ? 5.040 15.460 -3.662 1.00 97.94 318 ALA A N 1
ATOM 2419 C CA . ALA A 1 318 ? 5.029 15.202 -5.100 1.00 97.94 318 ALA A CA 1
ATOM 2420 C C . ALA A 1 318 ? 6.440 15.196 -5.715 1.00 97.94 318 ALA A C 1
ATOM 2422 O O . ALA A 1 318 ? 6.703 14.431 -6.639 1.00 97.94 318 ALA A O 1
ATOM 2423 N N . GLN A 1 319 ? 7.360 15.998 -5.171 1.00 97.56 319 GLN A N 1
ATOM 2424 C CA . GLN A 1 319 ? 8.743 16.086 -5.631 1.00 97.56 319 GLN A CA 1
ATOM 2425 C C . GLN A 1 319 ? 9.535 14.795 -5.373 1.00 97.56 319 GLN A C 1
ATOM 2427 O O . GLN A 1 319 ? 10.320 14.393 -6.226 1.00 97.56 319 GLN A O 1
ATOM 2432 N N . ALA A 1 320 ? 9.295 14.103 -4.252 1.00 97.88 320 ALA A N 1
ATOM 2433 C CA . ALA A 1 320 ? 9.920 12.808 -3.980 1.00 97.88 320 ALA A CA 1
ATOM 2434 C C . ALA A 1 320 ? 9.397 11.716 -4.927 1.00 97.88 320 ALA A C 1
ATOM 2436 O O . ALA A 1 320 ? 10.179 10.923 -5.450 1.00 97.88 320 ALA A O 1
ATOM 2437 N N . ILE A 1 321 ? 8.085 11.712 -5.197 1.00 98.69 321 ILE A N 1
ATOM 2438 C CA . ILE A 1 321 ? 7.473 10.792 -6.168 1.00 98.69 321 ILE A CA 1
ATOM 2439 C C . ILE A 1 321 ? 8.039 11.036 -7.571 1.00 98.69 321 ILE A C 1
ATOM 2441 O O . ILE A 1 321 ? 8.443 10.088 -8.239 1.00 98.69 321 ILE A O 1
ATOM 2445 N N . ALA A 1 322 ? 8.146 12.299 -7.994 1.00 98.56 322 ALA A N 1
ATOM 2446 C CA . ALA A 1 322 ? 8.755 12.659 -9.271 1.00 98.56 322 ALA A CA 1
ATOM 2447 C C . ALA A 1 322 ? 10.226 12.222 -9.349 1.00 98.56 322 ALA A C 1
ATOM 2449 O O . ALA A 1 322 ? 10.638 11.629 -10.343 1.00 98.56 322 ALA A O 1
ATOM 2450 N N . ALA A 1 323 ? 11.010 12.448 -8.290 1.00 98.44 323 ALA A N 1
ATOM 2451 C CA . ALA A 1 323 ? 12.414 12.049 -8.258 1.00 98.44 323 ALA A CA 1
ATOM 2452 C C . ALA A 1 323 ? 12.598 10.537 -8.444 1.00 98.44 323 ALA A C 1
ATOM 2454 O O . ALA A 1 323 ? 13.429 10.120 -9.249 1.00 98.44 323 ALA A O 1
ATOM 2455 N N . MET A 1 324 ? 11.783 9.724 -7.765 1.00 98.62 324 MET A N 1
ATOM 2456 C CA . MET A 1 324 ? 11.798 8.267 -7.917 1.00 98.62 324 MET A CA 1
ATOM 2457 C C . MET A 1 324 ? 11.296 7.814 -9.298 1.00 98.62 324 MET A C 1
ATOM 2459 O O . MET A 1 324 ? 11.866 6.890 -9.872 1.00 98.62 324 MET A O 1
ATOM 2463 N N . ALA A 1 325 ? 10.278 8.467 -9.867 1.00 98.62 325 ALA A N 1
ATOM 2464 C CA . ALA A 1 325 ? 9.708 8.084 -11.164 1.00 98.62 325 ALA A CA 1
ATOM 2465 C C . ALA A 1 325 ? 10.630 8.420 -12.347 1.00 98.62 325 ALA A C 1
ATOM 2467 O O . ALA A 1 325 ? 10.741 7.647 -13.299 1.00 98.62 325 ALA A O 1
ATOM 2468 N N . TYR A 1 326 ? 11.296 9.576 -12.290 1.00 98.38 326 TYR A N 1
ATOM 2469 C CA . TYR A 1 326 ? 12.139 10.089 -13.374 1.00 98.38 326 TYR A CA 1
ATOM 2470 C C . TYR A 1 326 ? 13.634 9.847 -13.162 1.00 98.38 326 TYR A C 1
ATOM 2472 O O . TYR A 1 326 ? 14.431 10.140 -14.049 1.00 98.38 326 TYR A O 1
ATOM 2480 N N . GLY A 1 327 ? 14.022 9.286 -12.017 1.00 97.31 327 GLY A N 1
ATOM 2481 C CA . GLY A 1 327 ? 15.417 8.998 -11.705 1.00 97.31 327 GLY A CA 1
ATOM 2482 C C . GLY A 1 327 ? 16.250 10.260 -11.458 1.00 97.31 327 GLY A C 1
ATOM 2483 O O . GLY A 1 327 ? 17.372 10.389 -11.950 1.00 97.31 327 GLY A O 1
ATOM 2484 N N . VAL A 1 328 ? 15.695 11.228 -10.724 1.00 96.88 328 VAL A N 1
ATOM 2485 C CA . VAL A 1 328 ? 16.383 12.481 -10.390 1.00 96.88 328 VAL A CA 1
ATOM 2486 C C . VAL A 1 328 ? 17.119 12.313 -9.066 1.00 96.88 328 VAL A C 1
ATOM 2488 O O . VAL A 1 328 ? 16.513 12.290 -7.998 1.00 96.88 328 VAL A O 1
ATOM 2491 N N . GLY A 1 329 ? 18.443 12.179 -9.134 1.00 91.25 329 GLY A N 1
ATOM 2492 C CA . GLY A 1 329 ? 19.306 11.943 -7.970 1.00 91.25 329 GLY A CA 1
ATOM 2493 C C . GLY A 1 329 ? 19.376 10.479 -7.530 1.00 91.25 329 GLY A C 1
ATOM 2494 O O . GLY A 1 329 ? 20.408 10.045 -7.033 1.00 91.25 329 GLY A O 1
ATOM 2495 N N . VAL A 1 330 ? 18.328 9.697 -7.777 1.00 95.12 330 VAL A N 1
ATOM 2496 C CA . VAL A 1 330 ? 18.266 8.246 -7.538 1.00 95.12 330 VAL A CA 1
ATOM 2497 C C . VAL A 1 330 ? 17.990 7.500 -8.846 1.00 95.12 330 VAL A C 1
ATOM 2499 O O . VAL A 1 330 ? 17.557 8.130 -9.807 1.00 95.12 330 VAL A O 1
ATOM 2502 N N . PRO A 1 331 ? 18.213 6.177 -8.930 1.00 96.62 331 PRO A N 1
ATOM 2503 C CA . PRO A 1 331 ? 17.745 5.389 -10.068 1.00 96.62 331 PRO A CA 1
ATOM 2504 C C . PRO A 1 331 ? 16.230 5.521 -10.280 1.00 96.62 331 PRO A C 1
ATOM 2506 O O . PRO A 1 331 ? 15.467 5.583 -9.314 1.00 96.62 331 PRO A O 1
ATOM 2509 N N . ALA A 1 332 ? 15.792 5.527 -11.541 1.00 98.31 332 ALA A N 1
ATOM 2510 C CA . ALA A 1 332 ? 14.368 5.484 -11.862 1.00 98.31 332 ALA A CA 1
ATOM 2511 C C . ALA A 1 332 ? 13.750 4.170 -11.356 1.00 98.31 332 ALA A C 1
ATOM 2513 O O . ALA A 1 332 ? 14.320 3.090 -11.538 1.00 98.31 332 ALA A O 1
ATOM 2514 N N . CYS A 1 333 ? 12.598 4.275 -10.701 1.00 98.75 333 CYS A N 1
ATOM 2515 C CA . CYS A 1 333 ? 11.890 3.147 -10.112 1.00 98.75 333 CYS A CA 1
ATOM 2516 C C . CYS A 1 333 ? 10.955 2.484 -11.127 1.00 98.75 333 CYS A C 1
ATOM 2518 O O . CYS A 1 333 ? 10.253 3.166 -11.872 1.00 98.75 333 CYS A O 1
ATOM 2520 N N . ASP A 1 334 ? 10.883 1.152 -11.098 1.00 98.69 334 ASP A N 1
ATOM 2521 C CA . ASP A 1 334 ? 9.866 0.396 -11.837 1.00 98.69 334 ASP A CA 1
ATOM 2522 C C . ASP A 1 334 ? 8.493 0.520 -11.166 1.00 98.69 334 ASP A C 1
ATOM 2524 O O . ASP A 1 334 ? 7.465 0.447 -11.838 1.00 98.69 334 ASP A O 1
ATOM 2528 N N . ILE A 1 335 ? 8.479 0.711 -9.842 1.00 98.81 335 ILE A N 1
ATOM 2529 C CA . ILE A 1 335 ? 7.275 0.902 -9.034 1.00 98.81 335 ILE A CA 1
ATOM 2530 C C . ILE A 1 335 ? 7.502 1.893 -7.900 1.00 98.81 335 ILE A C 1
ATOM 2532 O O . ILE A 1 335 ? 8.574 1.909 -7.293 1.00 98.81 335 ILE A O 1
ATOM 2536 N N . ILE A 1 336 ? 6.475 2.677 -7.579 1.00 98.81 336 ILE A N 1
ATOM 2537 C CA . ILE A 1 336 ? 6.439 3.533 -6.392 1.00 98.81 336 ILE A CA 1
ATOM 2538 C C . ILE A 1 336 ? 5.245 3.148 -5.519 1.00 98.81 336 ILE A C 1
ATOM 2540 O O . ILE A 1 336 ? 4.098 3.192 -5.962 1.00 98.81 336 ILE A O 1
ATOM 2544 N N . VAL A 1 337 ? 5.519 2.799 -4.265 1.00 98.62 337 VAL A N 1
ATOM 2545 C CA . VAL A 1 337 ? 4.529 2.327 -3.292 1.00 98.62 337 VAL A CA 1
ATOM 2546 C C . VAL A 1 337 ? 4.498 3.198 -2.044 1.00 98.62 337 VAL A C 1
ATOM 2548 O O . VAL A 1 337 ? 5.425 3.969 -1.783 1.00 98.62 337 VAL A O 1
ATOM 2551 N N . GLY A 1 338 ? 3.457 3.015 -1.238 1.00 96.50 338 GLY A N 1
ATOM 2552 C CA . GLY A 1 338 ? 3.336 3.613 0.083 1.00 96.50 338 GLY A CA 1
ATOM 2553 C C . GLY A 1 338 ? 2.241 4.679 0.168 1.00 96.50 338 GLY A C 1
ATOM 2554 O O . GLY A 1 338 ? 1.839 5.261 -0.854 1.00 96.50 338 GLY A O 1
ATOM 2555 N N . PRO A 1 339 ? 1.733 4.925 1.387 1.00 92.19 339 PRO A N 1
ATOM 2556 C CA . PRO A 1 339 ? 0.665 5.879 1.633 1.00 92.19 339 PRO A CA 1
ATOM 2557 C C . PRO A 1 339 ? 1.209 7.306 1.620 1.00 92.19 339 PRO A C 1
ATOM 2559 O O . PRO A 1 339 ? 2.397 7.547 1.810 1.00 92.19 339 PRO A O 1
ATOM 2562 N N . GLY A 1 340 ? 0.337 8.289 1.449 1.00 90.69 340 GLY A N 1
ATOM 2563 C CA . GLY A 1 340 ? 0.738 9.684 1.514 1.00 90.69 340 GLY A CA 1
ATOM 2564 C C . GLY A 1 340 ? -0.454 10.615 1.557 1.00 90.69 340 GLY A C 1
ATOM 2565 O O . GLY A 1 340 ? -1.598 10.204 1.403 1.00 90.69 340 GLY A O 1
ATOM 2566 N N . ASN A 1 341 ? -0.175 11.897 1.771 1.00 90.00 341 ASN A N 1
ATOM 2567 C CA . ASN A 1 341 ? -1.217 12.908 1.695 1.00 90.00 341 ASN A CA 1
ATOM 2568 C C . ASN A 1 341 ? -1.745 13.052 0.254 1.00 90.00 341 ASN A C 1
ATOM 2570 O O . ASN A 1 341 ? -1.176 12.526 -0.706 1.00 90.00 341 ASN A O 1
ATOM 2574 N N . LYS A 1 342 ? -2.791 13.863 0.085 1.00 92.06 342 LYS A N 1
ATOM 2575 C CA . LYS A 1 342 ? -3.441 14.085 -1.213 1.00 92.06 342 LYS A CA 1
ATOM 2576 C C . LYS A 1 342 ? -2.502 14.494 -2.362 1.00 92.06 342 LYS A C 1
ATOM 2578 O O . LYS A 1 342 ? -2.770 14.143 -3.507 1.00 92.06 342 LYS A O 1
ATOM 2583 N N . TRP A 1 343 ? -1.394 15.192 -2.089 1.00 95.44 343 TRP A N 1
ATOM 2584 C CA . TRP A 1 343 ? -0.413 15.570 -3.119 1.00 95.44 343 TRP A CA 1
ATOM 2585 C C . TRP A 1 343 ? 0.478 14.404 -3.543 1.00 95.44 343 TRP A C 1
ATOM 2587 O O . TRP A 1 343 ? 0.838 14.311 -4.713 1.00 95.44 343 TRP A O 1
ATOM 2597 N N . VAL A 1 344 ? 0.814 13.505 -2.616 1.00 96.06 344 VAL A N 1
ATOM 2598 C CA . VAL A 1 344 ? 1.520 12.255 -2.926 1.00 96.06 344 VAL A CA 1
ATOM 2599 C C . VAL A 1 344 ? 0.628 11.354 -3.774 1.00 96.06 344 VAL A C 1
ATOM 2601 O O . VAL A 1 344 ? 1.068 10.886 -4.820 1.00 96.06 344 VAL A O 1
ATOM 2604 N N . THR A 1 345 ? -0.640 11.176 -3.389 1.00 95.44 345 THR A N 1
ATOM 2605 C CA . THR A 1 345 ? -1.617 10.404 -4.175 1.00 95.44 345 THR A CA 1
ATOM 2606 C C . THR A 1 345 ? -1.805 10.991 -5.572 1.00 95.44 345 THR A C 1
ATOM 2608 O O . THR A 1 345 ? -1.752 10.264 -6.564 1.00 95.44 345 THR A O 1
ATOM 2611 N N . ALA A 1 346 ? -1.943 12.313 -5.677 1.00 97.19 346 ALA A N 1
ATOM 2612 C CA . ALA A 1 346 ? -2.002 13.000 -6.960 1.00 97.19 346 ALA A CA 1
ATOM 2613 C C . ALA A 1 346 ? -0.740 12.775 -7.812 1.00 97.19 346 ALA A C 1
ATOM 2615 O O . ALA A 1 346 ? -0.848 12.455 -8.993 1.00 97.19 346 ALA A O 1
ATOM 2616 N N . ALA A 1 347 ? 0.454 12.885 -7.224 1.00 98.38 347 ALA A N 1
ATOM 2617 C CA . ALA A 1 347 ? 1.708 12.631 -7.929 1.00 98.38 347 ALA A CA 1
ATOM 2618 C C . ALA A 1 347 ? 1.824 11.176 -8.404 1.00 98.38 347 ALA A C 1
ATOM 2620 O O . ALA A 1 347 ? 2.191 10.950 -9.554 1.00 98.38 347 ALA A O 1
ATOM 2621 N N . LYS A 1 348 ? 1.434 10.198 -7.574 1.00 98.19 348 LYS A N 1
ATOM 2622 C CA . LYS A 1 348 ? 1.355 8.778 -7.961 1.00 98.19 348 LYS A CA 1
ATOM 2623 C C . LYS A 1 348 ? 0.419 8.583 -9.154 1.00 98.19 348 LYS A C 1
ATOM 2625 O O . LYS A 1 348 ? 0.779 7.898 -10.104 1.00 98.19 348 LYS A O 1
ATOM 2630 N N . SER A 1 349 ? -0.740 9.247 -9.155 1.00 97.50 349 SER A N 1
ATOM 2631 C CA . SER A 1 349 ? -1.667 9.213 -10.294 1.00 97.50 349 SER A CA 1
ATOM 2632 C C . SER A 1 349 ? -1.062 9.782 -11.579 1.00 97.50 349 SER A C 1
ATOM 2634 O O . SER A 1 349 ? -1.431 9.324 -12.656 1.00 97.50 349 SER A O 1
ATOM 2636 N N . LEU A 1 350 ? -0.177 10.779 -11.487 1.00 98.38 350 LEU A N 1
ATOM 2637 C CA . LEU A 1 350 ? 0.467 11.404 -12.645 1.00 98.38 350 LEU A CA 1
ATOM 2638 C C . LEU A 1 350 ? 1.581 10.541 -13.242 1.00 98.38 350 LEU A C 1
ATOM 2640 O O . LEU A 1 350 ? 1.768 10.557 -14.454 1.00 98.38 350 LEU A O 1
ATOM 2644 N N . VAL A 1 351 ? 2.315 9.805 -12.404 1.00 98.25 351 VAL A N 1
ATOM 2645 C CA . VAL A 1 351 ? 3.435 8.952 -12.843 1.00 98.25 351 VAL A CA 1
ATOM 2646 C C . VAL A 1 351 ? 3.012 7.516 -13.167 1.00 98.25 351 VAL A C 1
ATOM 2648 O O . VAL A 1 351 ? 3.815 6.744 -13.695 1.00 98.25 351 VAL A O 1
ATOM 2651 N N . ASN A 1 352 ? 1.760 7.148 -12.881 1.00 96.25 352 ASN A N 1
ATOM 2652 C CA . ASN A 1 352 ? 1.207 5.851 -13.251 1.00 96.25 352 ASN A CA 1
ATOM 2653 C C . ASN A 1 352 ? 1.234 5.672 -14.780 1.00 96.25 352 ASN A C 1
ATOM 2655 O O . ASN A 1 352 ? 0.699 6.493 -15.523 1.00 96.25 352 ASN A O 1
ATOM 2659 N N . GLY A 1 353 ? 1.877 4.602 -15.246 1.00 92.19 353 GLY A N 1
ATOM 2660 C CA . GLY A 1 353 ? 2.133 4.328 -16.665 1.00 92.19 353 GLY A CA 1
ATOM 2661 C C . GLY A 1 353 ? 3.566 4.647 -17.103 1.00 92.19 353 GLY A C 1
ATOM 2662 O O . GLY A 1 353 ? 4.071 4.010 -18.024 1.00 92.19 353 GLY A O 1
ATOM 2663 N N . LYS A 1 354 ? 4.259 5.558 -16.403 1.00 96.38 354 LYS A N 1
ATOM 2664 C CA . LYS A 1 354 ? 5.723 5.706 -16.495 1.00 96.38 354 LYS A CA 1
ATOM 2665 C C . LYS A 1 354 ? 6.423 4.661 -15.629 1.00 96.38 354 LYS A C 1
ATOM 2667 O O . LYS A 1 354 ? 7.370 4.023 -16.077 1.00 96.38 354 LYS A O 1
ATOM 2672 N N . CYS A 1 355 ? 5.923 4.499 -14.411 1.00 97.62 355 CYS A N 1
ATOM 2673 C CA . CYS A 1 355 ? 6.237 3.411 -13.496 1.00 97.62 355 CYS A CA 1
ATOM 2674 C C . CYS A 1 355 ? 4.920 2.840 -12.954 1.00 97.62 355 CYS A C 1
ATOM 2676 O O . CYS A 1 355 ? 3.855 3.451 -13.103 1.00 97.62 355 CYS A O 1
ATOM 2678 N N . ALA A 1 356 ? 4.975 1.654 -12.360 1.00 98.06 356 ALA A N 1
ATOM 2679 C CA . ALA A 1 356 ? 3.842 1.118 -11.628 1.00 98.06 356 ALA A CA 1
ATOM 2680 C C . ALA A 1 356 ? 3.620 1.908 -10.328 1.00 98.06 356 ALA A C 1
ATOM 2682 O O . ALA A 1 356 ? 4.539 2.502 -9.760 1.00 98.06 356 ALA A O 1
ATOM 2683 N N . ILE A 1 357 ? 2.394 1.861 -9.824 1.00 97.94 357 ILE A N 1
ATOM 2684 C CA . ILE A 1 357 ? 2.062 2.256 -8.457 1.00 97.94 357 ILE A CA 1
ATOM 2685 C C . ILE A 1 357 ? 1.288 1.115 -7.800 1.00 97.94 357 ILE A C 1
ATOM 2687 O O . ILE A 1 357 ? 0.660 0.318 -8.493 1.00 97.94 357 ILE A O 1
ATOM 2691 N N . ASP A 1 358 ? 1.322 1.036 -6.476 1.00 96.00 358 ASP A N 1
ATOM 2692 C CA . ASP A 1 358 ? 0.480 0.117 -5.702 1.00 96.00 358 ASP A CA 1
ATOM 2693 C C . ASP A 1 358 ? -1.006 0.493 -5.798 1.00 96.00 358 ASP A C 1
ATOM 2695 O O . ASP A 1 358 ? -1.821 -0.296 -6.266 1.00 96.00 358 ASP A O 1
ATOM 2699 N N . MET A 1 359 ? -1.361 1.703 -5.363 1.00 93.94 359 MET A N 1
ATOM 2700 C CA . MET A 1 359 ? -2.735 2.198 -5.311 1.00 93.94 359 MET A CA 1
ATOM 2701 C C . MET A 1 359 ? -2.798 3.714 -5.089 1.00 93.94 359 MET A C 1
ATOM 2703 O O . MET A 1 359 ? -1.834 4.357 -4.655 1.00 93.94 359 MET A O 1
ATOM 2707 N N . LEU A 1 360 ? -3.972 4.288 -5.354 1.00 91.62 360 LEU A N 1
ATOM 2708 C CA . LEU A 1 360 ? -4.295 5.674 -5.026 1.00 91.62 360 LEU A CA 1
ATOM 2709 C C . LEU A 1 360 ? -5.024 5.711 -3.682 1.00 91.62 360 LEU A C 1
ATOM 2711 O O . LEU A 1 360 ? -6.213 5.409 -3.613 1.00 91.62 360 LEU A O 1
ATOM 2715 N N . ALA A 1 361 ? -4.293 6.067 -2.627 1.00 84.44 361 ALA A N 1
ATOM 2716 C CA . ALA A 1 361 ? -4.844 6.182 -1.283 1.00 84.44 361 ALA A CA 1
ATOM 2717 C C . ALA A 1 361 ? -5.568 7.529 -1.104 1.00 84.44 361 ALA A C 1
ATOM 2719 O O . ALA A 1 361 ? -4.989 8.597 -1.316 1.00 84.44 361 ALA A O 1
ATOM 2720 N N . GLY A 1 362 ? -6.840 7.468 -0.740 1.00 84.38 362 GLY A N 1
ATOM 2721 C CA . GLY A 1 362 ? -7.622 8.553 -0.167 1.00 84.38 362 GLY A CA 1
ATOM 2722 C C . GLY A 1 362 ? -7.474 8.607 1.362 1.00 84.38 362 GLY A C 1
ATOM 2723 O O . GLY A 1 362 ? -6.478 8.126 1.901 1.00 84.38 362 GLY A O 1
ATOM 2724 N N . PRO A 1 363 ? -8.436 9.225 2.068 1.00 85.62 363 PRO A N 1
ATOM 2725 C CA . PRO A 1 363 ? -8.451 9.247 3.530 1.00 85.62 363 PRO A CA 1
ATOM 2726 C C . PRO A 1 363 ? -8.537 7.840 4.129 1.00 85.62 363 PRO A C 1
ATOM 2728 O O . PRO A 1 363 ? -9.242 6.999 3.576 1.00 85.62 363 PRO A O 1
ATOM 2731 N N . SER A 1 364 ? -7.865 7.615 5.261 1.00 89.88 364 SER A N 1
ATOM 2732 C CA . SER A 1 364 ? -7.901 6.324 5.957 1.00 89.88 364 SER A CA 1
ATOM 2733 C C . SER A 1 364 ? -9.255 6.030 6.608 1.00 89.88 364 SER A C 1
ATOM 2735 O O . SER A 1 364 ? -9.968 6.948 7.033 1.00 89.88 364 SER A O 1
ATOM 2737 N N . GLU A 1 365 ? -9.618 4.752 6.676 1.00 93.06 365 GLU A N 1
ATOM 2738 C CA . GLU A 1 365 ? -10.948 4.273 7.063 1.00 93.06 365 GLU A CA 1
ATOM 2739 C C . GLU A 1 365 ? -10.874 3.039 7.976 1.00 93.06 365 GLU A C 1
ATOM 2741 O O . GLU A 1 365 ? -10.273 2.025 7.632 1.00 93.06 365 GLU A O 1
ATOM 2746 N N . CYS A 1 366 ? -11.621 3.066 9.081 1.00 96.69 366 CYS A N 1
ATOM 2747 C CA . CYS A 1 366 ? -11.808 1.900 9.946 1.00 96.69 366 CYS A CA 1
ATOM 2748 C C . CYS A 1 366 ? -13.291 1.621 10.121 1.00 96.69 366 CYS A C 1
ATOM 2750 O O . CYS A 1 366 ? -14.041 2.488 10.578 1.00 96.69 366 CYS A O 1
ATOM 2752 N N . LEU A 1 367 ? -13.726 0.416 9.754 1.00 98.12 367 LEU A N 1
ATOM 2753 C CA . LEU A 1 367 ? -15.096 -0.043 9.927 1.00 98.12 367 LEU A CA 1
ATOM 2754 C C . LEU A 1 367 ? -15.147 -1.150 10.974 1.00 98.12 367 LEU A C 1
ATOM 2756 O O . LEU A 1 367 ? -14.714 -2.271 10.723 1.00 98.12 367 LEU A O 1
ATOM 2760 N N . VAL A 1 368 ? -15.790 -0.867 12.104 1.00 98.62 368 VAL A N 1
ATOM 2761 C CA . VAL A 1 368 ? -16.130 -1.879 13.108 1.00 98.62 368 VAL A CA 1
ATOM 2762 C C . VAL A 1 368 ? -17.546 -2.389 12.850 1.00 98.62 368 VAL A C 1
ATOM 2764 O O . VAL A 1 368 ? -18.528 -1.647 12.961 1.00 98.62 368 VAL A O 1
ATOM 2767 N N . LEU A 1 369 ? -17.668 -3.664 12.487 1.00 98.62 369 LEU A N 1
ATOM 2768 C CA . LEU A 1 369 ? -18.928 -4.386 12.369 1.00 98.62 369 LEU A CA 1
ATOM 2769 C C . LEU A 1 369 ? -19.201 -5.139 13.672 1.00 98.62 369 LEU A C 1
ATOM 2771 O O . LEU A 1 369 ? -18.483 -6.079 14.005 1.00 98.62 369 LEU A O 1
ATOM 2775 N N . ALA A 1 370 ? -20.254 -4.756 14.394 1.00 98.25 370 ALA A N 1
ATOM 2776 C CA . ALA A 1 370 ? -20.500 -5.268 15.740 1.00 98.25 370 ALA A CA 1
ATOM 2777 C C . ALA A 1 370 ? -21.967 -5.612 16.037 1.00 98.25 370 ALA A C 1
ATOM 2779 O O . ALA A 1 370 ? -22.891 -4.931 15.583 1.00 98.25 370 ALA A O 1
ATOM 2780 N N . ASP A 1 371 ? -22.188 -6.635 16.863 1.00 96.81 371 ASP A N 1
ATOM 2781 C CA . ASP A 1 371 ? -23.496 -6.981 17.440 1.00 96.81 371 ASP A CA 1
ATOM 2782 C C . ASP A 1 371 ? -23.576 -6.585 18.927 1.00 96.81 371 ASP A C 1
ATOM 2784 O O . ASP A 1 371 ? -22.625 -6.071 19.507 1.00 96.81 371 ASP A O 1
ATOM 2788 N N . GLU A 1 372 ? -24.722 -6.803 19.568 1.00 96.31 372 GLU A N 1
ATOM 2789 C CA . GLU A 1 372 ? -24.963 -6.453 20.971 1.00 96.31 372 GLU A CA 1
ATOM 2790 C C . GLU A 1 372 ? -24.025 -7.100 22.005 1.00 96.31 372 GLU A C 1
ATOM 2792 O O . GLU A 1 372 ? -24.027 -6.654 23.155 1.00 96.31 372 GLU A O 1
ATOM 2797 N N . THR A 1 373 ? -23.250 -8.123 21.635 1.00 95.88 373 THR A N 1
ATOM 2798 C CA . THR A 1 373 ? -22.297 -8.791 22.535 1.00 95.88 373 THR A CA 1
ATOM 2799 C C . THR A 1 373 ? -20.966 -8.045 22.637 1.00 95.88 373 THR A C 1
ATOM 2801 O O . THR A 1 373 ? -20.192 -8.276 23.570 1.00 95.88 373 THR A O 1
ATOM 2804 N N . ALA A 1 374 ? -20.705 -7.118 21.712 1.00 96.12 374 ALA A N 1
ATOM 2805 C CA . ALA A 1 374 ? -19.451 -6.390 21.643 1.00 96.12 374 ALA A CA 1
ATOM 2806 C C . ALA A 1 374 ? -19.274 -5.374 22.783 1.00 96.12 374 ALA A C 1
ATOM 2808 O O . ALA A 1 374 ? -20.224 -4.772 23.293 1.00 96.12 374 ALA A O 1
ATOM 2809 N N . ASN A 1 375 ? -18.019 -5.131 23.165 1.00 97.00 375 ASN A N 1
ATOM 2810 C CA . ASN A 1 375 ? -17.691 -4.163 24.204 1.00 97.00 375 ASN A CA 1
ATOM 2811 C C . ASN A 1 375 ? -17.570 -2.749 23.618 1.00 97.00 375 ASN A C 1
ATOM 2813 O O . ASN A 1 375 ? -16.625 -2.441 22.895 1.00 97.00 375 ASN A O 1
ATOM 2817 N N . ALA A 1 376 ? -18.488 -1.864 24.008 1.00 97.88 376 ALA A N 1
ATOM 2818 C CA . ALA A 1 376 ? -18.514 -0.475 23.556 1.00 97.88 376 ALA A CA 1
ATOM 2819 C C . ALA A 1 376 ? -17.236 0.329 23.866 1.00 97.88 376 ALA A C 1
ATOM 2821 O O . ALA A 1 376 ? -16.942 1.277 23.146 1.00 97.88 376 ALA A O 1
ATOM 2822 N N . GLN A 1 377 ? -16.498 -0.015 24.930 1.00 97.69 377 GLN A N 1
ATOM 2823 C CA . GLN A 1 377 ? -15.237 0.657 25.264 1.00 97.69 377 GLN A CA 1
ATOM 2824 C C . GLN A 1 377 ? -14.123 0.286 24.291 1.00 97.69 377 GLN A C 1
ATOM 2826 O O . GLN A 1 377 ? -13.383 1.173 23.887 1.00 97.69 377 GLN A O 1
ATOM 2831 N N . ILE A 1 378 ? -14.041 -0.991 23.906 1.00 97.62 378 ILE A N 1
ATOM 2832 C CA . ILE A 1 378 ? -13.044 -1.485 22.947 1.00 97.62 378 ILE A CA 1
ATOM 2833 C C . ILE A 1 378 ? -13.302 -0.838 21.585 1.00 97.62 378 ILE A C 1
ATOM 2835 O O . ILE A 1 378 ? -12.457 -0.098 21.106 1.00 97.62 378 ILE A O 1
ATOM 2839 N N . ILE A 1 379 ? -14.537 -0.938 21.079 1.00 98.06 379 ILE A N 1
ATOM 2840 C CA . ILE A 1 379 ? -14.928 -0.319 19.802 1.00 98.06 379 ILE A CA 1
ATOM 2841 C C . ILE A 1 379 ? -14.638 1.188 19.786 1.00 98.06 379 ILE A C 1
ATOM 2843 O O . ILE A 1 379 ? -14.188 1.726 18.781 1.00 98.06 379 ILE A O 1
ATOM 2847 N N . ALA A 1 380 ? -14.919 1.904 20.879 1.00 97.50 380 ALA A N 1
ATOM 2848 C CA . ALA A 1 380 ? -14.613 3.330 20.944 1.00 97.50 380 ALA A CA 1
ATOM 2849 C C . ALA A 1 380 ? -13.104 3.609 20.870 1.00 97.50 380 ALA A C 1
ATOM 2851 O O . ALA A 1 380 ? -12.720 4.594 20.246 1.00 97.50 380 ALA A O 1
ATOM 2852 N N . SER A 1 381 ? -12.271 2.754 21.470 1.00 97.25 381 SER A N 1
ATOM 2853 C CA . SER A 1 381 ? -10.813 2.855 21.371 1.00 97.25 381 SER A CA 1
ATOM 2854 C C . SER A 1 381 ? -10.322 2.577 19.953 1.00 97.25 381 SER A C 1
ATOM 2856 O O . SER A 1 381 ? -9.524 3.361 19.448 1.00 97.25 381 SER A O 1
ATOM 2858 N N . ASP A 1 382 ? -10.846 1.548 19.287 1.00 97.62 382 ASP A N 1
ATOM 2859 C CA . ASP A 1 382 ? -10.444 1.185 17.920 1.00 97.62 382 ASP A CA 1
ATOM 2860 C C . ASP A 1 382 ? -10.828 2.288 16.917 1.00 97.62 382 ASP A C 1
ATOM 2862 O O . ASP A 1 382 ? -10.009 2.757 16.129 1.00 97.62 382 ASP A O 1
ATOM 2866 N N . LEU A 1 383 ? -12.043 2.837 17.035 1.00 97.62 383 LEU A N 1
ATOM 2867 C CA . LEU A 1 383 ? -12.474 3.976 16.218 1.00 97.62 383 LEU A CA 1
ATOM 2868 C C . LEU A 1 383 ? -11.639 5.242 16.474 1.00 97.62 383 LEU A C 1
ATOM 2870 O O . LEU A 1 383 ? -11.454 6.049 15.561 1.00 97.62 383 LEU A O 1
ATOM 2874 N N . LEU A 1 384 ? -11.156 5.449 17.705 1.00 97.00 384 LEU A N 1
ATOM 2875 C CA . LEU A 1 384 ? -10.277 6.574 18.033 1.00 97.00 384 LEU A CA 1
ATOM 2876 C C . LEU A 1 384 ? -8.860 6.388 17.504 1.00 97.00 384 LEU A C 1
ATOM 2878 O O . LEU A 1 384 ? -8.275 7.384 17.079 1.00 97.00 384 LEU A O 1
ATOM 2882 N N . ALA A 1 385 ? -8.349 5.154 17.497 1.00 95.19 385 ALA A N 1
ATOM 2883 C CA . ALA A 1 385 ? -7.050 4.826 16.920 1.00 95.19 385 ALA A CA 1
ATOM 2884 C C . ALA A 1 385 ? -6.995 5.251 15.448 1.00 95.19 385 ALA A C 1
ATOM 2886 O O . ALA A 1 385 ? -6.092 5.983 15.058 1.00 95.19 385 ALA A O 1
ATOM 2887 N N . GLN A 1 386 ? -8.032 4.944 14.662 1.00 93.69 386 GLN A N 1
ATOM 2888 C CA . GLN A 1 386 ? -8.114 5.444 13.290 1.00 93.69 386 GLN A CA 1
ATOM 2889 C C . GLN A 1 386 ? -8.283 6.972 13.232 1.00 93.69 386 GLN A C 1
ATOM 2891 O O . GLN A 1 386 ? -7.655 7.642 12.407 1.00 93.69 386 GLN A O 1
ATOM 2896 N N . ALA A 1 387 ? -9.150 7.541 14.076 1.00 94.31 387 ALA A N 1
ATOM 2897 C CA . ALA A 1 387 ? -9.505 8.959 14.006 1.00 94.31 387 ALA A CA 1
ATOM 2898 C C . ALA A 1 387 ? -8.332 9.906 14.308 1.00 94.31 387 ALA A C 1
ATOM 2900 O O . ALA A 1 387 ? -8.322 11.048 13.845 1.00 94.31 387 ALA A O 1
ATOM 2901 N N . GLU A 1 388 ? -7.346 9.472 15.093 1.00 92.81 388 GLU A N 1
ATOM 2902 C CA . GLU A 1 388 ? -6.194 10.310 15.427 1.00 92.81 388 GLU A CA 1
ATOM 2903 C C . GLU A 1 388 ? -5.155 10.451 14.307 1.00 92.81 388 GLU A C 1
ATOM 2905 O O . GLU A 1 388 ? -4.318 11.354 14.386 1.00 92.81 388 GLU A O 1
ATOM 2910 N N . HIS A 1 389 ? -5.228 9.628 13.254 1.00 87.50 389 HIS A N 1
ATOM 2911 C CA . HIS A 1 389 ? -4.272 9.666 12.142 1.00 87.50 389 HIS A CA 1
ATOM 2912 C C . HIS A 1 389 ? -4.334 10.970 11.339 1.00 87.50 389 HIS A C 1
ATOM 2914 O O . HIS A 1 389 ? -3.300 11.574 11.046 1.00 87.50 389 HIS A O 1
ATOM 2920 N N . ASP A 1 390 ? -5.537 11.408 10.966 1.00 87.69 390 ASP A N 1
ATOM 2921 C CA . ASP A 1 390 ? -5.751 12.617 10.173 1.00 87.69 390 ASP A CA 1
ATOM 2922 C C . ASP A 1 390 ? -7.157 13.175 10.420 1.00 87.69 390 ASP A C 1
ATOM 2924 O O . ASP A 1 390 ? -8.113 12.434 10.611 1.00 87.69 390 ASP A O 1
ATOM 2928 N N . THR A 1 391 ? -7.305 14.495 10.332 1.00 88.25 391 THR A N 1
ATOM 2929 C CA . THR A 1 391 ? -8.593 15.205 10.369 1.00 88.25 391 THR A CA 1
ATOM 2930 C C . THR A 1 391 ? -9.622 14.724 9.342 1.00 88.25 391 THR A C 1
ATOM 2932 O O . THR A 1 391 ? -10.814 14.950 9.543 1.00 88.25 391 THR A O 1
ATOM 2935 N N . VAL A 1 392 ? -9.189 14.085 8.250 1.00 87.50 392 VAL A N 1
ATOM 2936 C CA . VAL A 1 392 ? -10.082 13.526 7.225 1.00 87.50 392 VAL A CA 1
ATOM 2937 C C . VAL A 1 392 ? -10.297 12.014 7.343 1.00 87.50 392 VAL A C 1
ATOM 2939 O O . VAL A 1 392 ? -11.063 11.477 6.546 1.00 87.50 392 VAL A O 1
ATOM 2942 N N . ALA A 1 393 ? -9.673 11.332 8.312 1.00 91.31 393 ALA A N 1
ATOM 2943 C CA . ALA A 1 393 ? -9.903 9.905 8.544 1.00 91.31 393 ALA A CA 1
ATOM 2944 C C . ALA A 1 393 ? -11.376 9.633 8.889 1.00 91.31 393 ALA A C 1
ATOM 2946 O O . ALA A 1 393 ? -12.059 10.493 9.460 1.00 91.31 393 ALA A O 1
ATOM 2947 N N . VAL A 1 394 ? -11.877 8.445 8.550 1.00 93.25 394 VAL A N 1
ATOM 2948 C CA . VAL A 1 394 ? -13.305 8.117 8.648 1.00 93.25 394 VAL A CA 1
ATOM 2949 C C . VAL A 1 394 ? -13.523 6.880 9.528 1.00 93.25 394 VAL A C 1
ATOM 2951 O O . VAL A 1 394 ? -13.468 5.755 9.032 1.00 93.25 394 VAL A O 1
ATOM 2954 N N . PRO A 1 395 ? -13.816 7.061 10.830 1.00 96.44 395 PRO A N 1
ATOM 2955 C CA . PRO A 1 395 ? -14.241 5.966 11.698 1.00 96.44 395 PRO A CA 1
ATOM 2956 C C . PRO A 1 395 ? -15.716 5.610 11.449 1.00 96.44 395 PRO A C 1
ATOM 2958 O O . PRO A 1 395 ? -16.599 6.478 11.454 1.00 96.44 395 PRO A O 1
ATOM 2961 N N . ILE A 1 396 ? -16.002 4.325 11.244 1.00 97.50 396 ILE A N 1
ATOM 2962 C CA . ILE A 1 396 ? -17.317 3.810 10.853 1.00 97.50 396 ILE A CA 1
ATOM 2963 C C . ILE A 1 396 ? -17.750 2.696 11.810 1.00 97.50 396 ILE A C 1
ATOM 2965 O O . ILE A 1 396 ? -17.048 1.712 12.003 1.00 97.50 396 ILE A O 1
ATOM 2969 N N . LEU A 1 397 ? -18.959 2.806 12.365 1.00 98.50 397 LEU A N 1
ATOM 2970 C CA . LEU A 1 397 ? -19.579 1.738 13.157 1.00 98.50 397 LEU A CA 1
ATOM 2971 C C . LEU A 1 397 ? -20.796 1.173 12.424 1.00 98.50 397 LEU A C 1
ATOM 2973 O O . LEU A 1 397 ? -21.788 1.873 12.241 1.00 98.50 397 LEU A O 1
ATOM 2977 N N . VAL A 1 398 ? -20.789 -0.107 12.071 1.00 98.56 398 VAL A N 1
ATOM 2978 C CA . VAL A 1 398 ? -21.977 -0.794 11.545 1.00 98.56 398 VAL A CA 1
ATOM 2979 C C . VAL A 1 398 ? -22.480 -1.765 12.605 1.00 98.56 398 VAL A C 1
ATOM 2981 O O . VAL A 1 398 ? -21.736 -2.619 13.071 1.00 98.56 398 VAL A O 1
ATOM 2984 N N . SER A 1 399 ? -23.747 -1.649 13.011 1.00 98.44 399 SER A N 1
ATOM 2985 C CA . SER A 1 399 ? -24.293 -2.529 14.050 1.00 98.44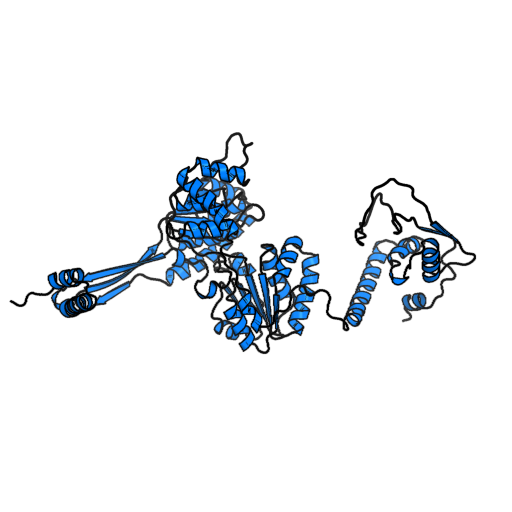 399 SER A CA 1
ATOM 2986 C C . SER A 1 399 ? -25.772 -2.847 13.883 1.00 98.44 399 SER A C 1
ATOM 2988 O O . SER A 1 399 ? -26.556 -2.041 13.380 1.00 98.44 399 SER A O 1
ATOM 2990 N N . THR A 1 400 ? -26.180 -4.026 14.349 1.00 97.62 400 THR A N 1
ATOM 2991 C CA . THR A 1 400 ? -27.586 -4.429 14.517 1.00 97.62 400 THR A CA 1
ATOM 2992 C C . THR A 1 400 ? -28.233 -3.815 15.765 1.00 97.62 400 THR A C 1
ATOM 2994 O O . THR A 1 400 ? -29.462 -3.737 15.848 1.00 97.62 400 THR A O 1
ATOM 2997 N N . SER A 1 401 ? -27.432 -3.324 16.718 1.00 98.00 401 SER A N 1
ATOM 2998 C CA . SER A 1 401 ? -27.885 -2.883 18.037 1.00 98.00 401 SER A CA 1
ATOM 2999 C C . SER A 1 401 ? -27.819 -1.365 18.199 1.00 98.00 401 SER A C 1
ATOM 3001 O O . SER A 1 401 ? -26.751 -0.764 18.303 1.00 98.00 401 SER A O 1
ATOM 3003 N N . GLN A 1 402 ? -28.989 -0.725 18.309 1.00 97.38 402 GLN A N 1
ATOM 3004 C CA . GLN A 1 402 ? -29.069 0.706 18.630 1.00 97.38 402 GLN A CA 1
ATOM 3005 C C . GLN A 1 402 ? -28.445 1.010 20.000 1.00 97.38 402 GLN A C 1
ATOM 3007 O O . GLN A 1 402 ? -27.740 2.003 20.156 1.00 97.38 402 GLN A O 1
ATOM 3012 N N . LYS A 1 403 ? -28.658 0.115 20.973 1.00 97.75 403 LYS A N 1
ATOM 3013 C CA . LYS A 1 403 ? -28.105 0.238 22.323 1.00 97.75 403 LYS A CA 1
ATOM 3014 C C . LYS A 1 403 ? -26.576 0.281 22.298 1.00 97.75 403 LYS A C 1
ATOM 3016 O O . LYS A 1 403 ? -26.001 1.116 22.991 1.00 97.75 403 LYS A O 1
ATOM 3021 N N . LEU A 1 404 ? -25.934 -0.570 21.492 1.00 98.06 404 LEU A N 1
ATOM 3022 C CA . LEU A 1 404 ? -24.478 -0.558 21.351 1.00 98.06 404 LEU A CA 1
ATOM 3023 C C . LEU A 1 404 ? -23.989 0.763 20.747 1.00 98.06 404 LEU A C 1
ATOM 3025 O O . LEU A 1 404 ? -23.065 1.363 21.284 1.00 98.06 404 LEU A O 1
ATOM 3029 N N . ILE A 1 405 ? -24.628 1.252 19.677 1.00 98.12 405 ILE A N 1
ATOM 3030 C CA . ILE A 1 405 ? -24.247 2.525 19.038 1.00 98.12 405 ILE A CA 1
ATOM 3031 C C . ILE A 1 405 ? -24.297 3.686 20.043 1.00 98.12 405 ILE A C 1
ATOM 3033 O O . ILE A 1 405 ? -23.403 4.536 20.061 1.00 98.12 405 ILE A O 1
ATOM 3037 N N . ASP A 1 406 ? -25.323 3.730 20.892 1.00 96.75 406 ASP A N 1
ATOM 3038 C CA . ASP A 1 406 ? -25.445 4.765 21.920 1.00 96.75 406 ASP A CA 1
ATOM 3039 C C . ASP A 1 406 ? -24.351 4.620 22.996 1.00 96.75 406 ASP A C 1
ATOM 3041 O O . ASP A 1 406 ? -23.742 5.612 23.400 1.00 96.75 406 ASP A O 1
ATOM 3045 N N . GLN A 1 407 ? -24.032 3.387 23.408 1.00 97.94 407 GLN A N 1
ATOM 3046 C CA . GLN A 1 407 ? -22.951 3.108 24.360 1.00 97.94 407 GLN A CA 1
ATOM 3047 C C . GLN A 1 407 ? -21.566 3.478 23.808 1.00 97.94 407 GLN A C 1
ATOM 3049 O O . GLN A 1 407 ? -20.774 4.072 24.540 1.00 97.94 407 GLN A O 1
ATOM 3054 N N . VAL A 1 408 ? -21.287 3.184 22.534 1.00 98.12 408 VAL A N 1
ATOM 3055 C CA . VAL A 1 408 ? -20.033 3.565 21.861 1.00 98.12 408 VAL A CA 1
ATOM 3056 C C . VAL A 1 408 ? -19.912 5.083 21.791 1.00 98.12 408 VAL A C 1
ATOM 3058 O O . VAL A 1 408 ? -18.874 5.627 22.147 1.00 98.12 408 VAL A O 1
ATOM 3061 N N . ASN A 1 409 ? -20.984 5.799 21.434 1.00 96.19 409 ASN A N 1
ATOM 3062 C CA . ASN A 1 409 ? -20.974 7.265 21.446 1.00 96.19 409 ASN A CA 1
ATOM 3063 C C . ASN A 1 409 ? -20.648 7.840 22.834 1.00 96.19 409 ASN A C 1
ATOM 3065 O O . ASN A 1 409 ? -19.887 8.801 22.929 1.00 96.19 409 ASN A O 1
ATOM 3069 N N . CYS A 1 410 ? -21.185 7.258 23.911 1.00 95.19 410 CYS A N 1
ATOM 3070 C CA . CYS A 1 410 ? -20.821 7.662 25.270 1.00 95.19 410 CYS A CA 1
ATOM 3071 C C . CYS A 1 410 ? -19.349 7.372 25.596 1.00 95.19 410 CYS A C 1
ATOM 3073 O O . CYS A 1 410 ? -18.699 8.200 26.232 1.00 95.19 410 CYS A O 1
ATOM 3075 N N . ALA A 1 411 ? -18.827 6.216 25.177 1.00 96.62 411 ALA A N 1
ATOM 3076 C CA . ALA A 1 411 ? -17.431 5.843 25.394 1.00 96.62 411 ALA A CA 1
ATOM 3077 C C . ALA A 1 411 ? -16.463 6.762 24.627 1.00 96.62 411 ALA A C 1
ATOM 3079 O O . ALA A 1 411 ? -15.496 7.235 25.218 1.00 96.62 411 ALA A O 1
ATOM 3080 N N . LEU A 1 412 ? -16.780 7.110 23.374 1.00 96.19 412 LEU A N 1
ATOM 3081 C CA . LEU A 1 412 ? -16.016 8.065 22.564 1.00 96.19 412 LEU A CA 1
ATOM 3082 C C . LEU A 1 412 ? -15.871 9.424 23.261 1.00 96.19 412 LEU A C 1
ATOM 3084 O O . LEU A 1 412 ? -14.777 9.977 23.287 1.00 96.19 412 LEU A O 1
ATOM 3088 N N . ILE A 1 413 ? -16.948 9.949 23.863 1.00 93.75 413 ILE A N 1
ATOM 3089 C CA . ILE A 1 413 ? -16.901 11.222 24.606 1.00 93.75 413 ILE A CA 1
ATOM 3090 C C . ILE A 1 413 ? -15.889 11.136 25.752 1.00 93.75 413 ILE A C 1
ATOM 3092 O O . ILE A 1 413 ? -15.048 12.020 25.874 1.00 93.75 413 ILE A O 1
ATOM 3096 N N . GLY A 1 414 ? -15.958 10.075 26.562 1.00 92.94 414 GLY A N 1
ATOM 3097 C CA . GLY A 1 414 ? -15.072 9.906 27.715 1.00 92.94 414 GLY A CA 1
ATOM 3098 C C . GLY A 1 414 ? -13.609 9.698 27.320 1.00 92.94 414 GLY A C 1
ATOM 3099 O O . GLY A 1 414 ? -12.729 10.347 27.872 1.00 92.94 414 GLY A O 1
ATOM 3100 N N . GLN A 1 415 ? -13.338 8.837 26.337 1.00 96.19 415 GLN A N 1
ATOM 3101 C CA . GLN A 1 415 ? -11.966 8.536 25.914 1.00 96.19 415 GLN A CA 1
ATOM 3102 C C . GLN A 1 415 ? -11.292 9.725 25.209 1.00 96.19 415 GLN A C 1
ATOM 3104 O O . GLN A 1 415 ? -10.102 9.969 25.410 1.00 96.19 415 GLN A O 1
ATOM 3109 N N . LEU A 1 416 ? -12.051 10.529 24.453 1.00 93.38 416 LEU A N 1
ATOM 3110 C CA . LEU A 1 416 ? -11.536 11.755 23.833 1.00 93.38 416 LEU A CA 1
ATOM 3111 C C . LEU A 1 416 ? -11.065 12.798 24.842 1.00 93.38 416 LEU A C 1
ATOM 3113 O O . LEU A 1 416 ? -10.216 13.616 24.497 1.00 93.38 416 LEU A O 1
ATOM 3117 N N . GLU A 1 417 ? -11.622 12.832 26.055 1.00 91.94 417 GLU A N 1
ATOM 3118 C CA . GLU A 1 417 ? -11.244 13.839 27.052 1.00 91.94 417 GLU A CA 1
ATOM 3119 C C . GLU A 1 417 ? -9.786 13.709 27.490 1.00 91.94 417 GLU A C 1
ATOM 3121 O O . GLU A 1 417 ? -9.145 14.727 27.747 1.00 91.94 417 GLU A O 1
ATOM 3126 N N . THR A 1 418 ? -9.261 12.484 27.512 1.00 92.12 418 THR A N 1
ATOM 3127 C CA . THR A 1 418 ? -7.894 12.172 27.944 1.00 92.12 418 THR A CA 1
ATOM 3128 C C . THR A 1 418 ? -6.916 11.965 26.787 1.00 92.12 418 THR A C 1
ATOM 3130 O O . THR A 1 418 ? -5.725 11.778 27.027 1.00 92.12 418 THR A O 1
ATOM 3133 N N . LEU A 1 419 ? -7.392 11.980 25.539 1.00 93.50 419 LEU A N 1
ATOM 3134 C CA . LEU A 1 419 ? -6.569 11.721 24.361 1.00 93.50 419 LEU A CA 1
ATOM 3135 C C . LEU A 1 419 ? -5.708 12.947 24.011 1.00 93.50 419 LEU A C 1
ATOM 3137 O O . LEU A 1 419 ? -6.223 14.041 23.785 1.00 93.50 419 LEU A O 1
ATOM 3141 N N . SER A 1 420 ? -4.388 12.780 23.915 1.00 93.88 420 SER A N 1
ATOM 3142 C CA . SER A 1 420 ? -3.469 13.885 23.587 1.00 93.88 420 SER A CA 1
ATOM 3143 C C . SER A 1 420 ? -3.697 14.444 22.174 1.00 93.88 420 SER A C 1
ATOM 3145 O O . SER A 1 420 ? -3.565 15.645 21.941 1.00 93.88 420 SER A O 1
ATOM 3147 N N . THR A 1 421 ? -4.115 13.587 21.243 1.00 93.44 421 THR A N 1
ATOM 3148 C CA . THR A 1 421 ? -4.458 13.888 19.843 1.00 93.44 421 THR A CA 1
ATOM 3149 C C . 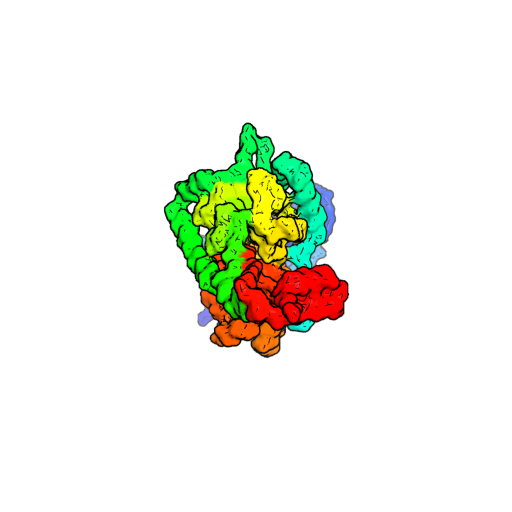THR A 1 421 ? -5.921 14.317 19.661 1.00 93.44 421 THR A C 1
ATOM 3151 O O . THR A 1 421 ? -6.383 14.458 18.526 1.00 93.44 421 THR A O 1
ATOM 3154 N N . ARG A 1 422 ? -6.655 14.612 20.752 1.00 93.50 422 ARG A N 1
ATOM 3155 C CA . ARG A 1 422 ? -8.096 14.945 20.757 1.00 93.50 422 ARG A CA 1
ATOM 3156 C C . ARG A 1 422 ? -8.522 15.906 19.655 1.00 93.50 422 ARG A C 1
ATOM 3158 O O . ARG A 1 422 ? -9.584 15.710 19.081 1.00 93.50 422 ARG A O 1
ATOM 3165 N N . ASN A 1 423 ? -7.749 16.953 19.367 1.00 92.06 423 ASN A N 1
ATOM 3166 C CA . ASN A 1 423 ? -8.136 17.947 18.359 1.00 92.06 423 ASN A CA 1
ATOM 3167 C C . ASN A 1 423 ? -8.256 17.344 16.950 1.00 92.06 423 ASN A C 1
ATOM 3169 O O . ASN A 1 423 ? -9.159 17.728 16.213 1.00 92.06 423 ASN A O 1
ATOM 3173 N N . ILE A 1 424 ? -7.376 16.401 16.599 1.00 91.31 424 ILE A N 1
ATOM 3174 C CA . ILE A 1 424 ? -7.389 15.703 15.306 1.00 91.31 424 ILE A CA 1
ATOM 3175 C C . ILE A 1 424 ? -8.533 14.690 15.293 1.00 91.31 424 ILE A C 1
ATOM 3177 O O . ILE A 1 424 ? -9.421 14.783 14.445 1.00 91.31 424 ILE A O 1
ATOM 3181 N N . ALA A 1 425 ? -8.575 13.814 16.302 1.00 93.94 425 ALA A N 1
ATOM 3182 C CA . ALA A 1 425 ? -9.598 12.778 16.423 1.00 93.94 425 ALA A CA 1
ATOM 3183 C C . ALA A 1 425 ? -11.023 13.356 16.462 1.00 93.94 425 ALA A C 1
ATOM 3185 O O . ALA A 1 425 ? -11.940 12.838 15.830 1.00 93.94 425 ALA A O 1
ATOM 3186 N N . ASN A 1 426 ? -11.221 14.480 17.154 1.00 92.62 426 ASN A N 1
ATOM 3187 C CA . ASN A 1 426 ? -12.514 15.151 17.236 1.00 92.62 426 ASN A CA 1
ATOM 3188 C C . ASN A 1 426 ? -12.959 15.771 15.902 1.00 92.62 426 ASN A C 1
ATOM 3190 O O . ASN A 1 426 ? -14.162 15.915 15.695 1.00 92.62 426 ASN A O 1
ATOM 3194 N N . GLU A 1 427 ? -12.033 16.154 15.018 1.00 91.94 427 GLU A N 1
ATOM 3195 C CA . GLU A 1 427 ? -12.380 16.610 13.667 1.00 91.94 427 GLU A CA 1
ATOM 3196 C C . GLU A 1 427 ? -12.715 15.417 12.763 1.00 91.94 427 GLU A C 1
ATOM 3198 O O . GLU A 1 427 ? -13.780 15.408 12.149 1.00 91.94 427 GLU A O 1
ATOM 3203 N N . SER A 1 428 ? -11.887 14.368 12.782 1.00 92.50 428 SER A N 1
ATOM 3204 C CA . SER A 1 428 ? -12.114 13.119 12.039 1.00 92.50 428 SER A CA 1
ATOM 3205 C C . SER A 1 428 ? -13.468 12.473 12.355 1.00 92.50 428 SER A C 1
ATOM 3207 O O . SER A 1 428 ? -14.236 12.125 11.455 1.00 92.50 428 SER A O 1
ATOM 3209 N N . ILE A 1 429 ? -13.835 12.392 13.636 1.00 92.62 429 ILE A N 1
ATOM 3210 C CA . ILE A 1 429 ? -15.105 11.796 14.073 1.00 92.62 429 ILE A CA 1
ATOM 3211 C C . ILE A 1 429 ? -16.332 12.496 13.474 1.00 92.62 429 ILE A C 1
ATOM 3213 O O . ILE A 1 429 ? -17.363 11.851 13.287 1.00 92.62 429 ILE A O 1
ATOM 3217 N N . ARG A 1 430 ? -16.244 13.786 13.117 1.00 88.44 430 ARG A N 1
ATOM 3218 C CA . ARG A 1 430 ? -17.352 14.499 12.448 1.00 88.44 430 ARG A CA 1
ATOM 3219 C C . ARG A 1 430 ? -17.635 13.956 11.051 1.00 88.44 430 ARG A C 1
ATOM 3221 O O . ARG A 1 430 ? -18.780 14.023 10.596 1.00 88.44 430 ARG A O 1
ATOM 3228 N N . SER A 1 431 ? -16.604 13.443 10.385 1.00 86.81 431 SER A N 1
ATOM 3229 C CA . SER A 1 431 ? -16.704 12.749 9.099 1.00 86.81 431 SER A CA 1
ATOM 3230 C C . SER A 1 431 ? -17.160 11.298 9.282 1.00 86.81 431 SER A C 1
ATOM 3232 O O . SER A 1 431 ? -17.876 10.768 8.427 1.00 86.81 431 SER A O 1
ATOM 3234 N N . GLY A 1 432 ? -16.816 10.698 10.426 1.00 92.94 432 GLY A N 1
ATOM 3235 C CA . GLY A 1 432 ? -17.258 9.374 10.851 1.00 92.94 432 GLY A CA 1
ATOM 3236 C C . GLY A 1 432 ? -18.773 9.237 11.026 1.00 92.94 432 GLY A C 1
ATOM 3237 O O . GLY A 1 432 ? -19.524 10.211 11.154 1.00 92.94 432 GLY A O 1
ATOM 3238 N N . PHE A 1 433 ? -19.259 7.998 11.001 1.00 95.69 433 PHE A N 1
ATOM 3239 C CA . PHE A 1 433 ? -20.689 7.715 11.110 1.00 95.69 433 PHE A CA 1
ATOM 3240 C C . PHE A 1 433 ? -20.990 6.311 11.633 1.00 95.69 433 PHE A C 1
ATOM 3242 O O . PHE A 1 433 ? -20.168 5.404 11.581 1.00 95.69 433 PHE A O 1
ATOM 3249 N N . ALA A 1 434 ? -22.215 6.129 12.123 1.00 97.88 434 ALA A N 1
ATOM 3250 C CA . ALA A 1 434 ? -22.752 4.839 12.519 1.00 97.88 434 ALA A CA 1
ATOM 3251 C C . ALA A 1 434 ? -23.935 4.434 11.628 1.00 97.88 434 ALA A C 1
ATOM 3253 O O . ALA A 1 434 ? -24.770 5.269 11.272 1.00 97.88 434 ALA A O 1
ATOM 3254 N N . VAL A 1 435 ? -24.056 3.148 11.310 1.00 97.94 435 VAL A N 1
ATOM 3255 C CA . VAL A 1 435 ? -25.164 2.582 10.534 1.00 97.94 435 VAL A CA 1
ATOM 3256 C C . VAL A 1 435 ? -25.878 1.532 11.374 1.00 97.94 435 VAL A C 1
ATOM 3258 O O . VAL A 1 435 ? -25.336 0.465 11.662 1.00 97.94 435 VAL A O 1
ATOM 3261 N N . LYS A 1 436 ? -27.129 1.826 11.744 1.00 98.06 436 LYS A N 1
ATOM 3262 C CA . LYS A 1 436 ? -28.016 0.857 12.393 1.00 98.06 436 LYS A CA 1
ATOM 3263 C C . LYS A 1 436 ? -28.658 -0.027 11.327 1.00 98.06 436 LYS A C 1
ATOM 3265 O O . LYS A 1 436 ? -29.439 0.450 10.504 1.00 98.06 436 LYS A O 1
ATOM 3270 N N . CYS A 1 437 ? -28.390 -1.323 11.394 1.00 97.88 437 CYS A N 1
ATOM 3271 C CA . CYS A 1 437 ? -28.946 -2.346 10.515 1.00 97.88 437 CYS A CA 1
ATOM 3272 C C . CYS A 1 437 ? -30.098 -3.106 11.194 1.00 97.88 437 CYS A C 1
ATOM 3274 O O . CYS A 1 437 ? -30.291 -3.031 12.409 1.00 97.88 437 CYS A O 1
ATOM 3276 N N . ALA A 1 438 ? -30.944 -3.780 10.413 1.00 96.31 438 ALA A N 1
ATOM 3277 C CA . ALA A 1 438 ? -32.033 -4.595 10.967 1.00 96.31 438 ALA A CA 1
ATOM 3278 C C . ALA A 1 438 ? -31.523 -5.961 11.442 1.00 96.31 438 ALA A C 1
ATOM 3280 O O . ALA A 1 438 ? -31.934 -6.439 12.491 1.00 96.31 438 ALA A O 1
ATOM 3281 N N . GLU A 1 439 ? -30.602 -6.539 10.676 1.00 96.81 439 GLU A N 1
ATOM 3282 C CA . GLU A 1 439 ? -30.039 -7.871 10.883 1.00 96.81 439 GLU A CA 1
ATOM 3283 C C . GLU A 1 439 ? -28.595 -7.933 10.371 1.00 96.81 439 GLU A C 1
ATOM 3285 O O . GLU A 1 439 ? -28.184 -7.102 9.549 1.00 96.81 439 GLU A O 1
ATOM 3290 N N . MET A 1 440 ? -27.835 -8.938 10.814 1.00 97.69 440 MET A N 1
ATOM 3291 C CA . MET A 1 440 ? -26.419 -9.082 10.455 1.00 97.69 440 MET A CA 1
ATOM 3292 C C . MET A 1 440 ? -26.216 -9.213 8.941 1.00 97.69 440 MET A C 1
ATOM 3294 O O . MET A 1 440 ? -25.307 -8.605 8.392 1.00 97.69 440 MET A O 1
ATOM 3298 N N . LYS A 1 441 ? -27.125 -9.891 8.228 1.00 97.56 441 LYS A N 1
ATOM 3299 C CA . LYS A 1 441 ? -27.088 -9.985 6.759 1.00 97.56 441 LYS A CA 1
ATOM 3300 C C . LYS A 1 441 ? -27.067 -8.608 6.083 1.00 97.56 441 LYS A C 1
ATOM 3302 O O . LYS A 1 441 ? -26.267 -8.369 5.182 1.00 97.56 441 LYS A O 1
ATOM 3307 N N . SER A 1 442 ? -27.921 -7.687 6.536 1.00 97.44 442 SER A N 1
ATOM 3308 C CA . SER A 1 442 ? -27.932 -6.309 6.030 1.00 97.44 442 SER A CA 1
ATOM 3309 C C . SER A 1 442 ? -26.676 -5.527 6.433 1.00 97.44 442 SER A C 1
ATOM 3311 O O . SER A 1 442 ? -26.199 -4.711 5.654 1.00 97.44 442 SER A O 1
ATOM 3313 N N . ALA A 1 443 ? -26.103 -5.815 7.603 1.00 98.00 443 ALA A N 1
ATOM 3314 C CA . ALA A 1 443 ? -24.871 -5.191 8.075 1.00 98.00 443 ALA A CA 1
ATOM 3315 C C . ALA A 1 443 ? -23.642 -5.630 7.253 1.00 98.00 443 ALA A C 1
ATOM 3317 O O . ALA A 1 443 ? -22.867 -4.780 6.820 1.00 98.00 443 ALA A O 1
ATOM 3318 N N . ILE A 1 444 ? -23.534 -6.926 6.938 1.00 98.38 444 ILE A N 1
ATOM 3319 C CA . ILE A 1 444 ? -22.529 -7.495 6.023 1.00 98.38 444 ILE A CA 1
ATOM 3320 C C . ILE A 1 444 ? -22.636 -6.843 4.639 1.00 98.38 444 ILE A C 1
ATOM 3322 O O . ILE A 1 444 ? -21.634 -6.420 4.072 1.00 98.38 444 ILE A O 1
ATOM 3326 N N . ALA A 1 445 ? -23.855 -6.709 4.104 1.00 97.38 445 ALA A N 1
ATOM 3327 C CA . ALA A 1 445 ? -24.069 -6.064 2.809 1.00 97.38 445 ALA A CA 1
ATOM 3328 C C . ALA A 1 445 ? -23.595 -4.599 2.801 1.00 97.38 445 ALA A C 1
ATOM 3330 O O . ALA A 1 445 ? -23.014 -4.151 1.817 1.00 97.38 445 ALA A O 1
ATOM 3331 N N . ILE A 1 446 ? -23.801 -3.867 3.901 1.00 97.25 446 ILE A N 1
ATOM 3332 C CA . ILE A 1 446 ? -23.308 -2.494 4.056 1.00 97.25 446 ILE A CA 1
ATOM 3333 C C . ILE A 1 446 ? -21.780 -2.448 4.156 1.00 97.25 446 ILE A C 1
ATOM 3335 O O . ILE A 1 446 ? -21.173 -1.613 3.491 1.00 97.25 446 ILE A O 1
ATOM 3339 N N . ALA A 1 447 ? -21.158 -3.341 4.930 1.00 97.38 447 ALA A N 1
ATOM 3340 C CA . ALA A 1 447 ? -19.700 -3.421 5.027 1.00 97.38 447 ALA A CA 1
ATOM 3341 C C . ALA A 1 447 ? -19.057 -3.736 3.664 1.00 97.38 447 ALA A C 1
ATOM 3343 O O . ALA A 1 447 ? -18.147 -3.031 3.242 1.00 97.38 447 ALA A O 1
ATOM 3344 N N . ASN A 1 448 ? -19.600 -4.705 2.918 1.00 97.06 448 ASN A N 1
ATOM 3345 C CA . ASN A 1 448 ? -19.146 -5.023 1.559 1.00 97.06 448 ASN A CA 1
ATOM 3346 C C . ASN A 1 448 ? -19.372 -3.862 0.577 1.00 97.06 448 ASN A C 1
ATOM 3348 O O . ASN A 1 448 ? -18.553 -3.620 -0.308 1.00 97.06 448 ASN A O 1
ATOM 3352 N N . GLU A 1 449 ? -20.475 -3.124 0.714 1.00 95.31 449 GLU A N 1
ATOM 3353 C CA . GLU A 1 449 ? -20.726 -1.954 -0.126 1.00 95.31 449 GLU A CA 1
ATOM 3354 C C . GLU A 1 449 ? -19.714 -0.835 0.151 1.00 95.31 449 GLU A C 1
ATOM 3356 O O . GLU A 1 449 ? -19.239 -0.195 -0.795 1.00 95.31 449 GLU A O 1
ATOM 3361 N N . LEU A 1 450 ? -19.361 -0.628 1.422 1.00 94.31 450 LEU A N 1
ATOM 3362 C CA . LEU A 1 450 ? -18.331 0.315 1.850 1.00 94.31 450 LEU A CA 1
ATOM 3363 C C . LEU A 1 450 ? -16.930 -0.121 1.425 1.00 94.31 450 LEU A C 1
ATOM 3365 O O . LEU A 1 450 ? -16.171 0.737 1.000 1.00 94.31 450 LEU A O 1
ATOM 3369 N N . ALA A 1 451 ? -16.623 -1.420 1.448 1.00 95.69 451 ALA A N 1
ATOM 3370 C CA . ALA A 1 451 ? -15.313 -1.956 1.076 1.00 95.69 451 ALA A CA 1
ATOM 3371 C C . ALA A 1 451 ? -14.162 -1.204 1.784 1.00 95.69 451 ALA A C 1
ATOM 3373 O O . ALA A 1 451 ? -13.352 -0.560 1.109 1.00 95.69 451 ALA A O 1
ATOM 3374 N N . PRO A 1 452 ? -14.149 -1.222 3.131 1.00 95.75 452 PRO A N 1
ATOM 3375 C CA . PRO A 1 452 ? -13.282 -0.369 3.937 1.00 95.75 452 PRO A CA 1
ATOM 3376 C C . PRO A 1 452 ? -11.805 -0.762 3.818 1.00 95.75 452 PRO A C 1
ATOM 3378 O O . PRO A 1 452 ? -11.478 -1.909 3.494 1.00 95.75 452 PRO A O 1
ATOM 3381 N N . GLU A 1 453 ? -10.927 0.182 4.153 1.00 96.12 453 GLU A N 1
ATOM 3382 C CA . GLU A 1 453 ? -9.492 -0.064 4.331 1.00 96.12 453 GLU A CA 1
ATOM 3383 C C . GLU A 1 453 ? -9.262 -1.103 5.442 1.00 96.12 453 GLU A C 1
ATOM 3385 O O . GLU A 1 453 ? -8.758 -2.196 5.165 1.00 96.12 453 GLU A O 1
ATOM 3390 N N . HIS A 1 454 ? -9.742 -0.823 6.656 1.00 97.88 454 HIS A N 1
ATOM 3391 C CA . HIS A 1 454 ? -9.727 -1.749 7.789 1.00 97.88 454 HIS A CA 1
ATOM 3392 C C . HIS A 1 454 ? -11.144 -2.213 8.154 1.00 97.88 454 HIS A C 1
ATOM 3394 O O . HIS A 1 454 ? -12.073 -1.410 8.270 1.00 97.88 454 HIS A O 1
ATOM 3400 N N . LEU A 1 455 ? -11.322 -3.522 8.350 1.00 98.31 455 LEU A N 1
ATOM 3401 C CA . LEU A 1 455 ? -12.577 -4.136 8.784 1.00 98.31 455 LEU A CA 1
ATOM 3402 C C . LEU A 1 455 ? -12.377 -4.927 10.076 1.00 98.31 455 LEU A C 1
ATOM 3404 O O . LEU A 1 455 ? -11.744 -5.979 10.070 1.00 98.31 455 LEU A O 1
ATOM 3408 N N . GLU A 1 456 ? -12.997 -4.495 11.163 1.00 98.62 456 GLU A N 1
ATOM 3409 C CA . GLU A 1 456 ? -13.057 -5.269 12.401 1.00 98.62 456 GLU A CA 1
ATOM 3410 C C . GLU A 1 456 ? -14.407 -5.977 12.525 1.00 98.62 456 GLU A C 1
ATOM 3412 O O . GLU A 1 456 ? -15.467 -5.367 12.381 1.00 98.62 456 GLU A O 1
ATOM 3417 N N . VAL A 1 457 ? -14.386 -7.282 12.794 1.00 98.50 457 VAL A N 1
ATOM 3418 C CA . VAL A 1 457 ? -15.588 -8.102 12.980 1.00 98.50 457 VAL A CA 1
ATOM 3419 C C . VAL A 1 457 ? -15.718 -8.468 14.456 1.00 98.50 457 VAL A C 1
ATOM 3421 O O . VAL A 1 457 ? -15.184 -9.475 14.924 1.00 98.50 457 VAL A O 1
ATOM 3424 N N . CYS A 1 458 ? -16.468 -7.648 15.185 1.00 97.69 458 CYS A N 1
ATOM 3425 C CA . CYS A 1 458 ? -16.667 -7.713 16.630 1.00 97.69 458 CYS A CA 1
ATOM 3426 C C . CYS A 1 458 ? -18.063 -8.263 16.963 1.00 97.69 458 CYS A C 1
ATOM 3428 O O . CYS A 1 458 ? -18.923 -7.555 17.481 1.00 97.69 458 CYS A O 1
ATOM 3430 N N . THR A 1 459 ? -18.303 -9.533 16.634 1.00 96.94 459 THR A N 1
ATOM 3431 C CA . THR A 1 459 ? -19.593 -10.227 16.832 1.00 96.94 459 THR A CA 1
ATOM 3432 C C . THR A 1 459 ? -19.401 -11.540 17.587 1.00 96.94 459 THR A C 1
ATOM 3434 O O . THR A 1 459 ? -18.305 -12.100 17.536 1.00 96.94 459 THR A O 1
ATOM 3437 N N . GLU A 1 460 ? -20.456 -12.105 18.178 1.00 95.19 460 GLU A N 1
ATOM 3438 C CA . GLU A 1 460 ? -20.389 -13.395 18.892 1.00 95.19 460 GLU A CA 1
ATOM 3439 C C . GLU A 1 460 ? -19.840 -14.523 17.994 1.00 95.19 460 GLU A C 1
ATOM 3441 O O . GLU A 1 460 ? -18.955 -15.277 18.395 1.00 95.19 460 GLU A O 1
ATOM 3446 N N . ASN A 1 461 ? -20.287 -14.576 16.732 1.00 94.88 461 ASN A N 1
ATOM 3447 C CA . ASN A 1 461 ? -19.860 -15.561 15.727 1.00 94.88 461 ASN A CA 1
ATOM 3448 C C . ASN A 1 461 ? -18.917 -14.949 14.670 1.00 94.88 461 ASN A C 1
ATOM 3450 O O . ASN A 1 461 ? -19.112 -15.131 13.465 1.00 94.88 461 ASN A O 1
ATOM 3454 N N . ALA A 1 462 ? -17.894 -14.205 15.113 1.00 97.19 462 ALA A N 1
ATOM 3455 C CA . ALA A 1 462 ? -17.022 -13.391 14.250 1.00 97.19 462 ALA A CA 1
ATOM 3456 C C . ALA A 1 462 ? -16.450 -14.126 13.030 1.00 97.19 462 ALA A C 1
ATOM 3458 O O . ALA A 1 462 ? -16.439 -13.576 11.932 1.00 97.19 462 ALA A O 1
ATOM 3459 N N . MET A 1 463 ? -16.024 -15.382 13.184 1.00 97.62 463 MET A N 1
ATOM 3460 C CA . MET A 1 463 ? -15.443 -16.146 12.076 1.00 97.62 463 MET A CA 1
ATOM 3461 C C . MET A 1 463 ? -16.460 -16.459 10.964 1.00 97.62 463 MET A C 1
ATOM 3463 O O . MET A 1 463 ? -16.110 -16.442 9.786 1.00 97.62 463 MET A O 1
ATOM 3467 N N . ASP A 1 464 ? -17.723 -16.722 11.302 1.00 97.75 464 ASP A N 1
ATOM 3468 C CA . ASP A 1 464 ? -18.753 -17.020 10.299 1.00 97.75 464 ASP A CA 1
ATOM 3469 C C . ASP A 1 464 ? -19.263 -15.760 9.598 1.00 97.75 464 ASP A C 1
ATOM 3471 O O . ASP A 1 464 ? -19.617 -15.804 8.418 1.00 97.75 464 ASP A O 1
ATOM 3475 N N . VAL A 1 465 ? -19.245 -14.622 10.294 1.00 98.06 465 VAL A N 1
ATOM 3476 C CA . VAL A 1 465 ? -19.471 -13.308 9.682 1.00 98.06 465 VAL A CA 1
ATOM 3477 C C . VAL A 1 465 ? -18.313 -12.956 8.743 1.00 98.06 465 VAL A C 1
ATOM 3479 O O . VAL A 1 465 ? -18.552 -12.582 7.597 1.00 98.06 465 VAL A O 1
ATOM 3482 N N . ALA A 1 466 ? -17.065 -13.162 9.175 1.00 97.81 466 ALA A N 1
ATOM 3483 C CA . ALA A 1 466 ? -15.863 -12.878 8.391 1.00 97.81 466 ALA A CA 1
ATOM 3484 C C . ALA A 1 466 ? -15.815 -13.652 7.060 1.00 97.81 466 ALA A C 1
ATOM 3486 O O . ALA A 1 466 ? -15.495 -13.072 6.027 1.00 97.81 466 ALA A O 1
ATOM 3487 N N . LYS A 1 467 ? -16.214 -14.933 7.038 1.00 98.06 467 LYS A N 1
ATOM 3488 C CA . LYS A 1 467 ? -16.295 -15.744 5.800 1.00 98.06 467 LYS A CA 1
ATOM 3489 C C . LYS A 1 467 ? -17.261 -15.190 4.745 1.00 98.06 467 LYS A C 1
ATOM 3491 O O . LYS A 1 467 ? -17.181 -15.589 3.587 1.00 98.06 467 LYS A O 1
ATOM 3496 N N . GLN A 1 468 ? -18.203 -14.333 5.138 1.00 98.12 468 GLN A N 1
ATOM 3497 C CA . GLN A 1 468 ? -19.182 -13.717 4.236 1.00 98.12 468 GLN A CA 1
ATOM 3498 C C . GLN A 1 468 ? -18.721 -12.348 3.708 1.00 98.12 468 GLN A C 1
ATOM 3500 O O . GLN A 1 468 ? -19.399 -11.755 2.863 1.00 98.12 468 GLN A O 1
ATOM 3505 N N . MET A 1 469 ? -17.588 -11.837 4.196 1.00 97.81 469 MET A N 1
ATOM 3506 C CA . MET A 1 469 ? -17.007 -10.583 3.727 1.00 97.81 469 MET A CA 1
ATOM 3507 C C . MET A 1 469 ? -16.348 -10.777 2.367 1.00 97.81 469 MET A C 1
ATOM 3509 O O . MET A 1 469 ? -15.623 -11.740 2.137 1.00 97.81 469 MET A O 1
ATOM 3513 N N . GLN A 1 470 ? -16.623 -9.847 1.460 1.00 97.31 470 GLN A N 1
ATOM 3514 C CA . GLN A 1 470 ? -16.163 -9.878 0.074 1.00 97.31 470 GLN A CA 1
ATOM 3515 C C . GLN A 1 470 ? -15.127 -8.793 -0.214 1.00 97.31 470 GLN A C 1
ATOM 3517 O O . GLN A 1 470 ? -14.263 -8.994 -1.064 1.00 97.31 470 GLN A O 1
ATOM 3522 N N . HIS A 1 471 ? -15.225 -7.643 0.461 1.00 97.19 471 HIS A N 1
ATOM 3523 C CA . HIS A 1 471 ? -14.410 -6.467 0.163 1.00 97.19 471 HIS A CA 1
ATOM 3524 C C . HIS A 1 471 ? -13.894 -5.821 1.449 1.00 97.19 471 HIS A C 1
ATOM 3526 O O . HIS A 1 471 ? -14.684 -5.341 2.259 1.00 97.19 471 HIS A O 1
ATOM 3532 N N . TYR A 1 472 ? -12.575 -5.817 1.617 1.00 97.19 472 TYR A N 1
ATOM 3533 C CA . TYR A 1 472 ? -11.846 -5.183 2.716 1.00 97.19 472 TYR A CA 1
ATOM 3534 C C . TYR A 1 472 ? -10.359 -5.095 2.342 1.00 97.19 472 TYR A C 1
ATOM 3536 O O . TYR A 1 472 ? -9.867 -5.944 1.594 1.00 97.19 472 TYR A O 1
ATOM 3544 N N . GLY A 1 473 ? -9.637 -4.097 2.852 1.00 96.19 473 GLY A N 1
ATOM 3545 C CA . GLY A 1 473 ? -8.177 -4.050 2.741 1.00 96.19 473 GLY A CA 1
ATOM 3546 C C . GLY A 1 473 ? -7.523 -5.064 3.681 1.00 96.19 473 GLY A C 1
ATOM 3547 O O . GLY A 1 473 ? -6.847 -5.992 3.232 1.00 96.19 473 GLY A O 1
ATOM 3548 N N . ALA A 1 474 ? -7.792 -4.930 4.979 1.00 97.12 474 ALA A N 1
ATOM 3549 C CA . ALA A 1 474 ? -7.424 -5.886 6.019 1.00 97.12 474 ALA A CA 1
ATOM 3550 C C . ALA A 1 474 ? -8.618 -6.176 6.933 1.00 97.12 474 ALA A C 1
ATOM 3552 O O . ALA A 1 474 ? -9.442 -5.301 7.187 1.00 97.12 474 ALA A O 1
ATOM 3553 N N . MET A 1 475 ? -8.709 -7.415 7.424 1.00 97.75 475 MET A N 1
ATOM 3554 C CA . MET A 1 475 ? -9.790 -7.843 8.308 1.00 97.75 475 MET A CA 1
ATOM 3555 C C . MET A 1 475 ? -9.249 -8.386 9.631 1.00 97.75 475 MET A C 1
ATOM 3557 O O . MET A 1 475 ? -8.377 -9.258 9.644 1.00 97.75 475 MET A O 1
ATOM 3561 N N . PHE A 1 476 ? -9.823 -7.912 10.732 1.00 98.06 476 PHE A N 1
ATOM 3562 C CA . PHE A 1 476 ? -9.499 -8.285 12.104 1.00 98.06 476 PHE A CA 1
ATOM 3563 C C . PHE A 1 476 ? -10.707 -9.006 12.707 1.00 98.06 476 PHE A C 1
ATOM 3565 O O . PHE A 1 476 ? -11.819 -8.482 12.724 1.00 98.06 476 PHE A O 1
ATOM 3572 N N . ILE A 1 477 ? -10.520 -10.263 13.114 1.00 98.06 477 ILE A N 1
ATOM 3573 C CA . ILE A 1 477 ? -11.631 -11.170 13.430 1.00 98.06 477 ILE A CA 1
ATOM 3574 C C . ILE A 1 477 ? -11.702 -11.408 14.938 1.00 98.06 477 ILE A C 1
ATOM 3576 O O . ILE A 1 477 ? -10.813 -12.034 15.517 1.00 98.06 477 ILE A O 1
ATOM 3580 N N . GLY A 1 478 ? -12.815 -10.992 15.542 1.00 96.25 478 GLY A N 1
ATOM 3581 C CA . GLY A 1 478 ? -13.089 -11.125 16.968 1.00 96.25 478 GLY A CA 1
ATOM 3582 C C . GLY A 1 478 ? -12.565 -9.947 17.790 1.00 96.25 478 GLY A C 1
ATOM 3583 O O . GLY A 1 478 ? -11.662 -9.229 17.386 1.00 96.25 478 GLY A O 1
ATOM 3584 N N . THR A 1 479 ? -13.102 -9.790 18.999 1.00 90.38 479 THR A N 1
ATOM 3585 C CA . THR A 1 479 ? -12.907 -8.618 19.877 1.00 90.38 479 THR A CA 1
ATOM 3586 C C . THR A 1 479 ? -11.485 -8.407 20.407 1.00 90.38 479 THR A C 1
ATOM 3588 O O . THR A 1 479 ? -11.242 -7.435 21.114 1.00 90.38 479 THR A O 1
ATOM 3591 N N . LEU A 1 480 ? -10.568 -9.343 20.154 1.00 92.50 480 LEU A N 1
ATOM 3592 C CA . LEU A 1 480 ? -9.164 -9.262 20.575 1.00 92.50 480 LEU A CA 1
ATOM 3593 C C . LEU A 1 480 ? -8.214 -8.989 19.403 1.00 92.50 480 LEU A C 1
ATOM 3595 O O . LEU A 1 480 ? -7.007 -8.907 19.617 1.00 92.50 480 LEU A O 1
ATOM 3599 N N . ALA A 1 481 ? -8.732 -8.895 18.179 1.00 94.81 481 ALA A N 1
ATOM 3600 C CA . ALA A 1 481 ? -7.974 -8.506 17.003 1.00 94.81 481 ALA A CA 1
ATOM 3601 C C . ALA A 1 481 ? -8.375 -7.076 16.632 1.00 94.81 481 ALA A C 1
ATOM 3603 O O . ALA A 1 481 ? -9.548 -6.831 16.379 1.00 94.81 481 ALA A O 1
ATOM 3604 N N . ALA A 1 482 ? -7.398 -6.173 16.596 1.00 93.31 482 ALA A N 1
ATOM 3605 C CA . ALA A 1 482 ? -7.603 -4.757 16.323 1.00 93.31 482 ALA A CA 1
ATOM 3606 C C . ALA A 1 482 ? -6.640 -4.262 15.238 1.00 93.31 482 ALA A C 1
ATOM 3608 O O . ALA A 1 482 ? -5.529 -4.797 15.099 1.00 93.31 482 ALA A O 1
ATOM 3609 N N . GLU A 1 483 ? -7.056 -3.216 14.527 1.00 95.06 483 GLU A N 1
ATOM 3610 C CA . GLU A 1 483 ? -6.312 -2.523 13.466 1.00 95.06 483 GLU A CA 1
ATOM 3611 C C . GLU A 1 483 ? -4.856 -2.245 13.845 1.00 95.06 483 GLU A C 1
ATOM 3613 O O . GLU A 1 483 ? -3.926 -2.603 13.118 1.00 95.06 483 GLU A O 1
ATOM 3618 N N . VAL A 1 484 ? -4.651 -1.731 15.059 1.00 95.19 484 VAL A N 1
ATOM 3619 C CA . VAL A 1 484 ? -3.335 -1.345 15.583 1.00 95.19 484 VAL A CA 1
ATOM 3620 C C . VAL A 1 484 ? -2.310 -2.484 15.547 1.00 95.19 484 VAL A C 1
ATOM 3622 O O . VAL A 1 484 ? -1.111 -2.252 15.399 1.00 95.19 484 VAL A O 1
ATOM 3625 N N . PHE A 1 485 ? -2.736 -3.746 15.659 1.00 95.19 485 PHE A N 1
ATOM 3626 C CA . PHE A 1 485 ? -1.803 -4.870 15.558 1.00 95.19 485 PHE A CA 1
ATOM 3627 C C . PHE A 1 485 ? -1.323 -5.079 14.120 1.00 95.19 485 PHE A C 1
ATOM 3629 O O . PHE A 1 485 ? -0.161 -5.437 13.913 1.00 95.19 485 PHE A O 1
ATOM 3636 N N . GLY A 1 486 ? -2.191 -4.839 13.136 1.00 92.94 486 GLY A N 1
ATOM 3637 C CA . GLY A 1 486 ? -1.822 -4.798 11.723 1.00 92.94 486 GLY A CA 1
ATOM 3638 C C . GLY A 1 486 ? -0.831 -3.670 11.454 1.00 92.94 486 GLY A C 1
ATOM 3639 O O . GLY A 1 486 ? 0.269 -3.930 10.964 1.00 92.94 486 GLY A O 1
ATOM 3640 N N . ASP A 1 487 ? -1.162 -2.457 11.894 1.00 93.06 487 ASP A N 1
ATOM 3641 C CA . ASP A 1 487 ? -0.363 -1.247 11.664 1.00 93.06 487 ASP A CA 1
ATOM 3642 C C . ASP A 1 487 ? 1.067 -1.328 12.184 1.00 93.06 487 ASP A C 1
ATOM 3644 O O . ASP A 1 487 ? 2.009 -0.838 11.551 1.00 93.06 487 ASP A O 1
ATOM 3648 N N . TYR A 1 488 ? 1.245 -1.970 13.338 1.00 93.31 488 TYR A N 1
ATOM 3649 C CA . TYR A 1 488 ? 2.538 -2.079 14.009 1.00 93.31 488 TYR A CA 1
ATOM 3650 C C . TYR A 1 488 ? 3.223 -3.439 13.799 1.00 93.31 488 TYR A C 1
ATOM 3652 O O . TYR A 1 488 ? 4.164 -3.796 14.517 1.00 93.31 488 TYR A O 1
ATOM 3660 N N . GLY A 1 489 ? 2.810 -4.178 12.763 1.00 88.62 489 GLY A N 1
ATOM 3661 C CA . GLY A 1 489 ? 3.567 -5.297 12.208 1.00 88.62 489 GLY A CA 1
ATOM 3662 C C . GLY A 1 489 ? 3.358 -6.630 12.913 1.00 88.62 489 GLY A C 1
ATOM 3663 O O . GLY A 1 489 ? 4.329 -7.323 13.230 1.00 88.62 489 GLY A O 1
ATOM 3664 N N . ALA A 1 490 ? 2.099 -7.028 13.116 1.00 93.88 490 ALA A N 1
ATOM 3665 C CA . ALA A 1 490 ? 1.738 -8.422 13.390 1.00 93.88 490 ALA A CA 1
ATOM 3666 C C . ALA A 1 490 ? 2.115 -9.365 12.229 1.00 93.88 490 ALA A C 1
ATOM 3668 O O . ALA A 1 490 ? 2.327 -10.556 12.455 1.00 93.88 490 ALA A O 1
ATOM 3669 N N . GLY A 1 491 ? 2.242 -8.836 11.007 1.00 94.56 491 GLY A N 1
ATOM 3670 C CA . GLY A 1 491 ? 2.693 -9.568 9.822 1.00 94.56 491 GLY A CA 1
ATOM 3671 C C . GLY A 1 491 ? 2.120 -8.995 8.523 1.00 94.56 491 GLY A C 1
ATOM 3672 O O . GLY A 1 491 ? 2.907 -8.575 7.675 1.00 94.56 491 GLY A O 1
ATOM 3673 N N . PRO A 1 492 ? 0.781 -8.955 8.361 1.00 95.31 492 PRO A N 1
ATOM 3674 C CA . PRO A 1 492 ? 0.127 -8.343 7.205 1.00 95.31 492 PRO A CA 1
ATOM 3675 C C . PRO A 1 492 ? 0.487 -6.864 7.025 1.00 95.31 492 PRO A C 1
ATOM 3677 O O . PRO A 1 492 ? 0.886 -6.194 7.976 1.00 95.31 492 PRO A O 1
ATOM 3680 N N . ASN A 1 493 ? 0.350 -6.369 5.795 1.00 96.81 493 ASN A N 1
ATOM 3681 C CA . ASN A 1 493 ? 0.748 -5.016 5.419 1.00 96.81 493 ASN A CA 1
ATOM 3682 C C . ASN A 1 493 ? -0.361 -3.993 5.713 1.00 96.81 493 ASN A C 1
ATOM 3684 O O . ASN A 1 493 ? -1.521 -4.268 5.421 1.00 96.81 493 ASN A O 1
ATOM 3688 N N . HIS A 1 494 ? 0.010 -2.815 6.218 1.00 95.44 494 HIS A N 1
ATOM 3689 C CA . HIS A 1 494 ? -0.924 -1.719 6.513 1.00 95.44 494 HIS A CA 1
ATOM 3690 C C . HIS A 1 494 ? -1.078 -0.688 5.383 1.00 95.44 494 HIS A C 1
ATOM 3692 O O . HIS A 1 494 ? -1.820 0.277 5.506 1.00 95.44 494 HIS A O 1
ATOM 3698 N N . VAL A 1 495 ? -0.359 -0.850 4.267 1.00 95.75 495 VAL A N 1
ATOM 3699 C CA . VAL A 1 495 ? -0.571 -0.003 3.090 1.00 95.75 495 VAL A CA 1
ATOM 3700 C C . VAL A 1 495 ? -1.758 -0.583 2.337 1.00 95.75 495 VAL A C 1
ATOM 3702 O O . VAL A 1 495 ? -1.613 -1.542 1.574 1.00 95.75 495 VAL A O 1
ATOM 3705 N N . LEU A 1 496 ? -2.942 -0.046 2.618 1.00 95.62 496 LEU A N 1
ATOM 3706 C CA . LEU A 1 496 ? -4.215 -0.656 2.263 1.00 95.62 496 LEU A CA 1
ATOM 3707 C C . LEU A 1 496 ? -5.081 0.239 1.365 1.00 95.62 496 LEU A C 1
ATOM 3709 O O . LEU A 1 496 ? -4.921 1.461 1.329 1.00 95.62 496 LEU A O 1
ATOM 3713 N N . PRO A 1 497 ? -6.005 -0.372 0.603 1.00 93.69 497 PRO A N 1
ATOM 3714 C CA . PRO A 1 497 ? -6.914 0.361 -0.259 1.00 93.69 497 PRO A CA 1
ATOM 3715 C C . PRO A 1 497 ? -8.015 1.071 0.521 1.00 93.69 497 PRO A C 1
ATOM 3717 O O . PRO A 1 497 ? -8.868 0.446 1.140 1.00 93.69 497 PRO A O 1
ATOM 3720 N N . THR A 1 498 ? -8.045 2.389 0.397 1.00 92.06 498 THR A N 1
ATOM 3721 C CA . THR A 1 498 ? -9.068 3.289 0.960 1.00 92.06 498 THR A CA 1
ATOM 3722 C C . THR A 1 498 ? -10.164 3.628 -0.053 1.00 92.06 498 THR A C 1
ATOM 3724 O O . THR A 1 498 ? -10.011 3.354 -1.250 1.00 92.06 498 THR A O 1
ATOM 3727 N N . GLY A 1 499 ? -11.227 4.322 0.361 1.00 89.31 499 GLY A N 1
ATOM 3728 C CA . GLY A 1 499 ? -12.160 4.953 -0.574 1.00 89.31 499 GLY A CA 1
ATOM 3729 C C . GLY A 1 499 ? -12.896 3.940 -1.445 1.00 89.31 499 GLY A C 1
ATOM 3730 O O . GLY A 1 499 ? -13.124 4.180 -2.632 1.00 89.31 499 GLY A O 1
ATOM 3731 N N . ARG A 1 500 ? -13.258 2.790 -0.860 1.00 92.38 500 ARG A N 1
ATOM 3732 C CA . ARG A 1 500 ? -13.955 1.668 -1.515 1.00 92.38 500 ARG A CA 1
ATOM 3733 C C . ARG A 1 500 ? -13.142 0.919 -2.576 1.00 92.38 500 ARG A C 1
ATOM 3735 O O . ARG A 1 500 ? -13.680 0.035 -3.250 1.00 92.38 500 ARG A O 1
ATOM 3742 N N . THR A 1 501 ? -11.859 1.241 -2.750 1.00 92.44 501 THR A N 1
ATOM 3743 C CA . THR A 1 501 ? -11.010 0.586 -3.761 1.00 92.44 501 THR A CA 1
ATOM 3744 C C . THR A 1 501 ? -10.701 -0.875 -3.418 1.00 92.44 501 THR A C 1
ATOM 3746 O O . THR A 1 501 ? -10.375 -1.652 -4.318 1.00 92.44 501 THR A O 1
ATOM 3749 N N . ALA A 1 502 ? -10.961 -1.310 -2.176 1.00 94.75 502 ALA A N 1
ATOM 3750 C CA . ALA A 1 502 ? -10.912 -2.718 -1.775 1.00 94.75 502 ALA A CA 1
ATOM 3751 C C . ALA A 1 502 ? -11.868 -3.630 -2.582 1.00 94.75 502 ALA A C 1
ATOM 3753 O O . ALA A 1 502 ? -11.759 -4.854 -2.540 1.00 94.75 502 ALA A O 1
ATOM 3754 N N . LYS A 1 503 ? -12.797 -3.054 -3.365 1.00 94.25 503 LYS A N 1
ATOM 3755 C CA . LYS A 1 503 ? -13.618 -3.794 -4.339 1.00 94.25 503 LYS A CA 1
ATOM 3756 C C . LYS A 1 503 ? -12.820 -4.383 -5.504 1.00 94.25 503 LYS A C 1
ATOM 3758 O O . LYS A 1 503 ? -13.283 -5.338 -6.120 1.00 94.25 503 LYS A O 1
ATOM 3763 N N . HIS A 1 504 ? -11.678 -3.792 -5.851 1.00 92.50 504 HIS A N 1
ATOM 3764 C CA . HIS A 1 504 ? -10.914 -4.168 -7.044 1.00 92.50 504 HIS A CA 1
ATOM 3765 C C . HIS A 1 504 ? -9.400 -4.265 -6.817 1.00 92.50 504 HIS A C 1
ATOM 3767 O O . HIS A 1 504 ? -8.675 -4.602 -7.749 1.00 92.50 504 HIS A O 1
ATOM 3773 N N . THR A 1 505 ? -8.900 -3.964 -5.618 1.00 92.62 505 THR A N 1
ATOM 3774 C CA . THR A 1 505 ? -7.495 -4.181 -5.255 1.00 92.62 505 THR A CA 1
ATOM 3775 C C . THR A 1 505 ? -7.371 -4.631 -3.804 1.00 92.62 505 THR A C 1
ATOM 3777 O O . THR A 1 505 ? -8.230 -4.326 -2.984 1.00 92.62 505 THR A O 1
ATOM 3780 N N . GLY A 1 506 ? -6.299 -5.355 -3.488 1.00 93.44 506 GLY A N 1
ATOM 3781 C CA . GLY A 1 506 ? -5.910 -5.663 -2.113 1.00 93.44 506 GLY A CA 1
ATOM 3782 C C . GLY A 1 506 ? -4.878 -4.674 -1.570 1.00 93.44 506 GLY A C 1
ATOM 3783 O O . GLY A 1 506 ? -4.457 -3.744 -2.264 1.00 93.44 506 GLY A O 1
ATOM 3784 N N . GLY A 1 507 ? -4.455 -4.918 -0.329 1.00 94.75 507 GLY A N 1
ATOM 3785 C CA . GLY A 1 507 ? -3.304 -4.261 0.286 1.00 94.75 507 GLY A CA 1
ATOM 3786 C C . GLY A 1 507 ? -1.988 -4.515 -0.448 1.00 94.75 507 GLY A C 1
ATOM 3787 O O . GLY A 1 507 ? -1.866 -5.453 -1.243 1.00 94.75 507 GLY A O 1
ATOM 3788 N N . LEU A 1 508 ? -0.977 -3.703 -0.140 1.00 97.44 508 LEU A N 1
ATOM 3789 C CA . LEU A 1 508 ? 0.382 -3.914 -0.619 1.00 97.44 508 LEU A CA 1
ATOM 3790 C C . LEU A 1 508 ? 0.861 -5.314 -0.220 1.00 97.44 508 LEU A C 1
ATOM 3792 O O . LEU A 1 508 ? 0.810 -5.713 0.943 1.00 97.44 508 LEU A O 1
ATOM 3796 N N . SER A 1 509 ? 1.351 -6.067 -1.195 1.00 97.31 509 SER A N 1
ATOM 3797 C CA . SER A 1 509 ? 1.860 -7.420 -0.989 1.00 97.31 509 SER A CA 1
ATOM 3798 C C . SER A 1 509 ? 3.106 -7.637 -1.828 1.00 97.31 509 SER A C 1
ATOM 3800 O O . SER A 1 509 ? 3.439 -6.831 -2.699 1.00 97.31 509 SER A O 1
ATOM 3802 N N . VAL A 1 510 ? 3.791 -8.760 -1.620 1.00 98.06 510 VAL A N 1
ATOM 3803 C CA . VAL A 1 510 ? 4.912 -9.124 -2.497 1.00 98.06 510 VAL A CA 1
ATOM 3804 C C . VAL A 1 510 ? 4.481 -9.237 -3.958 1.00 98.06 510 VAL A C 1
ATOM 3806 O O . VAL A 1 510 ? 5.280 -8.922 -4.831 1.00 98.06 510 VAL A O 1
ATOM 3809 N N . HIS A 1 511 ? 3.229 -9.627 -4.240 1.00 97.62 511 HIS A N 1
ATOM 3810 C CA . HIS A 1 511 ? 2.715 -9.774 -5.607 1.00 97.62 511 HIS A CA 1
ATOM 3811 C C . HIS A 1 511 ? 2.677 -8.444 -6.359 1.00 97.62 511 HIS A C 1
ATOM 3813 O O . HIS A 1 511 ? 2.888 -8.436 -7.566 1.00 97.62 511 HIS A O 1
ATOM 3819 N N . THR A 1 512 ? 2.517 -7.323 -5.650 1.00 97.75 512 THR A N 1
ATOM 3820 C CA . THR A 1 512 ? 2.573 -5.969 -6.221 1.00 97.75 512 THR A CA 1
ATOM 3821 C C . THR A 1 512 ? 3.931 -5.665 -6.872 1.00 97.75 512 THR A C 1
ATOM 3823 O O . THR A 1 512 ? 4.005 -4.882 -7.813 1.00 97.75 512 THR A O 1
ATOM 3826 N N . PHE A 1 513 ? 5.005 -6.318 -6.419 1.00 98.62 513 PHE A N 1
ATOM 3827 C CA . PHE A 1 513 ? 6.365 -6.147 -6.942 1.00 98.62 513 PHE A CA 1
ATOM 3828 C C . PHE A 1 513 ? 6.765 -7.218 -7.970 1.00 98.62 513 PHE A C 1
ATOM 3830 O O . PHE A 1 513 ? 7.924 -7.257 -8.395 1.00 98.62 513 PHE A O 1
ATOM 3837 N N . LEU A 1 514 ? 5.853 -8.120 -8.350 1.00 98.44 514 LEU A N 1
ATOM 3838 C CA . LEU A 1 514 ? 6.132 -9.220 -9.272 1.00 98.44 514 LEU A CA 1
ATOM 3839 C C . LEU A 1 514 ? 5.535 -8.941 -10.649 1.00 98.44 514 LEU A C 1
ATOM 3841 O O . LEU A 1 514 ? 4.397 -8.509 -10.797 1.00 98.44 514 LEU A O 1
ATOM 3845 N N . ARG A 1 515 ? 6.307 -9.265 -11.680 1.00 97.62 515 ARG A N 1
ATOM 3846 C CA . ARG A 1 515 ? 5.864 -9.324 -13.069 1.00 97.62 515 ARG A CA 1
ATOM 3847 C C . ARG A 1 515 ? 5.645 -10.781 -13.436 1.00 97.62 515 ARG A C 1
ATOM 3849 O O . ARG A 1 515 ? 6.571 -11.591 -13.353 1.00 97.62 515 ARG A O 1
ATOM 3856 N N . ILE A 1 516 ? 4.426 -11.083 -13.859 1.00 97.81 516 ILE A N 1
ATOM 3857 C CA . ILE A 1 516 ? 4.051 -12.380 -14.409 1.00 97.81 516 ILE A CA 1
ATOM 3858 C C . ILE A 1 516 ? 4.254 -12.303 -15.919 1.00 97.81 516 ILE A C 1
ATOM 3860 O O . ILE A 1 516 ? 3.620 -11.492 -16.591 1.00 97.81 516 ILE A O 1
ATOM 3864 N N . ARG A 1 517 ? 5.179 -13.100 -16.450 1.00 97.69 517 ARG A N 1
ATOM 3865 C CA . ARG A 1 517 ? 5.534 -13.098 -17.875 1.00 97.69 517 ARG A CA 1
ATOM 3866 C C . ARG A 1 517 ? 5.242 -14.465 -18.451 1.00 97.69 517 ARG A C 1
ATOM 3868 O O . ARG A 1 517 ? 5.589 -15.456 -17.823 1.00 97.69 517 ARG A O 1
ATOM 3875 N N . THR A 1 518 ? 4.656 -14.526 -19.634 1.00 98.31 518 THR A N 1
ATOM 3876 C CA . THR A 1 518 ? 4.438 -15.792 -20.331 1.00 98.31 518 THR A CA 1
ATOM 3877 C C . THR A 1 518 ? 5.433 -15.956 -21.468 1.00 98.31 518 THR A C 1
ATOM 3879 O O . THR A 1 518 ? 5.887 -14.979 -22.068 1.00 98.31 518 THR A O 1
ATOM 3882 N N . TRP A 1 519 ? 5.783 -17.201 -21.762 1.00 98.06 519 TRP A N 1
ATOM 3883 C CA . TRP A 1 519 ? 6.540 -17.557 -22.954 1.00 98.06 519 TRP A CA 1
ATOM 3884 C C . TRP A 1 519 ? 6.031 -18.880 -23.518 1.00 98.06 519 TRP A C 1
ATOM 3886 O O . TRP A 1 519 ? 5.372 -19.658 -22.830 1.00 98.06 519 TRP A O 1
ATOM 3896 N N . MET A 1 520 ? 6.309 -19.116 -24.796 1.00 97.75 520 MET A N 1
ATOM 3897 C CA . MET A 1 520 ? 6.021 -20.384 -25.453 1.00 97.75 520 MET A CA 1
ATOM 3898 C C . MET A 1 520 ? 7.179 -20.784 -26.359 1.00 97.75 520 MET A C 1
ATOM 3900 O O . MET A 1 520 ? 7.891 -19.926 -26.886 1.00 97.75 520 MET A O 1
ATOM 3904 N N . ARG A 1 521 ? 7.342 -22.087 -26.556 1.00 97.81 521 ARG A N 1
ATOM 3905 C CA . ARG A 1 521 ? 8.326 -22.686 -27.452 1.00 97.81 521 ARG A CA 1
ATOM 3906 C C . ARG A 1 521 ? 7.658 -23.818 -28.221 1.00 97.81 521 ARG A C 1
ATOM 3908 O O . ARG A 1 521 ? 6.960 -24.623 -27.619 1.00 97.81 521 ARG A O 1
ATOM 3915 N N . ILE A 1 522 ? 7.870 -23.866 -29.532 1.00 97.00 522 ILE A N 1
ATOM 3916 C CA . ILE A 1 522 ? 7.419 -24.965 -30.391 1.00 97.00 522 ILE A CA 1
ATOM 3917 C C . ILE A 1 522 ? 8.664 -25.703 -30.865 1.00 97.00 522 ILE A C 1
ATOM 3919 O O . ILE A 1 522 ? 9.524 -25.097 -31.506 1.00 97.00 522 ILE A O 1
ATOM 3923 N N . ASP A 1 523 ? 8.746 -26.979 -30.506 1.00 95.00 523 ASP A N 1
ATOM 3924 C CA . ASP A 1 523 ? 9.881 -27.861 -30.773 1.00 95.00 523 ASP A CA 1
ATOM 3925 C C . ASP A 1 523 ? 9.554 -28.869 -31.891 1.00 95.00 523 ASP A C 1
ATOM 3927 O O . ASP A 1 523 ? 10.432 -29.198 -32.689 1.00 95.00 523 ASP A O 1
ATOM 3931 N N . ASP A 1 524 ? 8.290 -29.299 -32.001 1.00 95.88 524 ASP A N 1
ATOM 3932 C CA . ASP A 1 524 ? 7.787 -30.182 -33.057 1.00 95.88 524 ASP A CA 1
ATOM 3933 C C . ASP A 1 524 ? 6.649 -29.497 -33.833 1.00 95.88 524 ASP A C 1
ATOM 3935 O O . ASP A 1 524 ? 5.525 -29.313 -33.363 1.00 95.88 524 ASP A O 1
ATOM 3939 N N . VAL A 1 525 ? 6.960 -29.089 -35.063 1.00 94.62 525 VAL A N 1
ATOM 3940 C CA . VAL A 1 525 ? 6.017 -28.388 -35.941 1.00 94.62 525 VAL A CA 1
ATOM 3941 C C . VAL A 1 525 ? 4.939 -29.322 -36.496 1.00 94.62 525 VAL A C 1
ATOM 3943 O O . VAL A 1 525 ? 3.841 -28.840 -36.780 1.00 94.62 525 VAL A O 1
ATOM 3946 N N . SER A 1 526 ? 5.217 -30.622 -36.634 1.00 95.44 526 SER A N 1
ATOM 3947 C CA . SER A 1 526 ? 4.259 -31.615 -37.134 1.00 95.44 526 SER A CA 1
ATOM 3948 C C . SER A 1 526 ? 3.105 -31.771 -36.144 1.00 95.44 526 SER A C 1
ATOM 3950 O O . SER A 1 526 ? 1.934 -31.681 -36.523 1.00 95.44 526 SER A O 1
ATOM 3952 N N . GLU A 1 527 ? 3.418 -31.913 -34.855 1.00 97.06 527 GLU A N 1
ATOM 3953 C CA . GLU A 1 527 ? 2.392 -31.973 -33.808 1.00 97.06 527 GLU A CA 1
ATOM 3954 C C . GLU A 1 527 ? 1.649 -30.639 -33.640 1.00 97.06 527 GLU A C 1
ATOM 3956 O O . GLU A 1 527 ? 0.437 -30.631 -33.438 1.00 97.06 527 GLU A O 1
ATOM 3961 N N . ALA A 1 528 ? 2.330 -29.503 -33.819 1.00 96.81 528 ALA A N 1
ATOM 3962 C CA . ALA A 1 528 ? 1.720 -28.177 -33.696 1.00 96.81 528 ALA A CA 1
ATOM 3963 C C . ALA A 1 528 ? 0.803 -27.777 -34.877 1.00 96.81 528 ALA A C 1
ATOM 3965 O O . ALA A 1 528 ? 0.157 -26.723 -34.827 1.00 96.81 528 ALA A O 1
ATOM 3966 N N . GLN A 1 529 ? 0.722 -28.574 -35.955 1.00 97.19 529 GLN A N 1
ATOM 3967 C CA . GLN A 1 529 ? -0.033 -28.219 -37.167 1.00 97.19 529 GLN A CA 1
ATOM 3968 C C . GLN A 1 529 ? -1.510 -27.835 -36.930 1.00 97.19 529 GLN A C 1
ATOM 3970 O O . GLN A 1 529 ? -1.964 -26.896 -37.591 1.00 97.19 529 GLN A O 1
ATOM 3975 N N . PRO A 1 530 ? -2.292 -28.500 -36.048 1.00 97.00 530 PRO A N 1
ATOM 3976 C CA . PRO A 1 530 ? -3.670 -28.095 -35.764 1.00 97.00 530 PRO A CA 1
ATOM 3977 C C . PRO A 1 530 ? -3.760 -26.655 -35.244 1.00 97.00 530 PRO A C 1
ATOM 3979 O O . PRO A 1 530 ? -4.449 -25.835 -35.847 1.00 97.00 530 PRO A O 1
ATOM 3982 N N . MET A 1 531 ? -2.966 -26.313 -34.223 1.00 96.88 531 MET A N 1
ATOM 3983 C CA . MET A 1 531 ? -2.912 -24.961 -33.654 1.00 96.88 531 MET A CA 1
ATOM 3984 C C . MET A 1 531 ? -2.492 -23.916 -34.700 1.00 96.88 531 MET A C 1
ATOM 3986 O O . MET A 1 531 ? -3.050 -22.820 -34.750 1.00 96.88 531 MET A O 1
ATOM 3990 N N . ILE A 1 532 ? -1.522 -24.245 -35.562 1.00 97.56 532 ILE A N 1
ATOM 3991 C CA . ILE A 1 532 ? -1.078 -23.343 -36.634 1.00 97.56 532 ILE A CA 1
ATOM 3992 C C . ILE A 1 532 ? -2.225 -23.081 -37.620 1.00 97.56 532 ILE A C 1
ATOM 3994 O O . ILE A 1 532 ? -2.457 -21.930 -37.991 1.00 97.56 532 ILE A O 1
ATOM 3998 N N . ARG A 1 533 ? -2.970 -24.118 -38.027 1.00 97.88 533 ARG A N 1
ATOM 3999 C CA . ARG A 1 533 ? -4.129 -23.971 -38.925 1.00 97.88 533 ARG A CA 1
ATOM 4000 C C . ARG A 1 533 ? -5.233 -23.115 -38.305 1.00 97.88 533 ARG A C 1
ATOM 4002 O O . ARG A 1 533 ? -5.765 -22.249 -39.001 1.00 97.88 533 ARG A O 1
ATOM 4009 N N . ASP A 1 534 ? -5.521 -23.302 -37.021 1.00 98.25 534 ASP A N 1
ATOM 4010 C CA . ASP A 1 534 ? -6.504 -22.491 -36.296 1.00 98.25 534 ASP A CA 1
ATOM 4011 C C . ASP A 1 534 ? -6.086 -21.014 -36.264 1.00 98.25 534 ASP A C 1
ATOM 4013 O O . ASP A 1 534 ? -6.890 -20.134 -36.579 1.00 98.25 534 ASP A O 1
ATOM 4017 N N . ALA A 1 535 ? -4.807 -20.733 -35.988 1.00 98.12 535 ALA A N 1
ATOM 4018 C CA . ALA A 1 535 ? -4.270 -19.372 -35.993 1.00 98.12 535 ALA A CA 1
ATOM 4019 C C . ALA A 1 535 ? -4.398 -18.690 -37.367 1.00 98.12 535 ALA A C 1
ATOM 4021 O O . ALA A 1 535 ? -4.744 -17.510 -37.438 1.00 98.12 535 ALA A O 1
ATOM 4022 N N . VAL A 1 536 ? -4.170 -19.420 -38.467 1.00 98.50 536 VAL A N 1
ATOM 4023 C CA . VAL A 1 536 ? -4.367 -18.902 -39.834 1.00 98.50 536 VAL A CA 1
ATOM 4024 C C . VAL A 1 536 ? -5.827 -18.519 -40.077 1.00 98.50 536 VAL A C 1
ATOM 4026 O O . VAL A 1 536 ? -6.101 -17.441 -40.611 1.00 98.50 536 VAL A O 1
ATOM 4029 N N . GLN A 1 537 ? -6.765 -19.396 -39.710 1.00 98.56 537 GLN A N 1
ATOM 4030 C CA . GLN A 1 537 ? -8.192 -19.167 -39.938 1.00 98.56 537 GLN A CA 1
ATOM 4031 C C . GLN A 1 537 ? -8.715 -18.005 -39.095 1.00 98.56 537 GLN A C 1
ATOM 4033 O O . GLN A 1 537 ? -9.337 -17.097 -39.649 1.00 98.56 537 GLN A O 1
ATOM 4038 N N . LEU A 1 538 ? -8.403 -17.986 -37.796 1.00 98.69 538 LEU A N 1
ATOM 4039 C CA . LEU A 1 538 ? -8.793 -16.903 -36.892 1.00 98.69 538 LEU A CA 1
ATOM 4040 C C . LEU A 1 538 ? -8.234 -15.559 -37.360 1.00 98.69 538 LEU A C 1
ATOM 4042 O O . LEU A 1 538 ? -8.994 -14.605 -37.510 1.00 98.69 538 LEU A O 1
ATOM 4046 N N . ALA A 1 539 ? -6.946 -15.498 -37.712 1.00 98.62 539 ALA A N 1
ATOM 4047 C CA . ALA A 1 539 ? -6.341 -14.272 -38.224 1.00 98.62 539 ALA A CA 1
ATOM 4048 C C . ALA A 1 539 ? -7.054 -13.747 -39.482 1.00 98.62 539 ALA A C 1
ATOM 4050 O O . ALA A 1 539 ? -7.225 -12.540 -39.636 1.00 98.62 539 ALA A O 1
ATOM 4051 N N . ARG A 1 540 ? -7.519 -14.625 -40.381 1.00 98.31 540 ARG A N 1
ATOM 4052 C CA . ARG A 1 540 ? -8.297 -14.209 -41.563 1.00 98.31 540 ARG A CA 1
ATOM 4053 C C . ARG A 1 540 ? -9.720 -13.784 -41.228 1.00 98.31 540 ARG A C 1
ATOM 4055 O O . ARG A 1 540 ? -10.200 -12.826 -41.829 1.00 98.31 540 ARG A O 1
ATOM 4062 N N . MET A 1 541 ? -10.378 -14.448 -40.279 1.00 98.56 541 MET A N 1
ATOM 4063 C CA . MET A 1 541 ? -11.699 -14.036 -39.786 1.00 98.56 541 MET A CA 1
ATOM 4064 C C . MET A 1 541 ? -11.661 -12.627 -39.183 1.00 98.56 541 MET A C 1
ATOM 4066 O O . MET A 1 541 ? -12.603 -11.860 -39.358 1.00 98.56 541 MET A O 1
ATOM 4070 N N . GLU A 1 542 ? -10.552 -12.267 -38.538 1.00 98.50 542 GLU A N 1
ATOM 4071 C CA . GLU A 1 542 ? -10.306 -10.930 -37.987 1.00 98.50 542 GLU A CA 1
ATOM 4072 C C . GLU A 1 542 ? -9.805 -9.912 -39.031 1.00 98.50 542 GLU A C 1
ATOM 4074 O O . GLU A 1 542 ? -9.644 -8.732 -38.723 1.00 98.50 542 GLU A O 1
ATOM 4079 N N . GLY A 1 543 ? -9.547 -10.336 -40.274 1.00 98.25 543 GLY A N 1
ATOM 4080 C CA . GLY A 1 543 ? -8.997 -9.479 -41.331 1.00 98.25 543 GLY A CA 1
ATOM 4081 C C . GLY A 1 543 ? -7.499 -9.159 -41.183 1.00 98.25 543 GLY A C 1
ATOM 4082 O O . GLY A 1 543 ? -6.994 -8.244 -41.834 1.00 98.25 543 GLY A O 1
ATOM 4083 N N . LEU A 1 544 ? -6.764 -9.908 -40.356 1.00 98.44 544 LEU A N 1
ATOM 4084 C CA . LEU A 1 544 ? -5.340 -9.733 -40.054 1.00 98.44 544 LEU A CA 1
ATOM 4085 C C . LEU A 1 544 ? -4.443 -10.611 -40.945 1.00 98.44 544 LEU A C 1
ATOM 4087 O O . LEU A 1 544 ? -3.740 -11.511 -40.485 1.00 98.44 544 LEU A O 1
ATOM 4091 N N . GLU A 1 545 ? -4.400 -10.314 -42.243 1.00 98.38 545 GLU A N 1
ATOM 4092 C CA . GLU A 1 545 ? -3.691 -11.140 -43.238 1.00 98.38 545 GLU A CA 1
ATOM 4093 C C . GLU A 1 545 ? -2.181 -11.312 -42.957 1.00 98.38 545 GLU A C 1
ATOM 4095 O O . GLU A 1 545 ? -1.607 -12.367 -43.223 1.00 98.38 545 GLU A O 1
ATOM 4100 N N . GLY A 1 546 ? -1.518 -10.310 -42.367 1.00 98.38 546 GLY A N 1
ATOM 4101 C CA . GLY A 1 546 ? -0.113 -10.435 -41.957 1.00 98.38 546 GLY A CA 1
ATOM 4102 C C . GLY A 1 546 ? 0.116 -11.503 -40.875 1.00 98.38 546 GLY A C 1
ATOM 4103 O O . GLY A 1 546 ? 1.121 -12.213 -40.922 1.00 98.38 546 GLY A O 1
ATOM 4104 N N . HIS A 1 547 ? -0.828 -11.658 -39.938 1.00 98.31 547 HIS A N 1
ATOM 4105 C CA . HIS A 1 547 ? -0.769 -12.695 -38.901 1.00 98.31 547 HIS A CA 1
ATOM 4106 C C . HIS A 1 547 ? -0.966 -14.081 -39.516 1.00 98.31 547 HIS A C 1
ATOM 4108 O O . HIS A 1 547 ? -0.170 -14.984 -39.255 1.00 98.31 547 HIS A O 1
ATOM 4114 N N . ALA A 1 548 ? -1.960 -14.216 -40.402 1.00 98.56 548 ALA A N 1
ATOM 4115 C CA . ALA A 1 548 ? -2.228 -15.459 -41.116 1.00 98.56 548 ALA A CA 1
ATOM 4116 C C . ALA A 1 548 ? -0.985 -15.942 -41.878 1.00 98.56 548 ALA A C 1
ATOM 4118 O O . ALA A 1 548 ? -0.529 -17.062 -41.666 1.00 98.56 548 ALA A O 1
ATOM 4119 N N . ARG A 1 549 ? -0.357 -15.067 -42.674 1.00 98.06 549 ARG A N 1
ATOM 4120 C CA . ARG A 1 549 ? 0.856 -15.410 -43.437 1.00 98.06 549 ARG A CA 1
ATOM 4121 C C . ARG A 1 549 ? 2.022 -15.833 -42.548 1.00 98.06 549 ARG A C 1
ATOM 4123 O O . ARG A 1 549 ? 2.756 -16.750 -42.900 1.00 98.06 549 ARG A O 1
ATOM 4130 N N . SER A 1 550 ? 2.203 -15.190 -41.392 1.00 97.62 550 SER A N 1
ATOM 4131 C CA . SER A 1 550 ? 3.251 -15.575 -40.435 1.00 97.62 550 SER A CA 1
ATOM 4132 C C . SER A 1 550 ? 3.065 -17.011 -39.923 1.00 97.62 550 SER A C 1
ATOM 4134 O O . SER A 1 550 ? 4.041 -17.761 -39.817 1.00 97.62 550 SER A O 1
ATOM 4136 N N . ALA A 1 551 ? 1.821 -17.410 -39.640 1.00 96.88 551 ALA A N 1
ATOM 4137 C CA . ALA A 1 551 ? 1.489 -18.776 -39.243 1.00 96.88 551 ALA A CA 1
ATOM 4138 C C . ALA A 1 551 ? 1.626 -19.764 -40.419 1.00 96.88 551 ALA A C 1
ATOM 4140 O O . ALA A 1 551 ? 2.239 -20.816 -40.257 1.00 96.88 551 ALA A O 1
ATOM 4141 N N . GLU A 1 552 ? 1.171 -19.403 -41.624 1.00 96.69 552 GLU A N 1
ATOM 4142 C CA . GLU A 1 552 ? 1.284 -20.246 -42.827 1.00 96.69 552 GLU A CA 1
ATOM 4143 C C . GLU A 1 552 ? 2.723 -20.614 -43.185 1.00 96.69 552 GLU A C 1
ATOM 4145 O O . GLU A 1 552 ? 2.978 -21.729 -43.630 1.00 96.69 552 GLU A O 1
ATOM 4150 N N . MET A 1 553 ? 3.685 -19.719 -42.939 1.00 96.00 553 MET A N 1
ATOM 4151 C CA . MET A 1 553 ? 5.110 -20.013 -43.142 1.00 96.00 553 MET A CA 1
ATOM 4152 C C . MET A 1 553 ? 5.629 -21.182 -42.285 1.00 96.00 553 MET A C 1
ATOM 4154 O O . MET A 1 553 ? 6.731 -21.666 -42.539 1.00 96.00 553 MET A O 1
ATOM 4158 N N . ARG A 1 554 ? 4.861 -21.619 -41.278 1.00 95.31 554 ARG A N 1
ATOM 4159 C CA . ARG A 1 554 ? 5.151 -22.760 -40.396 1.00 95.31 554 ARG A CA 1
ATOM 4160 C C . ARG A 1 554 ? 4.241 -23.966 -40.654 1.00 95.31 554 ARG A C 1
ATOM 4162 O O . ARG A 1 554 ? 4.365 -24.970 -39.959 1.00 95.31 554 ARG A O 1
ATOM 4169 N N . LEU A 1 555 ? 3.335 -23.895 -41.629 1.00 93.88 555 LEU A N 1
ATOM 4170 C CA . LEU A 1 555 ? 2.619 -25.082 -42.083 1.00 93.88 555 LEU A CA 1
ATOM 4171 C C . LEU A 1 555 ? 3.588 -26.003 -42.818 1.00 93.88 555 LEU A C 1
ATOM 4173 O O . LEU A 1 555 ? 4.416 -25.553 -43.617 1.00 93.88 555 LEU A O 1
ATOM 4177 N N . GLU A 1 556 ? 3.458 -27.302 -42.583 1.00 83.62 556 GLU A N 1
ATOM 4178 C CA . GLU A 1 556 ? 4.118 -28.271 -43.442 1.00 83.62 556 GLU A CA 1
ATOM 4179 C C . GLU A 1 556 ? 3.527 -28.154 -44.846 1.00 83.62 556 GLU A C 1
ATOM 4181 O O . GLU A 1 556 ? 2.310 -28.198 -45.047 1.00 83.62 556 GLU A O 1
ATOM 4186 N N . LYS A 1 557 ? 4.396 -27.967 -45.841 1.00 71.50 557 LYS A N 1
ATOM 4187 C CA . LYS A 1 557 ? 3.963 -28.005 -47.235 1.00 71.50 557 LYS A CA 1
ATOM 4188 C C . LYS A 1 557 ? 3.615 -29.454 -47.550 1.00 71.50 557 LYS A C 1
ATOM 4190 O O . LYS A 1 557 ? 4.499 -30.305 -47.490 1.00 71.50 557 LYS A O 1
ATOM 4195 N N . SER A 1 558 ? 2.359 -29.734 -47.900 1.00 56.62 558 SER A N 1
ATOM 4196 C CA . SER A 1 558 ? 2.044 -31.009 -48.544 1.00 56.62 558 SER A CA 1
ATOM 4197 C C . SER A 1 558 ? 2.867 -31.084 -49.831 1.00 56.62 558 SER A C 1
ATOM 4199 O O . SER A 1 558 ? 2.752 -30.183 -50.668 1.00 56.62 558 SER A O 1
ATOM 4201 N N . LEU A 1 559 ? 3.733 -32.092 -49.940 1.00 37.69 559 LEU A N 1
ATOM 4202 C CA . LEU A 1 559 ? 4.468 -32.391 -51.171 1.00 37.69 559 LEU A CA 1
ATOM 4203 C C . LEU A 1 559 ? 3.519 -32.684 -52.334 1.00 37.69 559 LEU A C 1
ATOM 4205 O O . LEU A 1 559 ? 2.476 -33.336 -52.088 1.00 37.69 559 LEU A O 1
#

Secondary structure (DSSP, 8-state):
---HHHHHHTT--SSS----EEEEEEETTEE-----SSS------------------EEEEEE-SSPPPHHHHHHHHHHHHTS---GGGS-GGGGHHHHHTTT--HHHHHHHHHHHHHHHHHHHHHHGGG---S--SSEE--GGGGGGGPPPSS-HHHHHHHHHHHHHHHHHHHHHHHHHHHHTTSS-TT-SSPPPSEE-HHHHHHHHHTS-HHHHHHHHHHHHHHHHHHHHHHTT---EEEEETTEEEEEEEEE-SEEEEE---SSS--HHHHHHHHHHHHHHT-SEEEEE-SS--HHHHHHHHHTT-SEEE---HHHHHHHHHHTSSSPPPSEEE----HHHHHHHHHHBTTBEES----S-EEEEEE-TTS-HHHHHHHHHHHHTT-TT-EEEEEES-HHHHHHHHHHHHHHHHH-TTHHHHHHHHHH-EEEE-SSHHHHHHHHHHH--SEEEEESTTHHHHHTT----SEEEESTT--HHHHHTTSSS------TTGGGT-----GGGGEEEEEEEEES-TTTTHHHHHHHHHHHHHTT-HHHHHHHHTTSPPP-

InterPro domains:
  IPR012131 Histidinol dehydrogenase [PF00815] (161-555)
  IPR012131 Histidinol dehydrogenase [PR00083] (162-186)
  IPR012131 Histidinol dehydrogenase [PR00083] (269-295)
  IPR012131 Histidinol dehydrogenase [PR00083] (299-325)
  IPR012131 Histidinol dehydrogenase [PR00083] (328-353)
  IPR012131 Histidinol dehydrogenase [PR00083] (357-378)
  IPR012131 Histidinol dehydrogenase [PR00083] (379-398)
  IPR012131 Histidinol dehydrogenase [PR00083] (447-472)
  IPR012131 Histidinol dehydrogenase [PR00083] (488-506)
  IPR012131 Histidinol dehydrogenase [PTHR21256] (135-557)
  IPR012131 Histidinol dehydrogenase [TIGR00069] (163-554)
  IPR012131 Histidinol dehydrogenase [cd06572] (161-547)
  IPR016161 Aldehyde/histidinol dehydrogenase [SSF53720] (156-553)